Protein AF-A0A9D4VYA3-F1 (afdb_monomer)

Solvent-accessible surface area (backbone atoms only — not comparable to full-atom values): 22794 Å² total; per-residue (Å²): 142,80,85,81,89,78,85,82,89,72,89,82,79,78,89,83,82,72,84,67,85,60,62,64,68,58,56,49,60,59,48,55,56,51,42,63,75,69,49,84,54,97,88,54,69,55,52,60,59,29,47,52,31,51,57,57,38,66,36,83,51,40,74,61,59,59,50,55,73,70,54,52,50,48,52,52,49,39,38,51,54,15,47,55,34,35,50,55,37,51,21,44,49,51,23,51,57,53,45,71,72,47,63,99,78,62,91,73,72,62,85,58,60,88,83,57,93,39,55,94,42,65,42,40,73,84,50,48,50,84,67,46,87,90,40,66,52,79,46,77,46,74,29,84,43,90,51,70,46,75,49,72,50,75,46,46,26,56,64,74,66,31,34,41,23,40,80,85,67,50,75,46,77,36,27,31,39,73,59,50,72,64,51,54,52,48,23,56,54,49,42,29,73,75,70,73,43,70,77,92,65,81,71,45,27,32,44,34,35,74,47,71,22,46,41,65,31,64,35,49,34,39,38,33,39,66,94,61,103,56,86,52,35,46,69,40,47,78,46,66,69,77,81,82,54,100,45,72,42,80,44,41,80,34,50,37,30,38,33,22,36,45,76,75,58,37,48,48,30,41,36,30,66,84,80,69,46,73,47,58,35,35,64,47,48,31,28,30,35,46,29,85,45,50,99,88,49,76,70,47,36,55,72,86,40,90,38,67,75,50,79,46,78,60,67,59,46,100,75,47,54,48,38,36,36,43,44,93,58,37,24,38,38,39,38,39,35,46,98,32,38,33,38,39,41,35,26,39,34,92,38,89,58,72,48,77,47,77,47,80,42,78,77,78,47,90,84,76,46,47,72,51,76,44,78,46,79,48,62,84,73,85,61,85,64,79,71,67,75,88,125

Foldseek 3Di:
DDDDDDDDPDPDDDDPPDPPVDQLVVVLVLLVVLCVQVPDDPPAQHQVLQVVLSVVCPPPCRVLVNDDPVVVVVSVVSNVVSVVSSQQSVFQSVQVVVQVVVPPPPPDGRRGDDDDSPVVLQDDVLQADPQPAPRKDKDKDFDAAQAKDKDKDKHWHADQQKWKAWPVRHTFAKEWEFDDPVSVVSNQPVCCVPVVDGDPDDTTTIIITMDIAGGRGITMMIMHGDPDPDDTHHYWDKDFQPADDQDWDWFEQAQWIWTAGNNQRWTFWIGGNVVRDIFGKTKFKKWFWWACADPVGRDTDDSPDGDGPDIGGLAADNCFTWMWTDDDFWIWTWTDRDPFWIWIWIHGRPDPDIDIGIGGDPPDCVVVTDIGMDMDMDTPDPPVPPPPDPD

Sequence (391 aa):
MSLPDQETNQMMKPNHDHRLNGFPAAKSMQQSSWNFFKGRNKSGPNIDALADALALAQHHDAVSGTERQHVAADYAKRISIGYAEAEGLVASALALLVNQRLSSHVMNPITGFQQCPLLNISYCPPSETTLDKGKSMVIVVYNPLAWKREEVIRIPVSTAEVFVQDSAGKKIESQLLPVSNITSSIRKKYVKAYIGTTPSRELRYWLAFPVSVPPIGFSTYIVSRPRQTGHVSTISKEFRSEGNTNNSIEVGQGNLKLLYSANEGKLTHYVNNRNLVTASVEQSYSFYSGNVRDDKDSQASGAYVFRSNGSFPIKSDQRASFTVLRGPILDEVHQQLNPWVSQIVRIYQAKEHAEVEFTIGPIPVDDGIGKEVITQFSTTMKNQQKLRRGK

Mean predicted aligned error: 9.49 Å

Nearest PDB structures (foldseek):
  6b9o-assembly1_A  TM=9.112E-01  e=4.142E-31  Canavalia ensiformis
  6b9o-assembly1_B  TM=8.931E-01  e=2.398E-31  Canavalia ensiformis
  6b9p-assembly1_A  TM=8.970E-01  e=7.555E-31  Canavalia ensiformis
  6b9p-assembly1_B  TM=9.251E-01  e=6.363E-30  Canavalia ensiformis
  1o7d-assembly1_D  TM=9.119E-01  e=8.833E-09  Bos taurus

pLDDT: mean 83.61, std 19.35, range [24.06, 98.19]

Organism: Pisum sativum (NCBI:txid3888)

Structure (mmCIF, N/CA/C/O backbone):
data_AF-A0A9D4VYA3-F1
#
_entry.id   AF-A0A9D4VYA3-F1
#
loop_
_atom_site.group_PDB
_atom_site.id
_atom_site.type_symbol
_atom_site.label_atom_id
_atom_site.label_alt_id
_atom_site.label_comp_id
_atom_site.label_asym_id
_atom_site.label_entity_id
_atom_site.label_seq_id
_atom_site.pdbx_PDB_ins_code
_atom_site.Cartn_x
_atom_site.Cartn_y
_atom_site.Cartn_z
_atom_site.occupancy
_atom_site.B_iso_or_equiv
_atom_site.auth_seq_id
_atom_site.auth_comp_id
_atom_site.auth_asym_id
_atom_site.auth_atom_id
_atom_site.pdbx_PDB_model_num
ATOM 1 N N . MET A 1 1 ? -16.321 -21.368 -51.972 1.00 32.47 1 MET A N 1
ATOM 2 C CA . MET A 1 1 ? -17.249 -22.033 -51.034 1.00 32.47 1 MET A CA 1
ATOM 3 C C . MET A 1 1 ? -16.606 -21.978 -49.666 1.00 32.47 1 MET A C 1
ATOM 5 O O . MET A 1 1 ? -15.706 -22.749 -49.382 1.00 32.47 1 MET A O 1
ATOM 9 N N . SER A 1 2 ? -16.984 -20.974 -48.892 1.00 26.67 2 SER A N 1
ATOM 10 C CA . SER A 1 2 ? -16.457 -20.682 -47.563 1.00 26.67 2 SER A CA 1
ATOM 11 C C . SER A 1 2 ? -17.668 -20.320 -46.720 1.00 26.67 2 SER A C 1
ATOM 13 O O . SER A 1 2 ? -18.299 -19.293 -46.966 1.00 26.67 2 SER A O 1
ATOM 15 N N . LEU A 1 3 ? -18.044 -21.228 -45.824 1.00 25.03 3 LEU A N 1
ATOM 16 C CA . LEU A 1 3 ? -19.034 -20.968 -44.788 1.00 25.03 3 LEU A CA 1
ATOM 17 C C . LEU A 1 3 ? -18.334 -20.303 -43.588 1.00 25.03 3 LEU A C 1
ATOM 19 O O . LEU A 1 3 ? -17.148 -20.564 -43.376 1.00 25.03 3 LEU A O 1
ATOM 23 N N . PRO A 1 4 ? -19.031 -19.420 -42.853 1.00 28.42 4 PRO A N 1
ATOM 24 C CA . PRO A 1 4 ? -18.451 -18.598 -41.800 1.00 28.42 4 PRO A CA 1
ATOM 25 C C . PRO A 1 4 ? -18.607 -19.257 -40.425 1.00 28.42 4 PRO A C 1
ATOM 27 O O . PRO A 1 4 ? -19.688 -19.742 -40.098 1.00 28.42 4 PRO A O 1
ATOM 30 N N . ASP A 1 5 ? -17.570 -19.187 -39.591 1.00 25.75 5 ASP A N 1
ATOM 31 C CA . ASP A 1 5 ? -17.704 -19.467 -38.160 1.00 25.75 5 ASP A CA 1
ATOM 32 C C . ASP A 1 5 ? -18.102 -18.184 -37.423 1.00 25.75 5 ASP A C 1
ATOM 34 O O . ASP A 1 5 ? -17.337 -17.223 -37.296 1.00 25.75 5 ASP A O 1
ATOM 38 N N . GLN A 1 6 ? -19.356 -18.177 -36.977 1.00 24.19 6 GLN A N 1
ATOM 39 C CA . GLN A 1 6 ? -19.898 -17.265 -35.982 1.00 24.19 6 GLN A CA 1
ATOM 40 C C . GLN A 1 6 ? -19.452 -17.681 -34.571 1.00 24.19 6 GLN A C 1
ATOM 42 O O . GLN A 1 6 ? -19.370 -18.859 -34.250 1.00 24.19 6 GLN A O 1
ATOM 47 N N . GLU A 1 7 ? -19.270 -16.665 -33.725 1.00 24.70 7 GLU A N 1
ATOM 48 C CA . GLU A 1 7 ? -19.368 -16.713 -32.260 1.00 24.70 7 GLU A CA 1
ATOM 49 C C . GLU A 1 7 ? -18.367 -17.572 -31.466 1.00 24.70 7 GLU A C 1
ATOM 51 O O . GLU A 1 7 ? -18.648 -18.684 -31.047 1.00 24.70 7 GLU A O 1
ATOM 56 N N . THR A 1 8 ? -17.298 -16.915 -31.004 1.00 24.52 8 THR A N 1
ATOM 57 C CA . THR A 1 8 ? -16.990 -16.893 -29.560 1.00 24.52 8 THR A CA 1
ATOM 58 C C . THR A 1 8 ? -16.376 -15.546 -29.201 1.00 24.52 8 THR A C 1
ATOM 60 O O . THR A 1 8 ? -15.163 -15.352 -29.221 1.00 24.52 8 THR A O 1
ATOM 63 N N . ASN A 1 9 ? -17.234 -14.584 -28.871 1.00 24.06 9 ASN A N 1
ATOM 64 C CA . ASN A 1 9 ? -16.835 -13.296 -28.316 1.00 24.06 9 ASN A CA 1
ATOM 65 C C . ASN A 1 9 ? -16.574 -13.474 -26.805 1.00 24.06 9 ASN A C 1
ATOM 67 O O . ASN A 1 9 ? -17.341 -13.010 -25.964 1.00 24.06 9 ASN A O 1
ATOM 71 N N . GLN A 1 10 ? -15.528 -14.222 -26.438 1.00 24.45 10 GLN A N 1
ATOM 72 C CA . GLN A 1 10 ? -15.049 -14.271 -25.056 1.00 24.45 10 GLN A CA 1
ATOM 73 C C . GLN A 1 10 ? -14.070 -13.117 -24.842 1.00 24.45 10 GLN A C 1
ATOM 75 O O . GLN A 1 10 ? -12.904 -13.177 -25.226 1.00 24.45 10 GLN A O 1
ATOM 80 N N . MET A 1 11 ? -14.563 -12.058 -24.195 1.00 25.91 11 MET A N 1
ATOM 81 C CA . MET A 1 11 ? -13.745 -11.058 -23.511 1.00 25.91 11 MET A CA 1
ATOM 82 C C . MET A 1 11 ? -12.843 -11.755 -22.475 1.00 25.91 11 MET A C 1
ATOM 84 O O . MET A 1 11 ? -13.167 -11.835 -21.294 1.00 25.91 11 MET A O 1
ATOM 88 N N . MET A 1 12 ? -11.691 -12.263 -22.909 1.00 26.52 12 MET A N 1
ATOM 89 C CA . MET A 1 12 ? -10.578 -12.612 -22.032 1.00 26.52 12 MET A CA 1
ATOM 90 C C . MET A 1 12 ? -9.661 -11.399 -21.915 1.00 26.52 12 MET A C 1
ATOM 92 O O . MET A 1 12 ? -8.909 -11.099 -22.840 1.00 26.52 12 MET A O 1
ATOM 96 N N . LYS A 1 13 ? -9.751 -10.694 -20.783 1.00 29.70 13 LYS A N 1
ATOM 97 C CA . LYS A 1 13 ? -8.681 -9.913 -20.129 1.00 29.70 13 LYS A CA 1
ATOM 98 C C . LYS A 1 13 ? -9.250 -9.306 -18.842 1.00 29.70 13 LYS A C 1
ATOM 100 O O . LYS A 1 13 ? -10.280 -8.633 -18.893 1.00 29.70 13 LYS A O 1
ATOM 105 N N . PRO A 1 14 ? -8.567 -9.505 -17.705 1.00 31.80 14 PRO A N 1
ATOM 106 C CA . PRO A 1 14 ? -7.609 -8.478 -17.294 1.00 31.80 14 PRO A CA 1
ATOM 107 C C . PRO A 1 14 ? -6.282 -9.025 -16.739 1.00 31.80 14 PRO A C 1
ATOM 109 O O . PRO A 1 14 ? -6.193 -10.139 -16.233 1.00 31.80 14 PRO A O 1
ATOM 112 N N . ASN A 1 15 ? -5.255 -8.171 -16.809 1.00 29.03 15 ASN A N 1
ATOM 113 C CA . ASN A 1 15 ? -3.998 -8.295 -16.072 1.00 29.03 15 ASN A CA 1
ATOM 114 C C . ASN A 1 15 ? -4.287 -8.380 -14.567 1.00 29.03 15 ASN A C 1
ATOM 116 O O . ASN A 1 15 ? -4.669 -7.381 -13.952 1.00 29.03 15 ASN A O 1
ATOM 120 N N . HIS A 1 16 ? -4.086 -9.562 -13.992 1.00 32.38 16 HIS A N 1
ATOM 121 C CA . HIS A 1 16 ? -4.071 -9.790 -12.552 1.00 32.38 16 HIS A CA 1
ATOM 122 C C . HIS A 1 16 ? -2.662 -9.534 -12.017 1.00 32.38 16 HIS A C 1
ATOM 124 O O . HIS A 1 16 ? -1.922 -10.467 -11.734 1.00 32.38 16 HIS A O 1
ATOM 130 N N . ASP A 1 17 ? -2.286 -8.263 -11.885 1.00 27.58 17 ASP A N 1
ATOM 131 C CA . ASP A 1 17 ? -1.107 -7.895 -11.099 1.00 27.58 17 ASP A CA 1
ATOM 132 C C . ASP A 1 17 ? -1.563 -7.589 -9.667 1.00 27.58 17 ASP A C 1
ATOM 134 O O . ASP A 1 17 ? -1.860 -6.453 -9.279 1.00 27.58 17 ASP A O 1
ATOM 138 N N . HIS A 1 18 ? -1.753 -8.657 -8.892 1.00 32.53 18 HIS A N 1
ATOM 139 C CA . HIS A 1 18 ? -1.919 -8.533 -7.455 1.00 32.53 18 HIS A CA 1
ATOM 140 C C . HIS A 1 18 ? -0.532 -8.409 -6.836 1.00 32.53 18 HIS A C 1
ATOM 142 O O . HIS A 1 18 ? 0.207 -9.388 -6.751 1.00 32.53 18 HIS A O 1
ATOM 148 N N . ARG A 1 19 ? -0.227 -7.233 -6.273 1.00 28.50 19 ARG A N 1
ATOM 149 C CA . ARG A 1 19 ? 0.759 -7.155 -5.193 1.00 28.50 19 ARG A CA 1
ATOM 150 C C . ARG A 1 19 ? 0.270 -8.009 -4.032 1.00 28.50 19 ARG A C 1
ATOM 152 O O . ARG A 1 19 ? -0.460 -7.547 -3.153 1.00 28.50 19 ARG A O 1
ATOM 159 N N . LEU A 1 20 ? 0.706 -9.261 -4.004 1.00 30.42 20 LEU A N 1
ATOM 160 C CA . LEU A 1 20 ? 0.831 -10.027 -2.779 1.00 30.42 20 LEU A CA 1
ATOM 161 C C . LEU A 1 20 ? 1.937 -9.352 -1.957 1.00 30.42 20 LEU A C 1
ATOM 163 O O . LEU A 1 20 ? 3.085 -9.780 -1.950 1.00 30.42 20 LEU A O 1
ATOM 167 N N . ASN A 1 21 ? 1.603 -8.248 -1.284 1.00 27.11 21 ASN A N 1
ATOM 168 C CA . ASN A 1 21 ? 2.456 -7.707 -0.235 1.00 27.11 21 ASN A CA 1
ATOM 169 C C . ASN A 1 21 ? 2.533 -8.778 0.867 1.00 27.11 21 ASN A C 1
ATOM 171 O O . ASN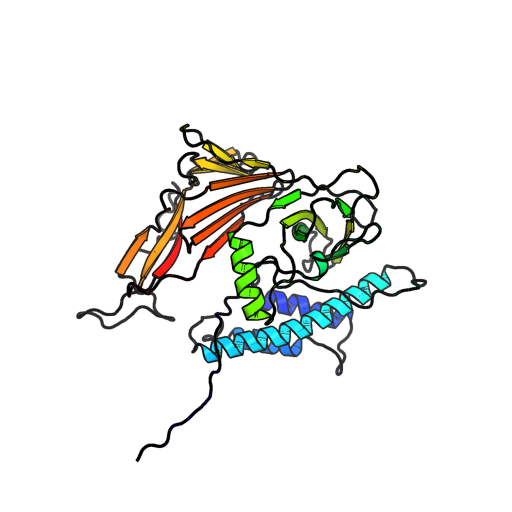 A 1 21 ? 1.584 -8.976 1.630 1.00 27.11 21 ASN A O 1
ATOM 175 N N . GLY A 1 22 ? 3.641 -9.518 0.875 1.00 30.94 22 GLY A N 1
ATOM 176 C CA . GLY A 1 22 ? 3.943 -10.608 1.799 1.00 30.94 22 GLY A CA 1
ATOM 177 C C . GLY A 1 22 ? 4.312 -11.893 1.060 1.00 30.94 22 GLY A C 1
ATOM 178 O O . GLY A 1 22 ? 3.521 -12.394 0.265 1.00 30.94 22 GLY A O 1
ATOM 179 N N . PHE A 1 23 ? 5.501 -12.430 1.358 1.00 32.62 23 PHE A N 1
ATOM 180 C CA . PHE A 1 23 ? 5.952 -13.752 0.915 1.00 32.62 23 PHE A CA 1
ATOM 181 C C . PHE A 1 23 ? 4.807 -14.777 1.027 1.00 32.62 23 PHE A C 1
ATOM 183 O O . PHE A 1 23 ? 4.245 -14.921 2.118 1.00 32.62 23 PHE A O 1
ATOM 190 N N . PRO A 1 24 ? 4.471 -15.522 -0.041 1.00 38.72 24 PRO A N 1
ATOM 191 C CA . PRO A 1 24 ? 3.419 -16.537 -0.001 1.00 38.72 24 PRO A CA 1
ATOM 192 C C . PRO A 1 24 ? 3.605 -17.558 1.132 1.00 38.72 24 PRO A C 1
ATOM 194 O O . PRO A 1 24 ? 2.646 -17.918 1.811 1.00 38.72 24 PRO A O 1
ATOM 197 N N . ALA A 1 25 ? 4.857 -17.925 1.424 1.00 30.00 25 ALA A N 1
ATOM 198 C CA . ALA A 1 25 ? 5.222 -18.808 2.533 1.00 30.00 25 ALA A CA 1
ATOM 199 C C . ALA A 1 25 ? 4.856 -18.247 3.924 1.00 30.00 25 ALA A C 1
ATOM 201 O O . ALA A 1 25 ? 4.480 -18.997 4.821 1.00 30.00 25 ALA A O 1
ATOM 202 N N . ALA A 1 26 ? 4.906 -16.924 4.117 1.00 33.22 26 ALA A N 1
ATOM 203 C CA . ALA A 1 26 ? 4.502 -16.311 5.382 1.00 33.22 26 ALA A CA 1
ATOM 204 C C . ALA A 1 26 ? 2.978 -16.379 5.575 1.00 33.22 26 ALA A C 1
ATOM 206 O O . ALA A 1 26 ? 2.519 -16.599 6.694 1.00 33.22 26 ALA A O 1
ATOM 207 N N . LYS A 1 27 ? 2.193 -16.253 4.493 1.00 40.81 27 LYS A N 1
ATOM 208 C CA . LYS A 1 27 ? 0.731 -16.417 4.545 1.00 40.81 27 LYS A CA 1
ATOM 209 C C . LYS A 1 27 ? 0.332 -17.872 4.815 1.00 40.81 27 LYS A C 1
ATOM 211 O O . LYS A 1 27 ? -0.538 -18.091 5.653 1.00 40.81 27 LYS A O 1
ATOM 216 N N . SER A 1 28 ? 1.007 -18.856 4.211 1.00 40.03 28 SER A N 1
ATOM 217 C CA . SER A 1 28 ? 0.713 -20.278 4.459 1.00 40.03 28 SER A CA 1
ATOM 218 C C . SER A 1 28 ? 1.083 -20.731 5.880 1.00 40.03 28 SER A C 1
ATOM 220 O O . SER A 1 28 ? 0.303 -21.442 6.516 1.00 40.03 28 SER A O 1
ATOM 222 N N . MET A 1 29 ? 2.210 -20.266 6.440 1.00 40.59 29 MET A N 1
ATOM 223 C CA . MET A 1 29 ? 2.587 -20.546 7.838 1.00 40.59 29 MET A CA 1
ATOM 224 C C . MET A 1 29 ? 1.661 -19.857 8.855 1.00 40.59 29 MET A C 1
ATOM 226 O O . MET A 1 29 ? 1.384 -20.408 9.920 1.00 40.59 29 MET A O 1
ATOM 230 N N . GLN A 1 30 ? 1.140 -18.669 8.531 1.00 49.62 30 GLN A N 1
ATOM 231 C CA . GLN A 1 30 ? 0.114 -18.000 9.344 1.00 49.62 30 GLN A CA 1
ATOM 232 C C . GLN A 1 30 ? -1.234 -18.719 9.294 1.00 49.62 30 GLN A C 1
ATOM 234 O O . GLN A 1 30 ? -2.041 -18.587 10.209 1.00 49.62 30 GLN A O 1
ATOM 239 N N . GLN A 1 31 ? -1.491 -19.478 8.230 1.00 49.59 31 GLN A N 1
ATOM 240 C CA . GLN A 1 31 ? -2.748 -20.188 8.038 1.00 49.59 31 GLN A CA 1
ATOM 241 C C . GLN A 1 31 ? -2.746 -21.602 8.626 1.00 49.59 31 GLN A C 1
ATOM 243 O O . GLN A 1 31 ? -3.778 -22.065 9.114 1.00 49.59 31 GLN A O 1
ATOM 248 N N . SER A 1 32 ? -1.587 -22.260 8.688 1.00 52.78 32 SER A N 1
ATOM 249 C CA . SER A 1 32 ? -1.432 -23.561 9.353 1.00 52.78 32 SER A CA 1
ATOM 250 C C . SER A 1 32 ? -1.697 -23.504 10.859 1.00 52.78 32 SER A C 1
ATOM 252 O O . SER A 1 32 ? -2.239 -24.457 11.421 1.00 52.78 32 SER A O 1
ATOM 254 N N . SER A 1 33 ? -1.423 -22.368 11.503 1.00 53.25 33 SER A N 1
ATOM 255 C CA . SER A 1 33 ? -1.755 -22.137 12.913 1.00 53.25 33 SER A CA 1
ATOM 256 C C . SER A 1 33 ? -3.274 -22.096 13.153 1.00 53.25 33 SER A C 1
ATOM 258 O O . SER A 1 33 ? -3.739 -22.558 14.192 1.00 53.25 33 SER A O 1
ATOM 260 N N . TRP A 1 34 ? -4.085 -21.663 12.181 1.00 53.22 34 TRP A N 1
ATOM 261 C CA . TRP A 1 34 ? -5.552 -21.681 12.307 1.00 53.22 34 TRP A CA 1
ATOM 262 C C . TRP A 1 34 ? -6.150 -23.089 12.287 1.00 53.22 34 TRP A C 1
ATOM 264 O O . TRP A 1 34 ? -7.085 -23.368 13.040 1.00 53.22 34 TRP A O 1
ATOM 274 N N . ASN A 1 35 ? -5.578 -23.998 11.491 1.00 52.38 35 ASN A N 1
ATOM 275 C CA . ASN A 1 35 ? -5.958 -25.414 11.518 1.00 52.38 35 ASN A CA 1
ATOM 276 C C . ASN A 1 35 ? -5.675 -26.061 12.879 1.00 52.38 35 ASN A C 1
ATOM 278 O O . ASN A 1 35 ? -6.414 -26.952 13.295 1.00 52.38 35 ASN A O 1
ATOM 282 N N . PHE A 1 36 ? -4.632 -25.607 13.579 1.00 54.16 36 PHE A N 1
ATOM 283 C CA . PHE A 1 36 ? -4.344 -26.053 14.939 1.00 54.16 36 PHE A CA 1
ATOM 284 C C . PHE A 1 36 ? -5.414 -25.571 15.931 1.00 54.16 36 PHE A C 1
ATOM 286 O O . PHE A 1 36 ? -5.919 -26.374 16.708 1.00 54.16 36 PHE A O 1
ATOM 293 N N . PHE A 1 37 ? -5.833 -24.301 15.861 1.00 52.66 37 PHE A N 1
ATOM 294 C CA . PHE A 1 37 ? -6.831 -23.749 16.790 1.00 52.66 37 PHE A CA 1
ATOM 295 C C . PHE A 1 37 ? -8.246 -24.319 16.619 1.00 52.66 37 PHE A C 1
ATOM 297 O O . PHE A 1 37 ? -8.970 -24.447 17.604 1.00 52.66 37 PHE A O 1
ATOM 304 N N . LYS A 1 38 ? -8.661 -24.653 15.391 1.00 57.25 38 LYS A N 1
ATOM 305 C CA . LYS A 1 38 ? -9.999 -25.214 15.118 1.00 57.25 38 LYS A CA 1
ATOM 306 C C . LYS A 1 38 ? -10.033 -26.751 15.142 1.00 57.25 38 LYS A C 1
ATOM 308 O O . LYS A 1 38 ? -11.103 -27.331 15.301 1.00 57.25 38 LYS A O 1
ATOM 313 N N . GLY A 1 39 ? -8.878 -27.402 14.984 1.00 54.34 39 GLY A N 1
ATOM 314 C CA . GLY A 1 39 ? -8.774 -28.824 14.660 1.00 54.34 39 GLY A CA 1
ATOM 315 C C . GLY A 1 39 ? -9.022 -29.081 13.168 1.00 54.34 39 GLY A C 1
ATOM 316 O O . GLY A 1 39 ? -9.930 -28.507 12.562 1.00 54.34 39 GLY A O 1
ATOM 317 N N . ARG A 1 40 ? -8.213 -29.953 12.549 1.00 55.72 40 ARG A N 1
ATOM 318 C CA . ARG A 1 40 ? -8.415 -30.382 11.153 1.00 55.72 40 ARG A CA 1
ATOM 319 C C . ARG A 1 40 ? -9.746 -31.127 11.036 1.00 55.72 40 ARG A C 1
ATOM 321 O O . ARG A 1 40 ? -9.878 -32.236 11.545 1.00 55.72 40 ARG A O 1
ATOM 328 N N . ASN A 1 41 ? -10.706 -30.543 10.328 1.00 55.66 41 ASN A N 1
ATOM 329 C CA . ASN A 1 41 ? -11.946 -31.214 9.961 1.00 55.66 41 ASN A CA 1
ATOM 330 C C . ASN A 1 41 ? -11.861 -31.671 8.496 1.00 55.66 41 ASN A C 1
ATOM 332 O O . ASN A 1 41 ? -11.621 -30.847 7.618 1.00 55.66 41 ASN A O 1
ATOM 336 N N . LYS A 1 42 ? -12.060 -32.970 8.226 1.00 56.09 42 LYS A N 1
ATOM 337 C CA . LYS A 1 42 ? -11.982 -33.544 6.867 1.00 56.09 42 LYS A CA 1
ATOM 338 C C . LYS A 1 42 ? -13.075 -33.024 5.920 1.00 56.09 42 LYS A C 1
ATOM 340 O O . LYS A 1 42 ? -12.939 -33.183 4.716 1.00 56.09 42 LYS A O 1
ATOM 345 N N . SER A 1 43 ? -14.146 -32.437 6.453 1.00 59.56 43 SER A N 1
ATOM 346 C CA . SER A 1 43 ? -15.338 -32.022 5.702 1.00 59.56 43 SER A CA 1
ATOM 347 C C . SER A 1 43 ? -15.619 -30.509 5.736 1.00 59.56 43 SER A C 1
ATOM 349 O O . SER A 1 43 ? -16.686 -30.085 5.301 1.00 59.56 43 SER A O 1
ATOM 351 N N . GLY A 1 44 ? -14.690 -29.682 6.239 1.00 64.00 44 GLY A N 1
ATOM 352 C CA . GLY A 1 44 ? -14.819 -28.215 6.271 1.00 64.00 44 GLY A CA 1
ATOM 353 C C . GLY A 1 44 ? -13.708 -27.484 5.502 1.00 64.00 44 GLY A C 1
ATOM 354 O O . GLY A 1 44 ? -12.745 -28.129 5.090 1.00 64.00 44 GLY A O 1
ATOM 355 N N . PRO A 1 45 ? -13.806 -26.145 5.342 1.00 66.38 45 PRO A N 1
ATOM 356 C CA . PRO A 1 45 ? -12.763 -25.343 4.703 1.00 66.38 45 PRO A CA 1
ATOM 357 C C . PRO A 1 45 ? -11.418 -25.572 5.392 1.00 66.38 45 PRO A C 1
ATOM 359 O O . PRO A 1 45 ? -11.335 -25.496 6.623 1.00 66.38 45 PRO A O 1
ATOM 362 N N . ASN A 1 46 ? -10.386 -25.851 4.605 1.00 76.88 46 ASN A N 1
ATOM 363 C CA . ASN A 1 46 ? -9.024 -26.049 5.078 1.00 76.88 46 ASN A CA 1
ATOM 364 C C . ASN A 1 46 ? -8.073 -25.135 4.288 1.00 76.88 46 ASN A C 1
ATOM 366 O O . ASN A 1 46 ? -8.507 -24.179 3.650 1.00 76.88 46 ASN A O 1
ATOM 370 N N . ILE A 1 47 ? -6.768 -25.367 4.405 1.00 85.38 47 ILE A N 1
ATOM 371 C CA . ILE A 1 47 ? -5.751 -24.539 3.740 1.00 85.38 47 ILE A CA 1
ATOM 372 C C . ILE A 1 47 ? -5.029 -25.310 2.641 1.00 85.38 47 ILE A C 1
ATOM 374 O O . ILE A 1 47 ? -4.076 -24.784 2.081 1.00 85.38 47 ILE A O 1
ATOM 378 N N . ASP A 1 48 ? -5.435 -26.549 2.365 1.00 88.00 48 ASP A N 1
ATOM 379 C CA . ASP A 1 48 ? -4.705 -27.463 1.493 1.00 88.00 48 ASP A CA 1
ATOM 380 C C . ASP A 1 48 ? -4.742 -26.937 0.051 1.00 88.00 48 ASP A C 1
ATOM 382 O O . ASP A 1 48 ? -3.694 -26.813 -0.575 1.00 88.00 48 ASP A O 1
ATOM 386 N N . ALA A 1 49 ? -5.902 -26.460 -0.421 1.00 90.62 49 ALA A N 1
ATOM 387 C CA . ALA A 1 49 ? -6.022 -25.815 -1.732 1.00 90.62 49 ALA A CA 1
ATOM 388 C C . ALA A 1 49 ? -5.100 -24.590 -1.877 1.00 90.62 49 ALA A C 1
ATOM 390 O O . ALA A 1 49 ? -4.493 -24.373 -2.928 1.00 90.62 49 ALA A O 1
ATOM 391 N N . LEU A 1 50 ? -4.964 -23.785 -0.816 1.00 92.88 50 LEU A N 1
ATOM 392 C CA . LEU A 1 50 ? -4.054 -22.642 -0.821 1.00 92.88 50 LEU A CA 1
ATOM 393 C C . LEU A 1 50 ? -2.590 -23.074 -0.714 1.00 92.88 50 LEU A C 1
ATOM 395 O O . LEU A 1 50 ? -1.742 -22.486 -1.377 1.00 92.88 50 LEU A O 1
ATOM 399 N N . ALA A 1 51 ? -2.283 -24.091 0.088 1.00 91.31 51 ALA A N 1
ATOM 400 C CA . ALA A 1 51 ? -0.940 -24.640 0.210 1.00 91.31 51 ALA A CA 1
ATOM 401 C C . ALA A 1 51 ? -0.447 -25.175 -1.141 1.00 91.31 51 ALA A C 1
ATOM 403 O O . ALA A 1 51 ? 0.643 -24.797 -1.569 1.00 91.31 51 ALA A O 1
ATOM 404 N N . ASP A 1 52 ? -1.276 -25.945 -1.846 1.00 94.56 52 ASP A N 1
ATOM 405 C CA . ASP A 1 52 ? -0.982 -26.468 -3.181 1.00 94.56 52 ASP A CA 1
ATOM 406 C C . ASP A 1 52 ? -0.802 -25.339 -4.201 1.00 94.56 52 ASP A C 1
ATOM 408 O O . ASP A 1 52 ? 0.187 -25.310 -4.937 1.00 94.56 52 ASP A O 1
ATOM 412 N N . ALA A 1 53 ? -1.719 -24.364 -4.222 1.00 96.00 53 ALA A N 1
ATOM 413 C CA . ALA A 1 53 ? -1.633 -23.229 -5.136 1.00 96.00 53 ALA A CA 1
ATOM 414 C C . ALA A 1 53 ? -0.367 -22.390 -4.903 1.00 96.00 53 ALA A C 1
ATOM 416 O O . ALA A 1 53 ? 0.284 -21.973 -5.861 1.00 96.00 53 ALA A O 1
ATOM 417 N N . LEU A 1 54 ? 0.008 -22.154 -3.642 1.00 94.75 54 LEU A N 1
ATOM 418 C CA . LEU A 1 54 ? 1.215 -21.402 -3.306 1.00 94.75 54 LEU A CA 1
ATOM 419 C C . LEU A 1 54 ? 2.492 -22.195 -3.576 1.00 94.75 54 LEU A C 1
ATOM 421 O O . LEU A 1 54 ? 3.472 -21.591 -4.009 1.00 94.75 54 LEU A O 1
ATOM 425 N N . ALA A 1 55 ? 2.486 -23.512 -3.352 1.00 94.38 55 ALA A N 1
ATOM 426 C CA . ALA A 1 55 ? 3.598 -24.389 -3.701 1.00 94.38 55 ALA A CA 1
ATOM 427 C C . ALA A 1 55 ? 3.836 -24.392 -5.216 1.00 94.38 55 ALA A C 1
ATOM 429 O O . ALA A 1 55 ? 4.963 -24.188 -5.660 1.00 94.38 55 ALA A O 1
ATOM 430 N N . LEU A 1 56 ? 2.769 -24.518 -6.010 1.00 95.19 56 LEU A N 1
ATOM 431 C CA . LEU A 1 56 ? 2.839 -24.430 -7.466 1.00 95.19 56 LEU A CA 1
ATOM 432 C C . LEU A 1 56 ? 3.317 -23.049 -7.935 1.00 95.19 56 LEU A C 1
ATOM 434 O O . LEU A 1 56 ? 4.122 -22.958 -8.856 1.00 95.19 56 LEU A O 1
ATOM 438 N N . ALA A 1 57 ? 2.894 -21.975 -7.267 1.00 95.81 57 ALA A N 1
ATOM 439 C CA . ALA A 1 57 ? 3.359 -20.627 -7.579 1.00 95.81 57 ALA A CA 1
ATOM 440 C C . ALA A 1 57 ? 4.864 -20.418 -7.316 1.00 95.81 57 ALA A C 1
ATOM 442 O O . ALA A 1 57 ? 5.428 -19.459 -7.830 1.00 95.81 57 ALA A O 1
ATOM 443 N N . GLN A 1 58 ? 5.531 -21.292 -6.547 1.00 95.94 58 GLN A N 1
ATOM 444 C CA . GLN A 1 58 ? 6.995 -21.269 -6.396 1.00 95.94 58 GLN A CA 1
ATOM 445 C C . GLN A 1 58 ? 7.736 -21.956 -7.549 1.00 95.94 58 GLN A C 1
ATOM 447 O O . GLN A 1 58 ? 8.967 -21.957 -7.560 1.00 95.94 58 GLN A O 1
ATOM 452 N N . HIS A 1 59 ? 7.019 -22.539 -8.517 1.00 97.06 59 HIS A N 1
ATOM 453 C CA . HIS A 1 59 ? 7.631 -23.026 -9.748 1.00 97.06 59 HIS A CA 1
ATOM 454 C C . HIS A 1 59 ? 8.447 -21.905 -10.405 1.00 97.06 59 HIS A C 1
ATOM 456 O O . HIS A 1 59 ? 8.063 -20.733 -10.383 1.00 97.06 59 HIS A O 1
ATOM 462 N N . HIS A 1 60 ? 9.587 -22.263 -10.990 1.00 97.25 60 HIS A N 1
ATOM 463 C CA . HIS A 1 60 ? 10.539 -21.298 -11.542 1.00 97.25 60 HIS A CA 1
ATOM 464 C C . HIS A 1 60 ? 10.014 -20.553 -12.772 1.00 97.25 60 HIS A C 1
ATOM 466 O O . HIS A 1 60 ? 10.606 -19.539 -13.119 1.00 97.25 60 HIS A O 1
ATOM 472 N N . ASP A 1 61 ? 8.910 -21.001 -13.376 1.00 96.94 61 ASP A N 1
ATOM 473 C CA . ASP A 1 61 ? 8.157 -20.271 -14.406 1.00 96.94 61 ASP A CA 1
ATOM 474 C C . ASP A 1 61 ? 6.829 -19.694 -13.888 1.00 96.94 61 ASP A C 1
ATOM 476 O O . ASP A 1 61 ? 5.962 -19.385 -14.683 1.00 96.94 61 ASP A O 1
ATOM 480 N N . ALA A 1 62 ? 6.585 -19.637 -12.577 1.00 96.44 62 ALA A N 1
ATOM 481 C CA . ALA A 1 62 ? 5.362 -19.051 -12.024 1.00 96.44 62 ALA A CA 1
ATOM 482 C C . ALA A 1 62 ? 5.665 -17.685 -11.408 1.00 96.44 62 ALA A C 1
ATOM 484 O O . ALA A 1 62 ? 5.487 -16.653 -12.042 1.00 96.44 62 ALA A O 1
ATOM 485 N N . VAL A 1 63 ? 6.218 -17.650 -10.191 1.00 96.50 63 VAL A N 1
ATOM 486 C CA . VAL A 1 63 ? 6.576 -16.380 -9.530 1.00 96.50 63 VAL A CA 1
ATOM 487 C C . VAL A 1 63 ? 7.606 -15.553 -10.314 1.00 96.50 63 VAL A C 1
ATOM 489 O O . VAL A 1 63 ? 7.700 -14.346 -10.105 1.00 96.50 63 VAL A O 1
ATOM 492 N N . SER A 1 64 ? 8.364 -16.170 -11.227 1.00 96.75 64 SER A N 1
ATOM 493 C CA . SER A 1 64 ? 9.284 -15.456 -12.121 1.00 96.75 64 SER A CA 1
ATOM 494 C C . SER A 1 64 ? 8.583 -14.654 -13.224 1.00 96.75 64 SER A C 1
ATOM 496 O O . SER A 1 64 ? 9.214 -13.762 -13.784 1.00 96.75 64 SER A O 1
ATOM 498 N N . GLY A 1 65 ? 7.312 -14.943 -13.536 1.00 97.25 65 GLY A N 1
ATOM 499 C CA . GLY A 1 65 ? 6.553 -14.275 -14.596 1.00 97.25 65 GLY A CA 1
ATOM 500 C C . GLY A 1 65 ? 7.009 -14.640 -16.011 1.00 97.25 65 GLY A C 1
ATOM 501 O O . GLY A 1 65 ? 6.966 -13.798 -16.910 1.00 97.25 65 GLY A O 1
ATOM 502 N N . THR A 1 66 ? 7.509 -15.861 -16.205 1.00 97.62 66 THR A N 1
ATOM 503 C CA . THR A 1 66 ? 8.092 -16.318 -17.475 1.00 97.62 66 THR A CA 1
ATOM 504 C C . THR A 1 66 ? 7.244 -17.351 -18.229 1.00 97.62 66 THR A C 1
ATOM 506 O O . THR A 1 66 ? 7.598 -17.805 -19.318 1.00 97.62 66 THR A O 1
ATOM 509 N N . GLU A 1 67 ? 6.066 -17.667 -17.701 1.00 97.50 67 GLU A N 1
ATOM 510 C CA . GLU A 1 67 ? 5.034 -18.463 -18.340 1.00 97.50 67 GLU A CA 1
ATOM 511 C C . GLU A 1 67 ? 4.246 -17.710 -19.428 1.00 97.50 67 GLU A C 1
ATOM 513 O O . GLU A 1 67 ? 4.304 -16.491 -19.600 1.00 97.50 67 GLU A O 1
ATOM 518 N N . ARG A 1 68 ? 3.419 -18.451 -20.176 1.00 98.12 68 ARG A N 1
ATOM 519 C CA . ARG A 1 68 ? 2.443 -17.846 -21.094 1.00 98.12 68 ARG A CA 1
ATOM 520 C C . ARG A 1 68 ? 1.300 -17.195 -20.315 1.00 98.12 68 ARG A C 1
ATOM 522 O O . ARG A 1 68 ? 0.852 -17.715 -19.300 1.00 98.12 68 ARG A O 1
ATOM 529 N N . GLN A 1 69 ? 0.707 -16.142 -20.878 1.00 98.00 69 GLN A N 1
ATOM 530 C CA . GLN A 1 69 ? -0.362 -15.364 -20.234 1.00 98.00 69 GLN A CA 1
ATOM 531 C C . GLN A 1 69 ? -1.549 -16.191 -19.698 1.00 98.00 69 GLN A C 1
ATOM 533 O O . GLN A 1 69 ? -2.104 -15.857 -18.653 1.00 98.00 69 GLN A O 1
ATOM 538 N N . HIS A 1 70 ? -1.967 -17.251 -20.399 1.00 98.00 70 HIS A N 1
ATOM 539 C CA . HIS A 1 70 ? -3.064 -18.107 -19.927 1.00 98.00 70 HIS A CA 1
ATOM 540 C C . HIS A 1 70 ? -2.652 -19.004 -18.749 1.00 98.00 70 HIS A C 1
ATOM 542 O O . HIS A 1 70 ? -3.494 -19.330 -17.920 1.00 98.00 70 HIS A O 1
ATOM 548 N N . VAL A 1 71 ? -1.369 -19.369 -18.649 1.00 98.06 71 VAL A N 1
ATOM 549 C CA . VAL A 1 71 ? -0.814 -20.110 -17.508 1.00 98.06 71 VAL A CA 1
ATOM 550 C C . VAL A 1 71 ? -0.725 -19.184 -16.294 1.00 98.06 71 VAL A C 1
ATOM 552 O O . VAL A 1 71 ? -1.180 -19.561 -15.220 1.00 98.06 71 VAL A O 1
ATOM 555 N N . ALA A 1 72 ? -0.282 -17.935 -16.486 1.00 97.75 72 ALA A N 1
ATOM 556 C CA . ALA A 1 72 ? -0.316 -16.907 -15.441 1.00 97.75 72 ALA A CA 1
ATOM 557 C C . ALA A 1 72 ? -1.740 -16.707 -14.888 1.00 97.75 72 ALA A C 1
ATOM 559 O O . ALA A 1 72 ? -1.957 -16.625 -13.678 1.00 97.75 72 ALA A O 1
ATOM 560 N N . ALA A 1 73 ? -2.739 -16.684 -15.780 1.00 97.44 73 ALA A N 1
ATOM 561 C CA . ALA A 1 73 ? -4.144 -16.607 -15.394 1.00 97.44 73 ALA A CA 1
ATOM 562 C C . ALA A 1 73 ? -4.615 -17.850 -14.611 1.00 97.44 73 ALA A C 1
ATOM 564 O O . ALA A 1 73 ? -5.384 -17.704 -13.661 1.00 97.44 73 ALA A O 1
ATOM 565 N N . ASP A 1 74 ? -4.145 -19.054 -14.959 1.00 98.19 74 ASP A N 1
ATOM 566 C CA . ASP A 1 74 ? -4.440 -20.280 -14.202 1.00 98.19 74 ASP A CA 1
ATOM 567 C C . ASP A 1 74 ? -3.797 -20.262 -12.805 1.00 98.19 74 ASP A C 1
ATOM 569 O O . ASP A 1 74 ? -4.471 -20.574 -11.821 1.00 98.19 74 ASP A O 1
ATOM 573 N N . TYR A 1 75 ? -2.543 -19.809 -12.674 1.00 97.94 75 TYR A N 1
ATOM 574 C CA . TYR A 1 75 ? -1.904 -19.616 -11.367 1.00 97.94 75 TYR A CA 1
ATOM 575 C C . TYR A 1 75 ? -2.690 -18.630 -10.497 1.00 97.94 75 TYR A C 1
ATOM 577 O O . TYR A 1 75 ? -3.038 -18.951 -9.357 1.00 97.94 75 TYR A O 1
ATOM 585 N N . ALA A 1 76 ? -3.045 -17.461 -11.043 1.00 96.62 76 ALA A N 1
ATOM 586 C CA . ALA A 1 76 ? -3.846 -16.466 -10.334 1.00 96.62 76 ALA A CA 1
ATOM 587 C C . ALA A 1 76 ? -5.212 -17.029 -9.905 1.00 96.62 76 ALA A C 1
ATOM 589 O O . ALA A 1 76 ? -5.637 -16.828 -8.765 1.00 96.62 76 ALA A O 1
ATOM 590 N N . LYS A 1 77 ? -5.874 -17.797 -10.781 1.00 96.88 77 LYS A N 1
ATOM 591 C CA . LYS A 1 77 ? -7.141 -18.475 -10.482 1.00 96.88 77 LYS A CA 1
ATOM 592 C C . LYS A 1 77 ? -7.000 -19.459 -9.319 1.00 96.88 77 LYS A C 1
ATOM 594 O O . LYS A 1 77 ? -7.807 -19.410 -8.393 1.00 96.88 77 LYS A O 1
ATOM 599 N N . ARG A 1 78 ? -5.987 -20.332 -9.334 1.00 96.31 78 ARG A N 1
ATOM 600 C CA . ARG A 1 78 ? -5.747 -21.316 -8.259 1.00 96.31 78 ARG A CA 1
ATOM 601 C C . ARG A 1 78 ? -5.493 -20.638 -6.918 1.00 96.31 78 ARG A C 1
ATOM 603 O O . ARG A 1 78 ? -6.104 -21.014 -5.922 1.00 96.31 78 ARG A O 1
ATOM 610 N N . ILE A 1 79 ? -4.651 -19.604 -6.908 1.00 96.00 79 ILE A N 1
ATOM 611 C CA . ILE A 1 79 ? -4.376 -18.812 -5.704 1.00 96.00 79 ILE A CA 1
ATOM 612 C C . ILE A 1 79 ? -5.662 -18.150 -5.199 1.00 96.00 79 ILE A C 1
ATOM 614 O O . ILE A 1 79 ? -5.927 -18.185 -4.001 1.00 96.00 79 ILE A O 1
ATOM 618 N N . SER A 1 80 ? -6.487 -17.592 -6.091 1.00 94.56 80 SER A N 1
ATOM 619 C CA . SER A 1 80 ? -7.767 -16.980 -5.715 1.00 94.56 80 SER A CA 1
ATOM 620 C C . SER A 1 80 ? -8.739 -17.981 -5.082 1.00 94.56 80 SER A C 1
ATOM 622 O O . SER A 1 80 ? -9.414 -17.624 -4.118 1.00 94.56 80 SER A O 1
ATOM 624 N N . ILE A 1 81 ? -8.813 -19.215 -5.594 1.00 93.75 81 ILE A N 1
ATOM 625 C CA . ILE A 1 81 ? -9.650 -20.284 -5.021 1.00 93.75 81 ILE A CA 1
ATOM 626 C C . ILE A 1 81 ? -9.158 -20.634 -3.614 1.00 93.75 81 ILE A C 1
ATOM 628 O O . ILE A 1 81 ? -9.931 -20.569 -2.659 1.00 93.75 81 ILE A O 1
ATOM 632 N N . GLY A 1 82 ? -7.860 -20.919 -3.465 1.00 92.56 82 GLY A N 1
ATOM 633 C CA . GLY A 1 82 ? -7.284 -21.241 -2.159 1.00 92.56 82 GLY A CA 1
ATOM 634 C C . GLY A 1 82 ? -7.443 -20.100 -1.148 1.00 92.56 82 GLY A C 1
ATOM 635 O O . GLY A 1 82 ? -7.722 -20.333 0.027 1.00 92.56 82 GLY A O 1
ATOM 636 N N . TYR A 1 83 ? -7.318 -18.849 -1.598 1.00 92.44 83 TYR A N 1
ATOM 637 C CA . TYR A 1 83 ? -7.495 -17.682 -0.740 1.00 92.44 83 TYR A CA 1
ATOM 638 C C . TYR A 1 83 ? -8.934 -17.564 -0.225 1.00 92.44 83 TYR A C 1
ATOM 640 O O . TYR A 1 83 ? -9.120 -17.324 0.965 1.00 92.44 83 TYR A O 1
ATOM 648 N N . ALA A 1 84 ? -9.940 -17.806 -1.071 1.00 91.19 84 ALA A N 1
ATOM 649 C CA . ALA A 1 84 ? -11.345 -17.781 -0.664 1.00 91.19 84 ALA A CA 1
ATOM 650 C C . ALA A 1 84 ? -11.669 -18.844 0.407 1.00 91.19 84 ALA A C 1
ATOM 652 O O . ALA A 1 84 ? -12.375 -18.559 1.377 1.00 91.19 84 ALA A O 1
ATOM 653 N N . GLU A 1 85 ? -11.116 -20.055 0.282 1.00 90.25 85 GLU A N 1
ATOM 654 C CA . GLU A 1 85 ? -11.272 -21.106 1.300 1.00 90.25 85 GLU A CA 1
ATOM 655 C C . GLU A 1 85 ? -10.598 -20.725 2.626 1.00 90.25 85 GLU A C 1
ATOM 657 O O . GLU A 1 85 ? -11.201 -20.838 3.702 1.00 90.25 85 GLU A O 1
ATOM 662 N N . ALA A 1 86 ? -9.372 -20.198 2.550 1.00 89.50 86 ALA A N 1
ATOM 663 C CA . ALA A 1 86 ? -8.632 -19.744 3.720 1.00 89.50 86 ALA A CA 1
ATOM 664 C C . ALA A 1 86 ? -9.323 -18.564 4.422 1.00 89.50 86 ALA A C 1
ATOM 666 O O . ALA A 1 86 ? -9.341 -18.512 5.654 1.00 89.50 86 ALA A O 1
ATOM 667 N N . GLU A 1 87 ? -9.939 -17.639 3.679 1.00 90.06 87 GLU A N 1
ATOM 668 C CA . GLU A 1 87 ? -10.736 -16.554 4.256 1.00 90.06 87 GLU A CA 1
ATOM 669 C C . GLU A 1 87 ? -11.912 -17.091 5.082 1.00 90.06 87 GLU A C 1
ATOM 671 O O . GLU A 1 87 ? -12.136 -16.628 6.205 1.00 90.06 87 GLU A O 1
ATOM 676 N N . GLY A 1 88 ? -12.623 -18.105 4.576 1.00 88.38 88 GLY A N 1
ATOM 677 C CA . GLY A 1 88 ? -13.712 -18.762 5.303 1.00 88.38 88 GLY A CA 1
ATOM 678 C C . GLY A 1 88 ? -13.244 -19.443 6.594 1.00 88.38 88 GLY A C 1
ATOM 679 O O . GLY A 1 88 ? -13.896 -19.328 7.642 1.00 88.38 88 GLY A O 1
ATOM 680 N N . LEU A 1 89 ? -12.084 -20.108 6.553 1.00 87.31 89 LEU A N 1
ATOM 681 C CA . LEU A 1 89 ? -11.470 -20.713 7.736 1.00 87.31 89 LEU A CA 1
ATOM 682 C C . LEU A 1 89 ? -11.094 -19.655 8.783 1.00 87.31 89 LEU A C 1
ATOM 684 O O . LEU A 1 89 ? -11.474 -19.799 9.946 1.00 87.31 89 LEU A O 1
ATOM 688 N N . VAL A 1 90 ? -10.388 -18.594 8.376 1.00 88.94 90 VAL A N 1
ATOM 689 C CA . VAL A 1 90 ? -9.950 -17.504 9.266 1.00 88.94 90 VAL A CA 1
ATOM 690 C C . VAL A 1 90 ? -11.149 -16.808 9.904 1.00 88.94 90 VAL A C 1
ATOM 692 O O . VAL A 1 90 ? -11.173 -16.622 11.120 1.00 88.94 90 VAL A O 1
ATOM 695 N N . ALA A 1 91 ? -12.174 -16.481 9.113 1.00 89.38 91 ALA A N 1
ATOM 696 C CA . ALA A 1 91 ? -13.400 -15.865 9.609 1.00 89.38 91 ALA A CA 1
ATOM 697 C C . ALA A 1 91 ? -14.084 -16.733 10.676 1.00 89.38 91 ALA A C 1
ATOM 699 O O . ALA A 1 91 ? -14.486 -16.231 11.726 1.00 89.38 91 ALA A O 1
ATOM 700 N N . SER A 1 92 ? -14.163 -18.045 10.436 1.00 86.69 92 SER A N 1
ATOM 701 C CA . SER A 1 92 ? -14.738 -18.998 11.389 1.00 86.69 92 SER A CA 1
ATOM 702 C C . SER A 1 92 ? -13.901 -19.124 12.665 1.00 86.69 92 SER A C 1
ATOM 704 O O . SER A 1 92 ? -14.444 -19.153 13.766 1.00 86.69 92 SER A O 1
ATOM 706 N N . ALA A 1 93 ? -12.576 -19.222 12.532 1.00 86.25 93 ALA A N 1
ATOM 707 C CA . ALA A 1 93 ? -11.670 -19.387 13.665 1.00 86.25 93 ALA A CA 1
ATOM 708 C C . ALA A 1 93 ? -11.666 -18.144 14.564 1.00 86.25 93 ALA A C 1
ATOM 710 O O . ALA A 1 93 ? -11.772 -18.262 15.784 1.00 86.25 93 ALA A O 1
ATOM 711 N N . LEU A 1 94 ? -11.630 -16.948 13.970 1.00 89.12 94 LEU A N 1
ATOM 712 C CA . LEU A 1 94 ? -11.759 -15.698 14.714 1.00 89.12 94 LEU A CA 1
ATOM 713 C C . LEU A 1 94 ? -13.113 -15.601 15.420 1.00 89.12 94 LEU A C 1
ATOM 715 O O . LEU A 1 94 ? -13.151 -15.192 16.576 1.00 89.12 94 LEU A O 1
ATOM 719 N N . ALA A 1 95 ? -14.211 -16.004 14.774 1.00 88.75 95 ALA A N 1
ATOM 720 C CA . ALA A 1 95 ? -15.531 -15.998 15.407 1.00 88.75 95 ALA A CA 1
ATOM 721 C C . ALA A 1 95 ? -15.563 -16.889 16.660 1.00 88.75 95 ALA A C 1
ATOM 723 O O . ALA A 1 95 ? -16.041 -16.454 17.706 1.00 88.75 95 ALA A O 1
ATOM 724 N N . LEU A 1 96 ? -14.975 -18.089 16.592 1.00 86.25 96 LEU A N 1
ATOM 725 C CA . LEU A 1 96 ? -14.832 -18.978 17.750 1.00 86.25 96 LEU A CA 1
ATOM 726 C C . 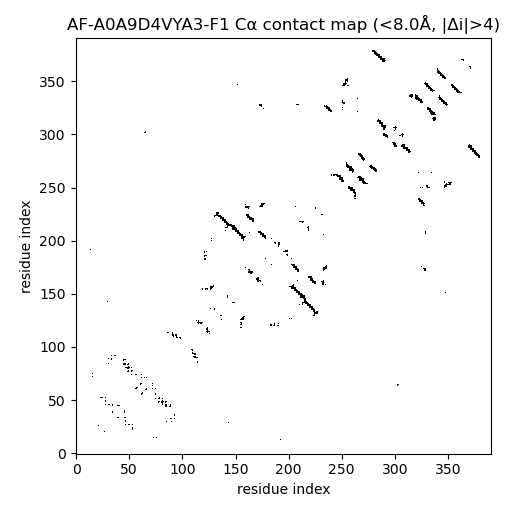LEU A 1 96 ? -14.009 -18.334 18.874 1.00 86.25 96 LEU A C 1
ATOM 728 O O . LEU A 1 96 ? -14.461 -18.311 20.017 1.00 86.25 96 LEU A O 1
ATOM 732 N N . LEU A 1 97 ? -12.838 -17.773 18.560 1.00 86.31 97 LEU A N 1
ATOM 733 C CA . LEU A 1 97 ? -11.960 -17.154 19.561 1.00 86.31 97 LEU A CA 1
ATOM 734 C C . LEU A 1 97 ? -12.585 -15.920 20.224 1.00 86.31 97 LEU A C 1
ATOM 736 O O . LEU A 1 97 ? -12.415 -15.703 21.424 1.00 86.31 97 LEU A O 1
ATOM 740 N N . VAL A 1 98 ? -13.309 -15.103 19.457 1.00 87.31 98 VAL A N 1
ATOM 741 C CA . VAL A 1 98 ? -14.013 -13.936 19.999 1.00 87.31 98 VAL A CA 1
ATOM 742 C C . VAL A 1 98 ? -15.178 -14.388 20.880 1.00 87.31 98 VAL A C 1
ATOM 744 O O . VAL A 1 98 ? -15.308 -13.888 21.995 1.00 87.31 98 VAL A O 1
ATOM 747 N N . ASN A 1 99 ? -15.973 -15.371 20.441 1.00 85.81 99 ASN A N 1
ATOM 748 C CA . ASN A 1 99 ? -17.073 -15.914 21.242 1.00 85.81 99 ASN A CA 1
ATOM 749 C C . ASN A 1 99 ? -16.585 -16.571 22.540 1.00 85.81 99 ASN A C 1
ATOM 751 O O . ASN A 1 99 ? -17.249 -16.430 23.551 1.00 85.81 99 ASN A O 1
ATOM 755 N N . GLN A 1 100 ? -15.421 -17.230 22.560 1.00 82.31 100 GLN A N 1
ATOM 756 C CA . GLN A 1 100 ? -14.850 -17.789 23.797 1.00 82.31 100 GLN A CA 1
ATOM 757 C C . GLN A 1 100 ? -14.501 -16.718 24.840 1.00 82.31 100 GLN A C 1
ATOM 759 O O . GLN A 1 100 ? -14.547 -16.988 26.038 1.00 82.31 100 GLN A O 1
ATOM 764 N N . ARG A 1 101 ? -14.144 -15.502 24.402 1.00 78.50 101 ARG A N 1
ATOM 765 C CA . ARG A 1 101 ? -13.898 -14.365 25.305 1.00 78.50 101 ARG A CA 1
ATOM 766 C C . ARG A 1 101 ? -15.179 -13.705 25.809 1.00 78.50 101 ARG A C 1
ATOM 768 O O . ARG A 1 101 ? -15.139 -13.041 26.842 1.00 78.50 101 ARG A O 1
ATOM 775 N N . LEU A 1 102 ? -16.280 -13.831 25.077 1.00 73.50 102 LEU A N 1
ATOM 776 C CA . LEU A 1 102 ? -17.579 -13.302 25.472 1.00 73.50 102 LEU A CA 1
ATOM 777 C C . LEU A 1 102 ? -18.269 -14.375 26.332 1.00 73.50 102 LEU A C 1
ATOM 779 O O . LEU A 1 102 ? -18.558 -15.456 25.840 1.00 73.50 102 LEU A O 1
ATOM 783 N N . SER A 1 103 ? -18.480 -14.116 27.627 1.00 60.53 103 SER A N 1
ATOM 784 C CA . SER A 1 103 ? -19.034 -15.076 28.603 1.00 60.53 103 SER A CA 1
ATOM 785 C C . SER A 1 103 ? -20.196 -15.924 28.058 1.00 60.53 103 SER A C 1
ATOM 787 O O . SER A 1 103 ? -21.014 -15.422 27.297 1.00 60.53 103 SER A O 1
ATOM 789 N N . SER A 1 104 ? -20.331 -17.173 28.524 1.00 56.78 104 SER A N 1
ATOM 790 C CA . SER A 1 104 ? -21.239 -18.246 28.049 1.00 56.78 104 SER A CA 1
ATOM 791 C C . SER A 1 104 ? -22.747 -17.938 27.901 1.00 56.78 104 SER A C 1
ATOM 793 O O . SER A 1 104 ? -23.507 -18.821 27.515 1.00 56.78 104 SER A O 1
ATOM 795 N N . HIS A 1 105 ? -23.201 -16.712 28.171 1.00 57.12 105 HIS A N 1
ATOM 796 C CA . HIS A 1 105 ? -24.589 -16.251 28.054 1.00 57.12 105 HIS A CA 1
ATOM 797 C C . HIS A 1 105 ? -24.847 -15.344 26.835 1.00 57.12 105 HIS A C 1
ATOM 799 O O . HIS A 1 105 ? -25.802 -14.565 26.832 1.00 57.12 105 HIS A O 1
ATOM 805 N N . VAL A 1 106 ? -24.014 -15.406 25.790 1.00 59.50 106 VAL A N 1
ATOM 806 C CA . VAL A 1 106 ? -24.244 -14.622 24.567 1.00 59.50 106 VAL A CA 1
ATOM 807 C C . VAL A 1 106 ? -25.514 -15.107 23.853 1.00 59.50 106 VAL A C 1
ATOM 809 O O . VAL A 1 106 ? -25.527 -16.166 23.236 1.00 59.50 106 VAL A O 1
ATOM 812 N N . MET A 1 107 ? -26.570 -14.289 23.892 1.00 57.44 107 MET A N 1
ATOM 813 C CA . MET A 1 107 ? -27.851 -14.543 23.210 1.00 57.44 107 MET A CA 1
ATOM 814 C C . MET A 1 107 ? -27.736 -14.565 21.673 1.00 57.44 107 MET A C 1
ATOM 816 O O . MET A 1 107 ? -28.600 -15.127 21.013 1.00 57.44 107 MET A O 1
ATOM 820 N N . ASN A 1 108 ? -26.676 -13.973 21.106 1.00 67.75 108 ASN A N 1
ATOM 821 C CA . ASN A 1 108 ? -26.409 -13.910 19.664 1.00 67.75 108 ASN A CA 1
ATOM 822 C C . ASN A 1 108 ? -24.911 -14.143 19.378 1.00 67.75 108 ASN A C 1
ATOM 824 O O . ASN A 1 108 ? -24.141 -13.177 19.387 1.00 67.75 108 ASN A O 1
ATOM 828 N N . PRO A 1 109 ? -24.462 -15.396 19.182 1.00 72.62 109 PRO A N 1
ATOM 829 C CA . PRO A 1 109 ? -23.056 -15.684 18.917 1.00 72.62 109 PRO A CA 1
ATOM 830 C C . PRO A 1 109 ? -22.615 -15.069 17.587 1.00 72.62 109 PRO A C 1
ATOM 832 O O . PRO A 1 109 ? -23.375 -15.027 16.618 1.00 72.62 109 PRO A O 1
ATOM 835 N N . ILE A 1 110 ? -21.361 -14.622 17.519 1.00 80.06 110 ILE A N 1
ATOM 836 C CA . ILE A 1 110 ? -20.769 -14.153 16.265 1.00 80.06 110 ILE A CA 1
ATOM 837 C C . ILE A 1 110 ? -20.637 -15.360 15.336 1.00 80.06 110 ILE A C 1
ATOM 839 O O . ILE A 1 110 ? -19.958 -16.330 15.672 1.00 80.06 110 ILE A O 1
ATOM 843 N N . THR A 1 111 ? -21.292 -15.309 14.179 1.00 75.00 111 THR A N 1
ATOM 844 C CA . THR A 1 111 ? -21.341 -16.423 13.219 1.00 75.00 111 THR A CA 1
ATOM 845 C C . THR A 1 111 ? -20.249 -16.354 12.152 1.00 75.00 111 THR A C 1
ATOM 847 O O . THR A 1 111 ? -19.985 -17.350 11.485 1.00 75.00 111 THR A O 1
ATOM 850 N N . GLY A 1 112 ? -19.576 -15.210 12.002 1.00 82.50 112 GLY A N 1
ATOM 851 C CA . GLY A 1 112 ? -18.467 -15.045 11.068 1.00 82.50 112 GLY A CA 1
ATOM 852 C C . GLY A 1 112 ? -17.996 -13.599 10.948 1.00 82.50 112 GLY A C 1
ATOM 853 O O . GLY A 1 112 ? -18.623 -12.674 11.463 1.00 82.50 112 GLY A O 1
ATOM 854 N N . PHE A 1 113 ? -16.887 -13.418 10.237 1.00 90.25 113 PHE A N 1
ATOM 855 C CA . PHE A 1 113 ? -16.321 -12.118 9.887 1.00 90.25 113 PHE A CA 1
ATOM 856 C C . PHE A 1 113 ? -16.242 -11.959 8.372 1.00 90.25 113 PHE A C 1
ATOM 858 O O . PHE A 1 113 ? -16.057 -12.932 7.643 1.00 90.25 113 PHE A O 1
ATOM 865 N N . GLN A 1 114 ? -16.346 -10.717 7.905 1.00 91.94 114 GLN A N 1
ATOM 866 C CA . GLN A 1 114 ? -16.079 -10.359 6.516 1.00 91.94 114 GLN A CA 1
ATOM 867 C C . GLN A 1 114 ? -14.684 -9.741 6.411 1.00 91.94 114 GLN A C 1
ATOM 869 O O . GLN A 1 114 ? -14.267 -8.981 7.285 1.00 91.94 114 GLN A O 1
ATOM 874 N N . GLN A 1 115 ? -13.971 -10.079 5.340 1.00 92.31 115 GLN A N 1
ATOM 875 C CA . GLN A 1 115 ? -12.624 -9.591 5.051 1.00 92.31 115 GLN A CA 1
ATOM 876 C C . GLN A 1 115 ? -12.641 -8.708 3.800 1.00 92.31 115 GLN A C 1
ATOM 878 O O . GLN A 1 115 ? -13.567 -8.772 2.990 1.00 92.31 115 GLN A O 1
ATOM 883 N N . CYS A 1 116 ? -11.625 -7.857 3.656 1.00 92.44 116 CYS A N 1
ATOM 884 C CA . CYS A 1 116 ? -11.506 -6.918 2.543 1.00 92.44 116 CYS A CA 1
ATOM 885 C C . CYS A 1 116 ? -10.136 -7.054 1.865 1.00 92.44 116 CYS A C 1
ATOM 887 O O . CYS A 1 116 ? -9.225 -6.283 2.168 1.00 92.44 116 CYS A O 1
ATOM 889 N N . PRO A 1 117 ? -9.962 -8.014 0.939 1.00 92.31 117 PRO A N 1
ATOM 890 C CA . PRO A 1 117 ? -8.681 -8.223 0.261 1.00 92.31 117 PRO A CA 1
ATOM 891 C C . PRO A 1 117 ? -8.342 -7.139 -0.777 1.00 92.31 117 PRO A C 1
ATOM 893 O O . PRO A 1 117 ? -7.203 -7.060 -1.230 1.00 92.31 117 PRO A O 1
ATOM 896 N N . LEU A 1 118 ? -9.302 -6.280 -1.143 1.00 93.75 118 LEU A N 1
ATOM 897 C CA . LEU A 1 118 ? -9.174 -5.269 -2.202 1.00 93.75 118 LEU A CA 1
ATOM 898 C C . LEU A 1 118 ? -9.000 -3.834 -1.669 1.00 93.75 118 LEU A C 1
ATOM 900 O O . LEU A 1 118 ? -9.362 -2.859 -2.333 1.00 93.75 118 LEU A O 1
ATOM 904 N N . LEU A 1 119 ? -8.412 -3.676 -0.477 1.00 93.00 119 LEU A N 1
ATOM 905 C CA . LEU A 1 119 ? -8.106 -2.355 0.091 1.00 93.00 119 LEU A CA 1
ATOM 906 C C . LEU A 1 119 ? -7.130 -1.549 -0.783 1.00 93.00 119 LEU A C 1
ATOM 908 O O . LEU A 1 119 ? -7.222 -0.329 -0.832 1.00 93.00 119 LEU A O 1
ATOM 912 N N . ASN A 1 120 ? -6.247 -2.187 -1.550 1.00 90.50 120 ASN A N 1
ATOM 913 C CA . ASN A 1 120 ? -5.351 -1.478 -2.474 1.00 90.50 120 ASN A CA 1
ATOM 914 C C . ASN A 1 120 ? -6.100 -0.644 -3.537 1.00 90.50 120 ASN A C 1
ATOM 916 O O . ASN A 1 120 ? -5.594 0.380 -3.982 1.00 90.50 120 ASN A O 1
ATOM 920 N N . ILE A 1 121 ? -7.313 -1.056 -3.919 1.00 93.12 121 ILE A N 1
ATOM 921 C CA . ILE A 1 121 ? -8.193 -0.334 -4.853 1.00 93.12 121 ILE A CA 1
ATOM 922 C C . ILE A 1 121 ? -9.383 0.308 -4.132 1.00 93.12 121 ILE A C 1
ATOM 924 O O . ILE A 1 121 ? -10.447 0.494 -4.721 1.00 93.12 121 ILE A O 1
ATOM 928 N N . SER A 1 122 ? -9.201 0.589 -2.838 1.00 93.31 122 SER A N 1
ATOM 929 C CA . SER A 1 122 ? -10.203 1.140 -1.932 1.00 93.31 122 SER A CA 1
ATOM 930 C C . SER A 1 122 ? -11.525 0.375 -1.902 1.00 93.31 122 SER A C 1
ATOM 932 O O . SER A 1 122 ? -12.551 1.003 -1.715 1.00 93.31 122 SER A O 1
ATOM 934 N N . TYR A 1 123 ? -11.559 -0.952 -2.075 1.00 93.00 123 TYR A N 1
ATOM 935 C CA . TYR A 1 123 ? -12.808 -1.729 -2.076 1.00 93.00 123 TYR A CA 1
ATOM 936 C C . TYR A 1 123 ? -12.980 -2.608 -0.835 1.00 93.00 123 TYR A C 1
ATOM 938 O O . TYR A 1 123 ? -12.229 -3.558 -0.615 1.00 93.00 123 TYR A O 1
ATOM 946 N N . CYS A 1 124 ? -13.993 -2.279 -0.028 1.00 92.75 124 CYS A N 1
ATOM 947 C CA . CYS A 1 124 ? -14.375 -2.991 1.187 1.00 92.75 124 CYS A CA 1
ATOM 948 C C . CYS A 1 124 ? -15.878 -2.795 1.480 1.00 92.75 124 CYS A C 1
ATOM 950 O O . CYS A 1 124 ? -16.255 -1.914 2.254 1.00 92.75 124 CYS A O 1
ATOM 952 N N . PRO A 1 125 ? -16.769 -3.623 0.900 1.00 91.00 125 PRO A N 1
ATOM 953 C CA . PRO A 1 125 ? -18.216 -3.496 1.089 1.00 91.00 125 PRO A CA 1
ATOM 954 C C . PRO A 1 125 ? -18.687 -3.371 2.549 1.00 91.00 125 PRO A C 1
ATOM 956 O O . PRO A 1 125 ? -19.540 -2.519 2.801 1.00 91.00 125 PRO A O 1
ATOM 959 N N . PRO A 1 126 ? -18.138 -4.127 3.527 1.00 90.06 126 PRO A N 1
ATOM 960 C CA . PRO A 1 126 ? -18.567 -4.031 4.923 1.00 90.06 126 PRO A CA 1
ATOM 961 C C . PRO A 1 126 ? -18.389 -2.624 5.515 1.00 90.06 126 PRO A C 1
ATOM 963 O O . PRO A 1 126 ? -19.278 -2.140 6.218 1.00 90.06 126 PRO A O 1
ATOM 966 N N . SER A 1 127 ? -17.289 -1.932 5.186 1.00 89.56 127 SER A N 1
ATOM 967 C CA . SER A 1 127 ? -16.973 -0.596 5.719 1.00 89.56 127 SER A CA 1
ATOM 968 C C . SER A 1 127 ? -17.601 0.558 4.932 1.00 89.56 127 SER A C 1
ATOM 970 O O . SER A 1 127 ? -17.628 1.701 5.391 1.00 89.56 127 SER A O 1
ATOM 972 N N . GLU A 1 128 ? -18.144 0.259 3.756 1.00 87.12 128 GLU A N 1
ATOM 973 C CA . GLU A 1 128 ? -18.793 1.213 2.853 1.00 87.12 128 GLU A CA 1
ATOM 974 C C . GLU A 1 128 ? -20.293 1.382 3.110 1.00 87.12 128 GLU A C 1
ATOM 976 O O . GLU A 1 128 ? -20.927 2.331 2.620 1.00 87.12 128 GLU A O 1
ATOM 981 N N . THR A 1 129 ? -20.876 0.463 3.880 1.00 80.81 129 THR A N 1
ATOM 982 C CA . THR A 1 129 ? -22.282 0.529 4.267 1.00 80.81 129 THR A CA 1
ATOM 983 C C . THR A 1 129 ? -22.588 1.828 5.018 1.00 80.81 129 THR A C 1
ATOM 985 O O . THR A 1 129 ? -21.728 2.456 5.642 1.00 80.81 129 THR A O 1
ATOM 988 N N . THR A 1 130 ? -23.832 2.300 4.912 1.00 73.38 130 THR A N 1
ATOM 989 C CA . THR A 1 130 ? -24.251 3.470 5.687 1.00 73.38 130 THR A CA 1
ATOM 990 C C . THR A 1 130 ? -24.296 3.046 7.148 1.00 73.38 130 THR A C 1
ATOM 992 O O . THR A 1 130 ? -25.139 2.241 7.529 1.00 73.38 130 THR A O 1
ATOM 995 N N . LEU A 1 131 ? -23.387 3.580 7.962 1.00 78.38 131 LEU A N 1
ATOM 996 C CA . LEU A 1 131 ? -23.413 3.391 9.411 1.00 78.38 131 LEU A CA 1
ATOM 997 C C . LEU A 1 131 ? -24.624 4.130 9.999 1.00 78.38 131 LEU A C 1
ATOM 999 O O . LEU A 1 131 ? -24.529 5.302 10.352 1.00 78.38 131 LEU A O 1
ATOM 1003 N N . ASP A 1 132 ? -25.792 3.493 10.050 1.00 77.56 132 ASP A N 1
ATOM 1004 C CA . ASP A 1 132 ? -26.992 4.111 10.630 1.00 77.56 132 ASP A CA 1
ATOM 1005 C C . ASP A 1 132 ? -26.742 4.565 12.076 1.00 77.56 132 ASP A C 1
ATOM 1007 O O . ASP A 1 132 ? -25.925 3.989 12.800 1.00 77.56 132 ASP A O 1
ATOM 1011 N N . LYS A 1 133 ? -27.462 5.600 12.529 1.00 71.75 133 LYS A N 1
ATOM 1012 C CA . LYS A 1 133 ? -27.370 6.053 13.924 1.00 71.75 133 LYS A CA 1
ATOM 1013 C C . LYS A 1 133 ? -27.709 4.887 14.859 1.00 71.75 133 LYS A C 1
ATOM 1015 O O . LYS A 1 133 ? -28.774 4.293 14.754 1.00 71.75 133 LYS A O 1
ATOM 1020 N N . GLY A 1 134 ? -26.795 4.575 15.776 1.00 74.62 134 GLY A N 1
ATOM 1021 C CA . GLY A 1 134 ? -26.939 3.458 16.713 1.00 74.62 134 GLY A CA 1
ATOM 1022 C C . GLY A 1 134 ? -26.392 2.116 16.216 1.00 74.62 134 GLY A C 1
ATOM 1023 O O . GLY A 1 134 ? -26.329 1.190 17.018 1.00 74.62 134 GLY A O 1
ATOM 1024 N N . LYS A 1 135 ? -25.948 2.017 14.956 1.00 84.88 135 LYS A N 1
ATOM 1025 C CA . LYS A 1 135 ? -25.151 0.890 14.462 1.00 84.88 135 LYS A CA 1
ATOM 1026 C C . LYS A 1 135 ? -23.662 1.228 14.509 1.00 84.88 135 LYS A C 1
ATOM 1028 O O . LYS A 1 135 ? -23.260 2.383 14.350 1.00 84.88 135 LYS A O 1
ATOM 1033 N N . SER A 1 136 ? -22.860 0.190 14.687 1.00 89.38 136 SER A N 1
ATOM 1034 C CA . SER A 1 136 ? -21.407 0.272 14.761 1.00 89.38 136 SER A CA 1
ATOM 1035 C C . SER A 1 136 ? -20.791 -0.820 13.902 1.00 89.38 136 SER A C 1
ATOM 1037 O O . SER A 1 136 ? -21.316 -1.929 13.828 1.00 89.38 136 SER A O 1
ATOM 1039 N N . MET A 1 137 ? -19.662 -0.512 13.278 1.00 92.31 137 MET A N 1
ATOM 1040 C CA . MET A 1 137 ? -18.817 -1.498 12.621 1.00 92.31 137 MET A CA 1
ATOM 1041 C C . MET A 1 137 ? -17.760 -1.968 13.616 1.00 92.31 137 MET A C 1
ATOM 1043 O O . MET A 1 137 ? -17.012 -1.159 14.164 1.00 92.31 137 MET A O 1
ATOM 1047 N N . VAL A 1 138 ? -17.697 -3.279 13.835 1.00 93.00 138 VAL A N 1
ATOM 1048 C CA . VAL A 1 138 ? -16.688 -3.914 14.685 1.00 93.00 138 VAL A CA 1
ATOM 1049 C C . VAL A 1 138 ? -15.540 -4.395 13.808 1.00 93.00 138 VAL A C 1
ATOM 1051 O O . VAL A 1 138 ? -15.753 -5.096 12.823 1.00 93.00 138 VAL A O 1
ATOM 1054 N N . ILE A 1 139 ? -14.321 -4.021 14.176 1.00 95.38 139 ILE A N 1
ATOM 1055 C CA . ILE A 1 139 ? -13.091 -4.374 13.477 1.00 95.38 139 ILE A CA 1
ATOM 1056 C C . ILE A 1 139 ? -12.241 -5.203 14.424 1.00 95.38 139 ILE A C 1
ATOM 1058 O O . ILE A 1 139 ? -11.805 -4.720 15.469 1.00 95.38 139 ILE A O 1
ATOM 1062 N N . VAL A 1 140 ? -11.981 -6.446 14.037 1.00 95.25 140 VAL A N 1
ATOM 1063 C CA . VAL A 1 140 ? -11.051 -7.327 14.741 1.00 95.25 140 VAL A CA 1
ATOM 1064 C C . VAL A 1 140 ? -9.736 -7.328 13.981 1.00 95.25 140 VAL A C 1
ATOM 1066 O O . VAL A 1 140 ? -9.690 -7.674 12.803 1.00 95.25 140 VAL A O 1
ATOM 1069 N N . VAL A 1 141 ? -8.663 -6.929 14.658 1.00 96.56 141 VAL A N 1
ATOM 1070 C CA . VAL A 1 141 ? -7.315 -6.899 14.087 1.00 96.56 141 VAL A CA 1
ATOM 1071 C C . VAL A 1 141 ? -6.517 -8.031 14.702 1.00 96.56 141 VAL A C 1
ATOM 1073 O O . VAL A 1 141 ? -6.270 -8.022 15.906 1.00 96.56 141 VAL A O 1
ATOM 1076 N N . TYR A 1 142 ? -6.119 -8.994 13.877 1.00 95.31 142 TYR A N 1
ATOM 1077 C CA . TYR A 1 142 ? -5.279 -10.113 14.284 1.00 95.31 142 TYR A CA 1
ATOM 1078 C C . TYR A 1 142 ? -3.807 -9.838 13.963 1.00 95.31 142 TYR A C 1
ATOM 1080 O O . TYR A 1 142 ? -3.466 -9.428 12.853 1.00 95.31 142 TYR A O 1
ATOM 1088 N N . ASN A 1 143 ? -2.935 -10.089 14.934 1.00 95.56 143 ASN A N 1
ATOM 1089 C CA . ASN A 1 143 ? -1.493 -10.043 14.782 1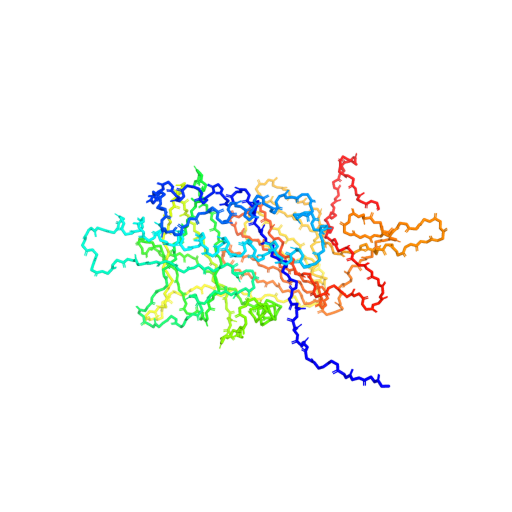.00 95.56 143 ASN A CA 1
ATOM 1090 C C . ASN A 1 143 ? -0.937 -11.471 14.758 1.00 95.56 143 ASN A C 1
ATOM 1092 O O . ASN A 1 143 ? -0.901 -12.123 15.801 1.00 95.56 143 ASN A O 1
ATOM 1096 N N . PRO A 1 144 ? -0.454 -11.940 13.601 1.00 93.94 144 PRO A N 1
ATOM 1097 C CA . PRO A 1 144 ? 0.161 -13.257 13.490 1.00 93.94 144 PRO A CA 1
ATOM 1098 C C . PRO A 1 144 ? 1.577 -13.351 14.082 1.00 93.94 144 PRO A C 1
ATOM 1100 O O . PRO A 1 144 ? 2.150 -14.436 14.115 1.00 93.94 144 PRO A O 1
ATOM 1103 N N . LEU A 1 145 ? 2.200 -12.237 14.477 1.00 94.25 145 LEU A N 1
ATOM 1104 C CA . LEU A 1 145 ? 3.589 -12.221 14.938 1.00 94.25 145 LEU A CA 1
ATOM 1105 C C . LEU A 1 145 ? 3.687 -12.548 16.429 1.00 94.25 145 LEU A C 1
ATOM 1107 O O . LEU A 1 145 ? 2.819 -12.179 17.215 1.00 94.25 145 LEU A O 1
ATOM 1111 N N . ALA A 1 146 ? 4.799 -13.161 16.837 1.00 96.00 146 ALA A N 1
ATOM 1112 C CA . ALA A 1 146 ? 5.098 -13.511 18.230 1.00 96.00 146 ALA A CA 1
ATOM 1113 C C . ALA A 1 146 ? 5.495 -12.319 19.125 1.00 96.00 146 ALA A C 1
ATOM 1115 O O . ALA A 1 146 ? 5.952 -12.504 20.249 1.00 96.00 146 ALA A O 1
ATOM 1116 N N . TRP A 1 147 ? 5.309 -11.089 18.654 1.00 95.88 147 TRP A N 1
ATOM 1117 C CA . TRP A 1 147 ? 5.619 -9.862 19.381 1.00 95.88 147 TRP A CA 1
ATOM 1118 C C . TRP A 1 147 ? 4.495 -8.845 19.202 1.00 95.88 147 TRP A C 1
ATOM 1120 O O . TRP A 1 147 ? 3.783 -8.855 18.196 1.00 95.88 147 TRP A O 1
ATOM 1130 N N . LYS A 1 148 ? 4.318 -7.983 20.212 1.00 97.44 148 LYS A N 1
ATOM 1131 C CA . LYS A 1 148 ? 3.299 -6.930 20.211 1.00 97.44 148 LYS A CA 1
ATOM 1132 C C . LYS A 1 148 ? 3.546 -6.010 19.020 1.00 97.44 148 LYS A C 1
ATOM 1134 O O . LYS A 1 148 ? 4.670 -5.550 18.830 1.00 97.44 148 LYS A O 1
ATOM 1139 N N . ARG A 1 149 ? 2.498 -5.710 18.256 1.00 96.25 149 ARG A N 1
ATOM 1140 C CA . ARG A 1 149 ? 2.596 -4.860 17.072 1.00 96.25 149 ARG A CA 1
ATOM 1141 C C . ARG A 1 149 ? 1.731 -3.620 17.218 1.00 96.25 149 ARG A C 1
ATOM 1143 O O . ARG A 1 149 ? 0.552 -3.714 17.555 1.00 96.25 149 ARG A O 1
ATOM 1150 N N . GLU A 1 150 ? 2.335 -2.476 16.928 1.00 96.00 150 GLU A N 1
ATOM 1151 C CA . GLU A 1 150 ? 1.649 -1.192 16.827 1.00 96.00 150 GLU A CA 1
ATOM 1152 C C . GLU A 1 150 ? 1.690 -0.720 15.382 1.00 96.00 150 GLU A C 1
ATOM 1154 O O . GLU A 1 150 ? 2.759 -0.630 14.769 1.00 96.00 150 GLU A O 1
ATOM 1159 N N . GLU A 1 151 ? 0.512 -0.468 14.827 1.00 95.56 151 GLU A N 1
ATOM 1160 C CA . GLU A 1 151 ? 0.356 -0.160 13.413 1.00 95.56 151 GLU A CA 1
ATOM 1161 C C . GLU A 1 151 ? -0.748 0.857 13.186 1.00 95.56 151 GLU A C 1
ATOM 1163 O O . GLU A 1 151 ? -1.609 1.025 14.039 1.00 95.56 151 GLU A O 1
ATOM 1168 N N . VAL A 1 152 ? -0.744 1.530 12.040 1.00 96.69 152 VAL A N 1
ATOM 1169 C CA . VAL A 1 152 ? -1.891 2.334 11.609 1.00 96.69 152 VAL A CA 1
ATOM 1170 C C . VAL A 1 152 ? -2.630 1.556 10.534 1.00 96.69 152 VAL A C 1
ATOM 1172 O O . VAL A 1 152 ? -2.050 1.204 9.510 1.00 96.69 152 VAL A O 1
ATOM 1175 N N . ILE A 1 153 ? -3.915 1.282 10.755 1.00 95.75 153 ILE A N 1
ATOM 1176 C CA . ILE A 1 153 ? -4.761 0.669 9.727 1.00 95.75 153 ILE A CA 1
ATOM 1177 C C . ILE A 1 153 ? -5.599 1.731 9.030 1.00 95.75 153 ILE A C 1
ATOM 1179 O O . ILE A 1 153 ? -5.932 2.762 9.615 1.00 95.75 153 ILE A O 1
ATOM 1183 N N . ARG A 1 154 ? -5.931 1.469 7.763 1.00 95.62 154 ARG A N 1
ATOM 1184 C CA . ARG A 1 154 ? -6.720 2.354 6.904 1.00 95.62 154 ARG A CA 1
ATOM 1185 C C . ARG A 1 154 ? -7.864 1.572 6.278 1.00 95.62 154 ARG A C 1
ATOM 1187 O O . ARG A 1 154 ? -7.630 0.561 5.621 1.00 95.62 154 ARG A O 1
ATOM 1194 N N . ILE A 1 155 ? -9.089 2.052 6.461 1.00 95.12 155 ILE A N 1
ATOM 1195 C CA . ILE A 1 155 ? -10.299 1.445 5.888 1.00 95.12 155 ILE A CA 1
ATOM 1196 C C . ILE A 1 155 ? -11.120 2.502 5.146 1.00 95.12 155 ILE A C 1
ATOM 1198 O O . ILE A 1 155 ? -11.169 3.650 5.591 1.00 95.12 155 ILE A O 1
ATOM 1202 N N . PRO A 1 156 ? -11.765 2.165 4.023 1.00 94.31 156 PRO A N 1
ATOM 1203 C CA . PRO A 1 156 ? -12.565 3.132 3.296 1.00 94.31 156 PRO A CA 1
ATOM 1204 C C . PRO A 1 156 ? -13.934 3.296 3.975 1.00 94.31 156 PRO A C 1
ATOM 1206 O O . PRO A 1 156 ? -14.562 2.312 4.363 1.00 94.31 156 PRO A O 1
ATOM 1209 N N . VAL A 1 157 ? -14.403 4.533 4.126 1.00 92.69 157 VAL A N 1
ATOM 1210 C CA . VAL A 1 157 ? -15.690 4.867 4.754 1.00 92.69 157 VAL A CA 1
ATOM 1211 C C . VAL A 1 157 ? -16.473 5.859 3.894 1.00 92.69 157 VAL A C 1
ATOM 1213 O O . VAL A 1 157 ? -15.916 6.680 3.160 1.00 92.69 157 VAL A O 1
ATOM 1216 N N . SER A 1 158 ? -17.800 5.791 3.983 1.00 89.06 158 SER A N 1
ATOM 1217 C CA . SER A 1 158 ? -18.710 6.608 3.169 1.00 89.06 158 SER A CA 1
ATOM 1218 C C . SER A 1 158 ? -19.056 7.972 3.786 1.00 89.06 158 SER A C 1
ATOM 1220 O O . SER A 1 158 ? -19.682 8.802 3.130 1.00 89.06 158 SER A O 1
ATOM 1222 N N . THR A 1 159 ? -18.666 8.228 5.038 1.00 88.31 159 THR A N 1
ATOM 1223 C CA . THR A 1 159 ? -19.032 9.436 5.799 1.00 88.31 159 THR A CA 1
ATOM 1224 C C . THR A 1 159 ? -17.849 10.007 6.584 1.00 88.31 159 THR A C 1
ATOM 1226 O O . THR A 1 159 ? -16.957 9.263 6.985 1.00 88.31 159 THR A O 1
ATOM 1229 N N . ALA A 1 160 ? -17.870 11.321 6.822 1.00 90.25 160 ALA A N 1
ATOM 1230 C CA . ALA A 1 160 ? -16.937 12.001 7.719 1.00 90.25 160 ALA A CA 1
ATOM 1231 C C . ALA A 1 160 ? -17.374 11.965 9.197 1.00 90.25 160 ALA A C 1
ATOM 1233 O O . ALA A 1 160 ? -16.582 12.237 10.094 1.00 90.25 160 ALA A O 1
ATOM 1234 N N . GLU A 1 161 ? -18.632 11.615 9.473 1.00 90.12 161 GLU A N 1
ATOM 1235 C CA . GLU A 1 161 ? -19.210 11.611 10.821 1.00 90.12 161 GLU A CA 1
ATOM 1236 C C . GLU A 1 161 ? -18.933 10.289 11.541 1.00 90.12 161 GLU A C 1
ATOM 1238 O O . GLU A 1 161 ? -19.851 9.552 11.902 1.00 90.12 161 GLU A O 1
ATOM 1243 N N . VAL A 1 162 ? -17.660 9.948 11.710 1.00 92.31 162 VAL A N 1
ATOM 1244 C CA . VAL A 1 162 ? -17.235 8.711 12.374 1.00 92.31 162 VAL A CA 1
ATOM 1245 C C . VAL A 1 162 ? -16.268 9.009 13.503 1.00 92.31 162 VAL A C 1
ATOM 1247 O O . VAL A 1 162 ? -15.603 10.038 13.509 1.00 92.31 162 VAL A O 1
ATOM 1250 N N . PHE A 1 163 ? -16.207 8.106 14.472 1.00 94.25 163 PHE A N 1
ATOM 1251 C CA . PHE A 1 163 ? -15.164 8.069 15.488 1.00 94.25 163 PHE A CA 1
ATOM 1252 C C . PHE A 1 163 ? -14.821 6.614 15.815 1.00 94.25 163 PHE A C 1
ATOM 1254 O O . PHE A 1 163 ? -15.603 5.702 15.526 1.00 94.25 163 PHE A O 1
ATOM 1261 N N . VAL A 1 164 ? -13.651 6.409 16.421 1.00 96.38 164 VAL A N 1
ATOM 1262 C CA . VAL A 1 164 ? -13.117 5.082 16.746 1.00 96.38 164 VAL A CA 1
ATOM 1263 C C . VAL A 1 164 ? -12.984 4.922 18.257 1.00 96.38 164 VAL A C 1
ATOM 1265 O O . VAL A 1 164 ? -12.540 5.838 18.953 1.00 96.38 164 VAL A O 1
ATOM 1268 N N . GLN A 1 165 ? -13.351 3.750 18.764 1.00 96.31 165 GLN A N 1
ATOM 1269 C CA . GLN A 1 165 ? -13.101 3.319 20.138 1.00 96.31 165 GLN A CA 1
ATOM 1270 C C . GLN A 1 165 ? -12.424 1.952 20.164 1.00 96.31 165 GLN A C 1
ATOM 1272 O O . GLN A 1 165 ? -12.582 1.164 19.233 1.00 96.31 165 GLN A O 1
ATOM 1277 N N . ASP A 1 166 ? -11.687 1.662 21.230 1.00 95.69 166 ASP A N 1
ATOM 1278 C CA . ASP A 1 166 ? -11.247 0.302 21.536 1.00 95.69 166 ASP A CA 1
ATOM 1279 C C . ASP A 1 166 ? -12.326 -0.492 22.297 1.00 95.69 166 ASP A C 1
ATOM 1281 O O . ASP A 1 166 ? -13.409 0.011 22.613 1.00 95.69 166 ASP A O 1
ATOM 1285 N N . SER A 1 167 ? -12.026 -1.752 22.609 1.00 91.81 167 SER A N 1
ATOM 1286 C CA . SER A 1 167 ? -12.919 -2.637 23.365 1.00 91.81 167 SER A CA 1
ATOM 1287 C C . SER A 1 167 ? -13.220 -2.172 24.795 1.00 91.81 167 SER A C 1
ATOM 1289 O O . SER A 1 167 ? -14.179 -2.658 25.385 1.00 91.81 167 SER A O 1
ATOM 1291 N N . ALA A 1 168 ? -12.423 -1.261 25.365 1.00 93.62 168 ALA A N 1
ATOM 1292 C CA . ALA A 1 168 ? -12.664 -0.672 26.683 1.00 93.62 168 ALA A CA 1
ATOM 1293 C C . ALA A 1 168 ? -13.515 0.612 26.605 1.00 93.62 168 ALA A C 1
ATOM 1295 O O . ALA A 1 168 ? -13.777 1.249 27.623 1.00 93.62 168 ALA A O 1
ATOM 1296 N N . GLY A 1 169 ? -13.942 1.016 25.402 1.00 93.06 169 GLY A N 1
ATOM 1297 C CA . GLY A 1 169 ? -14.690 2.249 25.168 1.00 93.06 169 GLY A CA 1
ATOM 1298 C C . GLY A 1 169 ? -13.814 3.504 25.139 1.00 93.06 169 GLY A C 1
ATOM 1299 O O . GLY A 1 169 ? -14.339 4.616 24.989 1.00 93.06 169 GLY A O 1
ATOM 1300 N N . LYS A 1 170 ? -12.485 3.365 25.233 1.00 95.44 170 LYS A N 1
ATOM 1301 C CA . LYS A 1 170 ? -11.567 4.497 25.115 1.00 95.44 170 LYS A CA 1
ATOM 1302 C C . LYS A 1 170 ? -11.550 4.964 23.665 1.00 95.44 170 LYS A C 1
ATOM 1304 O O . LYS A 1 170 ? -11.399 4.176 22.735 1.00 95.44 170 LYS A O 1
ATOM 1309 N N . LYS A 1 171 ? -11.708 6.274 23.474 1.00 95.06 171 LYS A N 1
ATOM 1310 C CA . LYS A 1 171 ? -11.634 6.902 22.151 1.00 95.06 171 LYS A CA 1
ATOM 1311 C C . LYS A 1 171 ? -10.209 6.833 21.609 1.00 95.06 171 LYS A C 1
ATOM 1313 O O . LYS A 1 171 ? -9.255 7.106 22.336 1.00 95.06 171 LYS A O 1
ATOM 1318 N N . ILE A 1 172 ? -10.098 6.504 20.329 1.00 96.69 172 ILE A N 1
ATOM 1319 C CA . ILE A 1 172 ? -8.839 6.433 19.593 1.00 96.69 172 ILE A CA 1
ATOM 1320 C C . ILE A 1 172 ? -8.764 7.632 18.648 1.00 96.69 172 ILE A C 1
ATOM 1322 O O . ILE A 1 172 ? -9.707 7.906 17.897 1.00 96.69 172 ILE A O 1
ATOM 1326 N N . GLU A 1 173 ? -7.647 8.358 18.702 1.00 96.44 173 GLU A N 1
ATOM 1327 C CA . GLU A 1 173 ? -7.380 9.436 17.755 1.00 96.44 173 GLU A CA 1
ATOM 1328 C C . GLU A 1 173 ? -7.374 8.872 16.333 1.00 96.44 173 GLU A C 1
ATOM 1330 O O . GLU A 1 173 ? -6.783 7.831 16.054 1.00 96.44 173 GLU A O 1
ATOM 1335 N N . SER A 1 174 ? -8.108 9.526 15.441 1.00 97.19 174 SER A N 1
ATOM 1336 C CA . SER A 1 174 ? -8.351 9.019 14.098 1.00 97.19 174 SER A CA 1
ATOM 1337 C C . SER A 1 174 ? -8.406 10.155 13.092 1.00 97.19 174 SER A C 1
ATOM 1339 O O . SER A 1 174 ? -8.789 11.284 13.410 1.00 97.19 174 SER A O 1
ATOM 1341 N N . GLN A 1 175 ? -8.016 9.831 11.866 1.00 97.44 175 GLN A N 1
ATOM 1342 C CA . GLN A 1 175 ? -7.836 10.768 10.771 1.00 97.44 175 GLN A CA 1
ATOM 1343 C C . GLN A 1 175 ? -8.616 10.305 9.542 1.00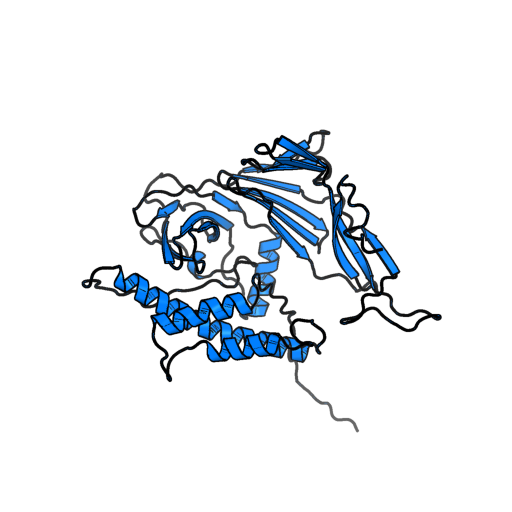 97.44 175 GLN A C 1
ATOM 1345 O O . GLN A 1 175 ? -8.595 9.127 9.194 1.00 97.44 175 GLN A O 1
ATOM 1350 N N . LEU A 1 176 ? -9.278 11.238 8.864 1.00 97.12 176 LEU A N 1
ATOM 1351 C CA . LEU A 1 176 ? -9.950 11.010 7.590 1.00 97.12 176 LEU A CA 1
ATOM 1352 C C . LEU A 1 176 ? -9.136 11.631 6.455 1.00 97.12 176 LEU A C 1
ATOM 1354 O O . LEU A 1 176 ? -8.907 12.840 6.454 1.00 97.12 176 LEU A O 1
ATOM 1358 N N . LEU A 1 177 ? -8.745 10.822 5.472 1.00 96.12 177 LEU A N 1
ATOM 1359 C CA . LEU A 1 177 ? -8.078 11.286 4.252 1.00 96.12 177 LEU A CA 1
ATOM 1360 C C . LEU A 1 177 ? -9.055 11.203 3.076 1.00 96.12 177 LEU A C 1
ATOM 1362 O O . LEU A 1 177 ? -9.665 10.147 2.899 1.00 96.12 177 LEU A O 1
ATOM 1366 N N . PRO A 1 178 ? -9.216 12.248 2.250 1.00 94.19 178 PRO A N 1
ATOM 1367 C CA . PRO A 1 178 ? -10.014 12.147 1.033 1.00 94.19 178 PRO A CA 1
ATOM 1368 C C . PRO A 1 178 ? -9.453 11.075 0.085 1.00 94.19 178 PRO A C 1
ATOM 1370 O O . PRO A 1 178 ? -8.240 10.899 -0.045 1.00 94.19 178 PRO A O 1
ATOM 1373 N N . VAL A 1 179 ? -10.338 10.342 -0.592 1.00 92.19 179 VAL A N 1
ATOM 1374 C CA . VAL A 1 179 ? -9.933 9.389 -1.637 1.00 92.19 179 VAL A CA 1
ATOM 1375 C C . VAL A 1 179 ? -9.543 10.165 -2.896 1.00 92.19 179 VAL A C 1
ATOM 1377 O O . VAL A 1 179 ? -10.314 10.983 -3.388 1.00 92.19 179 VAL A O 1
ATOM 1380 N N . SER A 1 180 ? -8.353 9.897 -3.440 1.00 90.81 180 SER A N 1
ATOM 1381 C CA . SER A 1 180 ? -7.871 10.586 -4.641 1.00 90.81 180 SER A CA 1
ATOM 1382 C C . SER A 1 180 ? -8.669 10.193 -5.894 1.00 90.81 180 SER A C 1
ATOM 1384 O O . SER A 1 180 ? -9.251 9.103 -5.992 1.00 90.81 180 SER A O 1
ATOM 1386 N N . ASN A 1 181 ? -8.651 11.064 -6.906 1.00 89.88 181 ASN A N 1
ATOM 1387 C CA . ASN A 1 181 ? -9.263 10.786 -8.210 1.00 89.88 181 ASN A CA 1
ATOM 1388 C C . ASN A 1 181 ? -8.634 9.564 -8.898 1.00 89.88 181 ASN A C 1
ATOM 1390 O O . ASN A 1 181 ? -9.330 8.795 -9.567 1.00 89.88 181 ASN A O 1
ATOM 1394 N N . ILE A 1 182 ? -7.330 9.357 -8.697 1.00 90.69 182 ILE A N 1
ATOM 1395 C CA . ILE A 1 182 ? -6.590 8.215 -9.239 1.00 90.69 182 ILE A CA 1
ATOM 1396 C C . ILE A 1 182 ? -7.099 6.922 -8.600 1.00 90.69 182 ILE A C 1
ATOM 1398 O O . ILE A 1 182 ? -7.542 6.021 -9.313 1.00 90.69 182 ILE A O 1
ATOM 1402 N N . THR A 1 183 ? -7.146 6.855 -7.265 1.00 92.50 183 THR A N 1
ATOM 1403 C CA . THR A 1 183 ? -7.681 5.692 -6.543 1.00 92.50 183 THR A CA 1
ATOM 1404 C C . THR A 1 183 ? -9.134 5.414 -6.936 1.00 92.50 183 THR A C 1
ATOM 1406 O O . THR A 1 183 ? -9.499 4.265 -7.176 1.00 92.50 183 THR A O 1
ATOM 1409 N N . SER A 1 184 ? -9.958 6.454 -7.087 1.00 92.12 184 SER A N 1
ATOM 1410 C CA . SER A 1 184 ? -11.353 6.320 -7.532 1.00 92.12 184 SER A CA 1
ATOM 1411 C C . SER A 1 184 ? -11.475 5.735 -8.944 1.00 92.12 184 SER A C 1
ATOM 1413 O O . SER A 1 184 ? -12.360 4.918 -9.209 1.00 92.12 184 SER A O 1
ATOM 1415 N N . SER A 1 185 ? -10.576 6.117 -9.853 1.00 91.75 185 SER A N 1
ATOM 1416 C CA . SER A 1 185 ? -10.545 5.604 -11.229 1.00 91.75 185 SER A CA 1
ATOM 1417 C C . SER A 1 185 ? -10.104 4.139 -11.275 1.00 91.75 185 SER A C 1
ATOM 1419 O O . SER A 1 185 ? -10.744 3.319 -11.939 1.00 91.75 185 SER A O 1
ATOM 1421 N N . ILE A 1 186 ? -9.070 3.786 -10.503 1.00 92.88 186 ILE A N 1
ATOM 1422 C CA . ILE A 1 186 ? -8.609 2.401 -10.325 1.00 92.88 186 ILE A CA 1
ATOM 1423 C C . ILE A 1 186 ? -9.745 1.540 -9.775 1.00 92.88 186 ILE A C 1
ATOM 1425 O O . ILE A 1 186 ? -10.052 0.497 -10.348 1.00 92.88 186 ILE A O 1
ATOM 1429 N N . ARG A 1 187 ? -10.422 1.999 -8.718 1.00 92.75 187 ARG A N 1
ATOM 1430 C CA . ARG A 1 187 ? -11.564 1.307 -8.115 1.00 92.75 187 ARG A CA 1
ATOM 1431 C C . ARG A 1 187 ? -12.643 0.986 -9.148 1.00 92.75 187 ARG A C 1
ATOM 1433 O O . ARG A 1 187 ? -13.037 -0.169 -9.276 1.00 92.75 187 ARG A O 1
ATOM 1440 N N . LYS A 1 188 ? -13.099 1.980 -9.921 1.00 91.62 188 LYS A N 1
ATOM 1441 C CA . LYS A 1 188 ? -14.140 1.788 -10.951 1.00 91.62 188 LYS A CA 1
ATOM 1442 C C . LYS A 1 188 ? -13.749 0.716 -11.974 1.00 91.62 188 LYS A C 1
ATOM 1444 O O . LYS A 1 188 ? -14.583 -0.112 -12.336 1.00 91.62 188 LYS A O 1
ATOM 1449 N N . LYS A 1 189 ? -12.489 0.718 -12.418 1.00 92.69 189 LYS A N 1
ATOM 1450 C CA . LYS A 1 189 ? -11.978 -0.228 -13.417 1.00 92.69 189 LYS A CA 1
ATOM 1451 C C . LYS A 1 189 ? -11.801 -1.637 -12.846 1.00 92.69 189 LYS A C 1
ATOM 1453 O O . LYS A 1 189 ? -12.328 -2.596 -13.406 1.00 92.69 189 LYS A O 1
ATOM 1458 N N . TYR A 1 190 ? -11.067 -1.764 -11.745 1.00 94.62 190 TYR A N 1
ATOM 1459 C CA . TYR A 1 190 ? -10.615 -3.061 -11.244 1.00 94.62 190 TYR A CA 1
ATOM 1460 C C . TYR A 1 190 ? -11.663 -3.799 -10.411 1.00 94.62 190 TYR A C 1
ATOM 1462 O O . TYR A 1 190 ? -11.686 -5.023 -10.446 1.00 94.62 190 TYR A O 1
ATOM 1470 N N . VAL A 1 191 ? -12.597 -3.105 -9.750 1.00 93.44 191 VAL A N 1
ATOM 1471 C CA . VAL A 1 191 ? -13.732 -3.786 -9.096 1.00 93.44 191 VAL A CA 1
ATOM 1472 C C . VAL A 1 191 ? -14.603 -4.492 -10.137 1.00 93.44 191 VAL A C 1
ATOM 1474 O O . VAL A 1 191 ? -14.911 -5.669 -9.972 1.00 93.44 191 VAL A O 1
ATOM 1477 N N . LYS A 1 192 ? -14.916 -3.824 -11.257 1.00 93.44 192 LYS A N 1
ATOM 1478 C CA . LYS A 1 192 ? -15.653 -4.450 -12.365 1.00 93.44 192 LYS A CA 1
ATOM 1479 C C . LYS A 1 192 ? -14.879 -5.621 -12.967 1.00 93.44 192 LYS A C 1
ATOM 1481 O O . LYS A 1 192 ? -15.472 -6.654 -13.247 1.00 93.44 192 LYS A O 1
ATOM 1486 N N . ALA A 1 193 ? -13.571 -5.464 -13.146 1.00 93.38 193 ALA A N 1
ATOM 1487 C CA . ALA A 1 193 ? -12.712 -6.506 -13.697 1.00 93.38 193 ALA A CA 1
ATOM 1488 C C . ALA A 1 193 ? -12.636 -7.759 -12.805 1.00 93.38 193 ALA A C 1
ATOM 1490 O O . ALA A 1 193 ? -12.632 -8.868 -13.325 1.00 93.38 193 ALA A O 1
ATOM 1491 N N . TYR A 1 194 ? -12.578 -7.588 -11.481 1.00 92.19 194 TYR A N 1
ATOM 1492 C CA . TYR A 1 194 ? -12.391 -8.697 -10.540 1.00 92.19 194 TYR A CA 1
ATOM 1493 C C . TYR A 1 194 ? -13.699 -9.324 -10.052 1.00 92.19 194 TYR A C 1
ATOM 1495 O O . TYR A 1 194 ? -13.740 -10.525 -9.813 1.00 92.19 194 TYR A O 1
ATOM 1503 N N . ILE A 1 195 ? -14.758 -8.528 -9.884 1.00 90.25 195 ILE A N 1
ATOM 1504 C CA . ILE A 1 195 ? -16.013 -8.964 -9.246 1.00 90.25 195 ILE A CA 1
ATOM 1505 C C . ILE A 1 195 ? -17.190 -8.944 -10.238 1.00 90.25 195 ILE A C 1
ATOM 1507 O O . ILE A 1 195 ? -18.271 -9.444 -9.943 1.00 90.25 195 ILE A O 1
ATOM 1511 N N . GLY A 1 196 ? -17.015 -8.371 -11.432 1.00 91.88 196 GLY A N 1
ATOM 1512 C CA . GLY A 1 196 ? -18.073 -8.288 -12.445 1.00 91.88 196 GLY A CA 1
ATOM 1513 C C . GLY A 1 196 ? -19.140 -7.227 -12.158 1.00 91.88 196 GLY A C 1
ATOM 1514 O O . GLY A 1 196 ? -20.061 -7.056 -12.953 1.00 91.88 196 GLY A O 1
ATOM 1515 N N . THR A 1 197 ? -19.022 -6.475 -11.059 1.00 86.38 197 THR A N 1
ATOM 1516 C CA . THR A 1 197 ? -19.987 -5.445 -10.653 1.00 86.38 197 THR A CA 1
ATOM 1517 C C . THR A 1 197 ? -19.342 -4.068 -10.579 1.00 86.38 197 THR A C 1
ATOM 1519 O O . THR A 1 197 ? -18.150 -3.916 -10.314 1.00 86.38 197 THR A O 1
ATOM 1522 N N . THR A 1 198 ? -20.126 -3.024 -10.841 1.00 84.69 198 THR A N 1
ATOM 1523 C CA . THR A 1 198 ? -19.691 -1.646 -10.602 1.00 84.69 198 THR A CA 1
ATOM 1524 C C . THR A 1 198 ? -19.925 -1.276 -9.139 1.00 84.69 198 THR A C 1
ATOM 1526 O O . THR A 1 198 ? -21.006 -1.564 -8.620 1.00 84.69 198 THR A O 1
ATOM 1529 N N . PRO A 1 199 ? -18.972 -0.600 -8.472 1.00 81.19 199 PRO A N 1
ATOM 1530 C CA . PRO A 1 199 ? -19.182 -0.163 -7.101 1.00 81.19 199 PRO A CA 1
ATOM 1531 C C . PRO A 1 199 ? -20.389 0.782 -7.020 1.00 81.19 199 PRO A C 1
ATOM 1533 O O . PRO A 1 199 ? -20.454 1.769 -7.749 1.00 81.19 199 PRO A O 1
ATOM 1536 N N . SER A 1 200 ? -21.345 0.482 -6.140 1.00 67.62 200 SER A N 1
ATOM 1537 C CA . SER A 1 200 ? -22.646 1.167 -6.070 1.00 67.62 200 SER A CA 1
ATOM 1538 C C . SER A 1 200 ? -22.600 2.555 -5.422 1.00 67.62 200 SER A C 1
ATOM 1540 O O . SER A 1 200 ? -23.576 3.298 -5.502 1.00 67.62 200 SER A O 1
ATOM 1542 N N . ARG A 1 201 ? -21.497 2.909 -4.750 1.00 71.62 201 ARG A N 1
ATOM 1543 C CA . ARG A 1 201 ? -21.373 4.138 -3.956 1.00 71.62 201 ARG A CA 1
ATOM 1544 C C . ARG A 1 201 ? -20.036 4.822 -4.170 1.00 71.62 201 ARG A C 1
ATOM 1546 O O . ARG A 1 201 ? -18.993 4.170 -4.290 1.00 71.62 201 ARG A O 1
ATOM 1553 N N . GLU A 1 202 ? -20.088 6.148 -4.152 1.00 71.81 202 GLU A N 1
ATOM 1554 C CA . GLU A 1 202 ? -18.898 6.983 -4.114 1.00 71.81 202 GLU A CA 1
ATOM 1555 C C . GLU A 1 202 ? -18.277 6.929 -2.724 1.00 71.81 202 GLU A C 1
ATOM 1557 O O . GLU A 1 202 ? -18.870 7.334 -1.721 1.00 71.81 202 GLU A O 1
ATOM 1562 N N . LEU A 1 203 ? -17.061 6.403 -2.684 1.00 81.31 203 LEU A N 1
ATOM 1563 C CA . LEU A 1 203 ? -16.213 6.475 -1.515 1.00 81.31 203 LEU A CA 1
ATOM 1564 C C . LEU A 1 203 ? -15.638 7.868 -1.366 1.00 81.31 203 LEU A C 1
ATOM 1566 O O . LEU A 1 203 ? -15.176 8.456 -2.340 1.00 81.31 203 LEU A O 1
ATOM 1570 N N . ARG A 1 204 ? -15.632 8.361 -0.129 1.00 85.19 204 ARG A N 1
ATOM 1571 C CA . ARG A 1 204 ? -15.191 9.725 0.159 1.00 85.19 204 ARG A CA 1
ATOM 1572 C C . ARG A 1 204 ? -13.907 9.762 0.963 1.00 85.19 204 ARG A C 1
ATOM 1574 O O . ARG A 1 204 ? -13.049 10.586 0.660 1.00 85.19 204 ARG A O 1
ATOM 1581 N N . TYR A 1 205 ? -13.749 8.858 1.933 1.00 94.00 205 TYR A N 1
ATOM 1582 C CA . TYR A 1 205 ? -12.635 8.933 2.871 1.00 94.00 205 TYR A CA 1
ATOM 1583 C C . TYR A 1 205 ? -11.982 7.583 3.160 1.00 94.00 205 TYR A C 1
ATOM 1585 O O . TYR A 1 205 ? -12.632 6.540 3.180 1.00 94.00 205 TYR A O 1
ATOM 1593 N N . TRP A 1 206 ? -10.691 7.638 3.461 1.00 96.12 206 TRP A N 1
ATOM 1594 C CA . TRP A 1 206 ? -9.958 6.650 4.234 1.00 96.12 206 TRP A CA 1
ATOM 1595 C C . TRP A 1 206 ? -9.989 7.047 5.705 1.00 96.12 206 TRP A C 1
ATOM 1597 O O . TRP A 1 206 ? -9.528 8.131 6.046 1.00 96.12 206 TRP A O 1
ATOM 1607 N N . LEU A 1 207 ? -10.476 6.168 6.574 1.00 96.88 207 LEU A N 1
ATOM 1608 C CA . LEU A 1 207 ? -10.347 6.297 8.021 1.00 96.88 207 LEU A CA 1
ATOM 1609 C C . LEU A 1 207 ? -9.054 5.609 8.470 1.00 96.88 207 LEU A C 1
ATOM 1611 O O . LEU A 1 207 ? -8.933 4.389 8.351 1.00 96.88 207 LEU A O 1
ATOM 1615 N N . ALA A 1 208 ? -8.105 6.395 8.970 1.00 97.75 208 ALA A N 1
ATOM 1616 C CA . ALA A 1 208 ? -6.823 5.961 9.507 1.00 97.75 208 ALA A CA 1
ATOM 1617 C C . ALA A 1 208 ? -6.816 6.069 11.037 1.00 97.75 208 ALA A C 1
ATOM 1619 O O . ALA A 1 208 ? -7.200 7.105 11.584 1.00 97.75 208 ALA A O 1
ATOM 1620 N N . PHE A 1 209 ? -6.369 5.025 11.733 1.00 97.75 209 PHE A N 1
ATOM 1621 C CA . PHE A 1 209 ? -6.211 5.056 13.190 1.00 97.75 209 PHE A CA 1
ATOM 1622 C C . PHE A 1 209 ? -5.170 4.037 13.674 1.00 97.75 209 PHE A C 1
ATOM 1624 O O . PHE A 1 209 ? -4.995 2.988 13.041 1.00 97.75 209 PHE A O 1
ATOM 1631 N N . PRO A 1 210 ? -4.466 4.330 14.781 1.00 97.38 210 PRO A N 1
ATOM 1632 C CA . PRO A 1 210 ? -3.491 3.424 15.358 1.00 97.38 210 PRO A CA 1
ATOM 1633 C C . PRO A 1 210 ? -4.174 2.252 16.067 1.00 97.38 210 PRO A C 1
ATOM 1635 O O . PRO A 1 210 ? -5.201 2.394 16.733 1.00 97.38 210 PRO A O 1
ATOM 1638 N N . VAL A 1 211 ? -3.552 1.086 15.958 1.00 97.44 211 VAL A N 1
ATOM 1639 C CA . VAL A 1 211 ? -3.936 -0.157 16.616 1.00 97.44 211 VAL A CA 1
ATOM 1640 C C . VAL A 1 211 ? -2.744 -0.728 17.368 1.00 97.44 211 VAL A C 1
ATOM 1642 O O . VAL A 1 211 ? -1.595 -0.576 16.958 1.00 97.44 211 VAL A O 1
ATOM 1645 N N . SER A 1 212 ? -3.024 -1.401 18.476 1.00 97.38 212 SER A N 1
ATOM 1646 C CA . SER A 1 212 ? -2.041 -2.055 19.332 1.00 97.38 212 SER A CA 1
ATOM 1647 C C . SER A 1 212 ? -2.532 -3.472 19.586 1.00 97.38 212 SER A C 1
ATOM 1649 O O . SER A 1 212 ? -3.602 -3.678 20.166 1.00 97.38 212 SER A O 1
ATOM 1651 N N . VAL A 1 213 ? -1.795 -4.454 19.072 1.00 97.56 213 VAL A N 1
ATOM 1652 C CA . VAL A 1 213 ? -2.254 -5.842 18.997 1.00 97.56 213 VAL A CA 1
ATOM 1653 C C . VAL A 1 213 ? -1.236 -6.758 19.679 1.00 97.56 213 VAL A C 1
ATOM 1655 O O . VAL A 1 213 ? -0.037 -6.649 19.395 1.00 97.56 213 VAL A O 1
ATOM 1658 N N . PRO A 1 214 ? -1.668 -7.641 20.600 1.00 97.12 214 PRO A N 1
ATOM 1659 C CA . PRO A 1 214 ? -0.757 -8.530 21.316 1.00 97.12 214 PRO A CA 1
ATOM 1660 C C . PRO A 1 214 ? -0.077 -9.542 20.376 1.00 97.12 214 PRO A C 1
ATOM 1662 O O . PRO A 1 214 ? -0.540 -9.741 19.251 1.00 97.12 214 PRO A O 1
ATOM 1665 N N . PRO A 1 215 ? 1.017 -10.188 20.819 1.00 96.38 215 PRO A N 1
ATOM 1666 C CA . PRO A 1 215 ? 1.584 -11.353 20.143 1.00 96.38 215 PRO A CA 1
ATOM 1667 C C . PRO A 1 215 ? 0.527 -12.423 19.855 1.00 96.38 215 PRO A C 1
ATOM 1669 O O . PRO A 1 215 ? -0.238 -12.742 20.763 1.00 96.38 215 PRO A O 1
ATOM 1672 N N . ILE A 1 216 ? 0.510 -12.982 18.639 1.00 93.88 216 ILE A N 1
ATOM 1673 C CA . ILE A 1 216 ? -0.347 -14.113 18.217 1.00 93.88 216 ILE A CA 1
ATOM 1674 C C . ILE A 1 216 ? -1.766 -13.968 18.787 1.00 93.88 216 ILE A C 1
ATOM 1676 O O . ILE A 1 216 ? -2.284 -14.819 19.508 1.00 93.88 216 ILE A O 1
ATOM 1680 N N . GLY A 1 217 ? -2.379 -12.818 18.535 1.00 93.12 217 GLY A N 1
ATOM 1681 C CA . GLY A 1 217 ? -3.604 -12.432 19.218 1.00 93.12 217 GLY A CA 1
ATOM 1682 C C . GLY A 1 217 ? -4.356 -11.350 18.473 1.00 93.12 217 GLY A C 1
ATOM 1683 O O . GLY A 1 217 ? -3.951 -10.919 17.397 1.00 93.12 217 GLY A O 1
ATOM 1684 N N . PHE A 1 218 ? -5.482 -10.924 19.035 1.00 94.94 218 PHE A N 1
ATOM 1685 C CA . PHE A 1 218 ? -6.336 -9.928 18.406 1.00 94.94 218 PHE A CA 1
ATOM 1686 C C . PHE A 1 218 ? -6.782 -8.837 19.377 1.00 94.94 218 PHE A C 1
ATOM 1688 O O . PHE A 1 218 ? -6.941 -9.069 20.581 1.00 94.94 218 PHE A O 1
ATOM 1695 N N . SER A 1 219 ? -7.025 -7.660 18.806 1.00 95.56 219 SER A N 1
ATOM 1696 C CA . SER A 1 219 ? -7.635 -6.498 19.455 1.00 95.56 219 SER A CA 1
ATOM 1697 C C . SER A 1 219 ? -8.899 -6.104 18.692 1.00 95.56 219 SER A C 1
ATOM 1699 O O . SER A 1 219 ? -8.998 -6.334 17.486 1.00 95.56 219 SER A O 1
ATOM 1701 N N . THR A 1 220 ? -9.874 -5.527 19.394 1.00 95.25 220 THR A N 1
ATOM 1702 C CA . THR A 1 220 ? -11.157 -5.117 18.804 1.00 95.25 220 THR A CA 1
ATOM 1703 C C . THR A 1 220 ? -11.309 -3.605 18.863 1.00 95.25 220 THR A C 1
ATOM 1705 O O . THR A 1 220 ? -11.058 -2.994 19.901 1.00 95.25 220 THR A O 1
ATOM 1708 N N . TYR A 1 221 ? -11.750 -3.030 17.750 1.00 96.75 221 TYR A N 1
ATOM 1709 C CA . TYR A 1 221 ? -12.043 -1.614 17.587 1.00 96.75 221 TYR A CA 1
ATOM 1710 C C . TYR A 1 221 ? -13.463 -1.438 17.061 1.00 96.75 221 TYR A C 1
ATOM 1712 O O . TYR A 1 221 ? -13.979 -2.280 16.329 1.00 96.75 221 TYR A O 1
ATOM 1720 N N . ILE A 1 222 ? -14.102 -0.340 17.440 1.00 95.50 222 ILE A N 1
ATOM 1721 C CA . ILE A 1 222 ? -15.494 -0.045 17.122 1.00 95.50 222 ILE A CA 1
ATOM 1722 C C . ILE A 1 222 ? -15.540 1.305 16.415 1.00 95.50 222 ILE A C 1
ATOM 1724 O O . ILE A 1 222 ? -15.119 2.319 16.971 1.00 95.50 222 ILE A O 1
ATOM 1728 N N . VAL A 1 223 ? -16.073 1.318 15.196 1.00 95.00 223 VAL A N 1
ATOM 1729 C CA . VAL A 1 223 ? -16.311 2.529 14.404 1.00 95.00 223 VAL A CA 1
ATOM 1730 C C . VAL A 1 223 ? -17.798 2.843 14.432 1.00 95.00 223 VAL A C 1
ATOM 1732 O O . VAL A 1 223 ? -18.622 2.008 14.063 1.00 95.00 223 VAL A O 1
ATOM 1735 N N . SER A 1 224 ? -18.152 4.047 14.872 1.00 92.12 224 SER A N 1
ATOM 1736 C CA . SER A 1 224 ? -19.550 4.457 15.053 1.00 92.12 224 SER A CA 1
ATOM 1737 C C . SER A 1 224 ? -19.776 5.893 14.601 1.00 92.12 224 SER A C 1
ATOM 1739 O O . SER A 1 224 ? -18.833 6.681 14.528 1.00 92.12 224 SER A O 1
ATOM 1741 N N . ARG A 1 225 ? -21.041 6.253 14.357 1.00 89.88 225 ARG A N 1
ATOM 1742 C CA . ARG A 1 225 ? -21.450 7.657 14.216 1.00 89.88 225 ARG A CA 1
ATOM 1743 C C . ARG A 1 225 ? -21.793 8.267 15.576 1.00 89.88 225 ARG A C 1
ATOM 1745 O O . ARG A 1 225 ? -22.405 7.582 16.403 1.00 89.88 225 ARG A O 1
ATOM 1752 N N . PRO A 1 226 ? -21.443 9.536 15.837 1.00 83.31 226 PRO A N 1
ATOM 1753 C CA . PRO A 1 226 ? -21.807 10.187 17.088 1.00 83.31 226 PRO A CA 1
ATOM 1754 C C . PRO A 1 226 ? -23.329 10.408 17.168 1.00 83.31 226 PRO A C 1
ATOM 1756 O O . PRO A 1 226 ? -23.996 10.672 16.168 1.00 83.31 226 PRO A O 1
ATOM 1759 N N . ARG A 1 227 ? -23.905 10.278 18.373 1.00 74.38 227 ARG A N 1
ATOM 1760 C CA . ARG A 1 227 ? -25.351 10.486 18.609 1.00 74.38 227 ARG A CA 1
ATOM 1761 C C . ARG A 1 227 ? -25.745 11.971 18.711 1.00 74.38 227 ARG A C 1
ATOM 1763 O O . ARG A 1 227 ? -26.912 12.291 18.513 1.00 74.38 227 ARG A O 1
ATOM 1770 N N . GLN A 1 228 ? -24.788 12.852 19.006 1.00 67.88 228 GLN A N 1
ATOM 1771 C CA . GLN A 1 228 ? -24.916 14.316 19.131 1.00 67.88 228 GLN A CA 1
ATOM 1772 C C . GLN A 1 228 ? -23.680 14.988 18.495 1.00 67.88 228 GLN A C 1
ATOM 1774 O O . GLN A 1 228 ? -22.849 14.280 17.927 1.00 67.88 228 GLN A O 1
ATOM 1779 N N . THR A 1 229 ? -23.520 16.315 18.602 1.00 64.38 229 THR A N 1
ATOM 1780 C CA . THR A 1 229 ? -22.289 17.055 18.243 1.00 64.38 229 THR A CA 1
ATOM 1781 C C . THR A 1 229 ? -21.122 16.643 19.151 1.00 64.38 229 THR A C 1
ATOM 1783 O O . THR A 1 229 ? -20.735 17.353 20.074 1.00 64.38 229 THR A O 1
ATOM 1786 N N . GLY A 1 230 ? -20.615 15.430 18.951 1.00 64.19 230 GLY A N 1
ATOM 1787 C CA . GLY A 1 230 ? -19.462 14.873 19.644 1.00 64.19 230 GLY A CA 1
ATOM 1788 C C . GLY A 1 230 ? -18.207 14.925 18.778 1.00 64.19 230 GLY A C 1
ATOM 1789 O O . GLY A 1 230 ? -18.268 15.220 17.587 1.00 64.19 230 GLY A O 1
ATOM 1790 N N . HIS A 1 231 ? -17.065 14.592 19.380 1.00 68.38 231 HIS A N 1
ATOM 1791 C CA . HIS A 1 231 ? -15.801 14.444 18.657 1.00 68.38 231 HIS A CA 1
ATOM 1792 C C . HIS A 1 231 ? -15.922 13.418 17.522 1.00 68.38 231 HIS A C 1
ATOM 1794 O O . HIS A 1 231 ? -16.200 12.244 17.772 1.00 68.38 231 HIS A O 1
ATOM 1800 N N . VAL A 1 232 ? -15.680 13.889 16.302 1.00 86.81 232 VAL A N 1
ATOM 1801 C CA . VAL A 1 232 ? -15.511 13.099 15.078 1.00 86.81 232 VAL A CA 1
ATOM 1802 C C . VAL A 1 232 ? -14.028 12.995 14.729 1.00 86.81 232 VAL A C 1
ATOM 1804 O O . VAL A 1 232 ? -13.211 13.767 15.234 1.00 86.81 232 VAL A O 1
ATOM 1807 N N . SER A 1 233 ? -13.678 12.040 13.874 1.00 87.69 233 SER A N 1
ATOM 1808 C CA . SER A 1 233 ? -12.340 11.908 13.305 1.00 87.69 233 SER A CA 1
ATOM 1809 C C . SER A 1 233 ? -11.908 13.195 12.597 1.00 87.69 233 SER A C 1
ATOM 1811 O O . SER A 1 233 ? -12.696 13.844 11.905 1.00 87.69 233 SER A O 1
ATOM 1813 N N . THR A 1 234 ? -10.634 13.553 12.743 1.00 90.81 234 THR A N 1
ATOM 1814 C CA . THR A 1 234 ? -10.075 14.777 12.162 1.00 90.81 234 THR A CA 1
ATOM 1815 C C . THR A 1 234 ? -9.897 14.607 10.659 1.00 90.81 234 THR A C 1
ATOM 1817 O O . THR A 1 234 ? -9.180 13.712 10.215 1.00 90.81 234 THR A O 1
ATOM 1820 N N . ILE A 1 235 ? -10.509 15.476 9.857 1.00 93.00 235 ILE A N 1
ATOM 1821 C CA . ILE A 1 235 ? -10.279 15.497 8.408 1.00 93.00 235 ILE A CA 1
ATOM 1822 C C . ILE A 1 235 ? -8.914 16.128 8.131 1.00 93.00 235 ILE A C 1
ATOM 1824 O O . ILE A 1 235 ? -8.597 17.196 8.661 1.00 93.00 235 ILE A O 1
ATOM 1828 N N . SER A 1 236 ? -8.106 15.467 7.304 1.00 93.62 236 SER A N 1
ATOM 1829 C CA . SER A 1 236 ? -6.818 15.995 6.867 1.00 93.62 236 SER A CA 1
ATOM 1830 C C . SER A 1 236 ? -6.969 17.344 6.178 1.00 93.62 236 SER A C 1
ATOM 1832 O O . SER A 1 236 ? -7.852 17.539 5.343 1.00 93.62 236 SER A O 1
ATOM 1834 N N . LYS A 1 237 ? -6.063 18.267 6.500 1.00 92.50 237 LYS A N 1
ATOM 1835 C CA . LYS A 1 237 ? -5.980 19.563 5.832 1.00 92.50 237 LYS A CA 1
ATOM 1836 C C . LYS A 1 237 ? -5.208 19.397 4.534 1.00 92.50 237 LYS A C 1
ATOM 1838 O O . LYS A 1 237 ? -4.082 18.900 4.544 1.00 92.50 237 LYS A O 1
ATOM 1843 N N . GLU A 1 238 ? -5.822 19.816 3.437 1.00 89.56 238 GLU A N 1
ATOM 1844 C CA . GLU A 1 238 ? -5.176 19.861 2.134 1.00 89.56 238 GLU A CA 1
ATOM 1845 C C . GLU A 1 238 ? -4.342 21.139 2.024 1.00 89.56 238 GLU A C 1
ATOM 1847 O O . GLU A 1 238 ? -4.837 22.243 2.242 1.00 89.56 238 GLU A O 1
ATOM 1852 N N . PHE A 1 239 ? -3.066 20.981 1.693 1.00 82.81 239 PHE A N 1
ATOM 1853 C CA . PHE A 1 239 ? -2.168 22.068 1.349 1.00 82.81 239 PHE A CA 1
ATOM 1854 C C . PHE A 1 239 ? -1.769 21.917 -0.117 1.00 82.81 239 PHE A C 1
ATOM 1856 O O . PHE A 1 239 ? -1.160 20.919 -0.518 1.00 82.81 239 PHE A O 1
ATOM 1863 N N . ARG A 1 240 ? -2.111 22.931 -0.912 1.00 73.75 240 ARG A N 1
ATOM 1864 C CA . ARG A 1 240 ? -1.612 23.102 -2.275 1.00 73.75 240 ARG A CA 1
ATOM 1865 C C . ARG A 1 240 ? -0.594 24.225 -2.251 1.00 73.75 240 ARG A C 1
ATOM 1867 O O . ARG A 1 240 ? -0.858 25.279 -1.682 1.00 73.75 240 ARG A O 1
ATOM 1874 N N . SER A 1 241 ? 0.570 23.985 -2.842 1.00 63.78 241 SER A N 1
ATOM 1875 C CA . SER A 1 241 ? 1.556 25.047 -2.991 1.00 63.78 241 SER A CA 1
ATOM 1876 C C . SER A 1 241 ? 1.010 26.090 -3.966 1.00 63.78 241 SER A C 1
ATOM 1878 O O . SER A 1 241 ? 0.733 25.778 -5.123 1.00 63.78 241 SER A O 1
ATOM 1880 N N . GLU A 1 242 ? 0.834 27.322 -3.493 1.00 57.59 242 GLU A N 1
ATOM 1881 C CA . GLU A 1 242 ? 0.660 28.481 -4.364 1.00 57.59 242 GLU A CA 1
ATOM 1882 C C . GLU A 1 242 ? 2.033 28.783 -4.973 1.00 57.59 242 GLU A C 1
ATOM 1884 O O . GLU A 1 242 ? 2.955 29.227 -4.286 1.00 57.59 242 GLU A O 1
ATOM 1889 N N . GLY A 1 243 ? 2.203 28.401 -6.240 1.00 53.34 243 GLY A N 1
ATOM 1890 C CA . GLY A 1 243 ? 3.485 28.405 -6.938 1.00 53.34 243 GLY A CA 1
ATOM 1891 C C . GLY A 1 243 ? 4.043 29.809 -7.133 1.00 53.34 243 GLY A C 1
ATOM 1892 O O . GLY A 1 243 ? 3.824 30.411 -8.179 1.00 53.34 243 GLY A O 1
ATOM 1893 N N . ASN A 1 244 ? 4.752 30.333 -6.129 1.00 50.44 244 ASN A N 1
ATOM 1894 C CA . ASN A 1 244 ? 5.569 31.536 -6.292 1.00 50.44 244 ASN A CA 1
ATOM 1895 C C . ASN A 1 244 ? 6.664 31.751 -5.227 1.00 50.44 244 ASN A C 1
ATOM 1897 O O . ASN A 1 244 ? 7.104 32.880 -5.019 1.00 50.44 244 ASN A O 1
ATOM 1901 N N . THR A 1 245 ? 7.122 30.710 -4.520 1.00 54.12 245 THR A N 1
ATOM 1902 C CA . THR A 1 245 ? 8.230 30.860 -3.554 1.00 54.12 245 THR A CA 1
ATOM 1903 C C . THR A 1 245 ? 9.225 29.705 -3.655 1.00 54.12 245 THR A C 1
ATOM 1905 O O . THR A 1 245 ? 8.827 28.547 -3.740 1.00 54.12 245 THR A O 1
ATOM 1908 N N . ASN A 1 246 ? 10.530 30.002 -3.593 1.00 61.44 246 ASN A N 1
ATOM 1909 C CA . ASN A 1 246 ? 11.632 29.020 -3.525 1.00 61.44 246 ASN A CA 1
ATOM 1910 C C . ASN A 1 246 ? 11.682 28.261 -2.179 1.00 61.44 246 ASN A C 1
ATOM 1912 O O . ASN A 1 246 ? 12.750 27.891 -1.693 1.00 61.44 246 ASN A O 1
ATOM 1916 N N . ASN A 1 247 ? 10.532 28.056 -1.546 1.00 76.81 247 ASN A N 1
ATOM 1917 C CA . ASN A 1 247 ? 10.442 27.489 -0.215 1.00 76.81 247 ASN A CA 1
ATOM 1918 C C . ASN A 1 247 ? 10.436 25.958 -0.281 1.00 76.81 247 ASN A C 1
ATOM 1920 O O . ASN A 1 247 ? 9.953 25.347 -1.238 1.00 76.81 247 ASN A O 1
ATOM 1924 N N . SER A 1 248 ? 10.970 25.325 0.757 1.00 86.56 248 SER A N 1
ATOM 1925 C CA . SER A 1 248 ? 10.814 23.892 0.976 1.00 86.56 248 SER A CA 1
ATOM 1926 C C . SER A 1 248 ? 9.528 23.618 1.755 1.00 86.56 248 SER A C 1
ATOM 1928 O O . SER A 1 248 ? 9.145 24.360 2.660 1.00 86.56 248 SER A O 1
ATOM 1930 N N . ILE A 1 249 ? 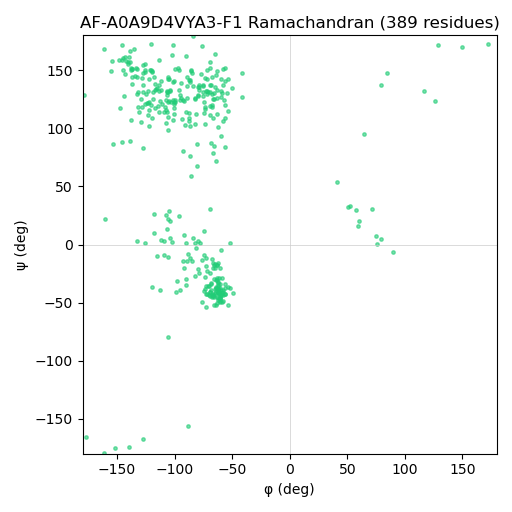8.842 22.537 1.398 1.00 91.44 249 ILE A N 1
ATOM 1931 C CA . ILE A 1 249 ? 7.674 22.030 2.110 1.00 91.44 249 ILE A CA 1
ATOM 1932 C C . ILE A 1 249 ? 8.140 20.863 2.967 1.00 91.44 249 ILE A C 1
ATOM 1934 O O . ILE A 1 249 ? 8.519 19.810 2.452 1.00 91.44 249 ILE A O 1
ATOM 1938 N N . GLU A 1 250 ? 8.104 21.061 4.279 1.00 93.50 250 GLU A N 1
ATOM 1939 C CA . GLU A 1 250 ? 8.334 20.000 5.249 1.00 93.50 250 GLU A CA 1
ATOM 1940 C C . GLU A 1 250 ? 7.071 19.140 5.407 1.00 93.50 250 GLU A C 1
ATOM 1942 O O . GLU A 1 250 ? 5.949 19.657 5.530 1.00 93.50 250 GLU A O 1
ATOM 1947 N N . VAL A 1 251 ? 7.261 17.822 5.377 1.00 94.94 251 VAL A N 1
ATOM 1948 C CA . VAL A 1 251 ? 6.210 16.816 5.538 1.00 94.94 251 VAL A CA 1
ATOM 1949 C C . VAL A 1 251 ? 6.659 15.769 6.552 1.00 94.94 251 VAL A C 1
ATOM 1951 O O . VAL A 1 251 ? 7.761 15.235 6.437 1.00 94.94 251 VAL A O 1
ATOM 1954 N N . GLY A 1 252 ? 5.800 15.446 7.516 1.00 94.31 252 GLY A N 1
ATOM 1955 C CA . GLY A 1 252 ? 6.105 14.539 8.615 1.00 94.31 252 GLY A CA 1
ATOM 1956 C C . GLY A 1 252 ? 6.052 15.249 9.965 1.00 94.31 252 GLY A C 1
ATOM 1957 O O . GLY A 1 252 ? 6.633 16.315 10.160 1.00 94.31 252 GLY A O 1
ATOM 1958 N N . GLN A 1 253 ? 5.356 14.627 10.914 1.00 90.69 253 GLN A N 1
ATOM 1959 C CA . GLN A 1 253 ? 5.156 15.157 12.270 1.00 90.69 253 GLN A CA 1
ATOM 1960 C C . GLN A 1 253 ? 5.997 14.429 13.328 1.00 90.69 253 GLN A C 1
ATOM 1962 O O . GLN A 1 253 ? 6.062 14.866 14.475 1.00 90.69 253 GLN A O 1
ATOM 1967 N N . GLY A 1 254 ? 6.606 13.301 12.952 1.00 92.75 254 GLY A N 1
ATOM 1968 C CA . GLY A 1 254 ? 7.474 12.500 13.810 1.00 92.75 254 GLY A CA 1
ATOM 1969 C C . GLY A 1 254 ? 8.938 12.939 13.752 1.00 92.75 254 GLY A C 1
ATOM 1970 O O . GLY A 1 254 ? 9.268 14.071 13.391 1.00 92.75 254 GLY A O 1
ATOM 1971 N N . ASN A 1 255 ? 9.838 12.011 14.090 1.00 94.75 255 ASN A N 1
ATOM 1972 C CA . ASN A 1 255 ? 11.279 12.253 13.977 1.00 94.75 255 ASN A CA 1
ATOM 1973 C C . ASN A 1 255 ? 11.719 12.344 12.516 1.00 94.75 255 ASN A C 1
ATOM 1975 O O . ASN A 1 255 ? 12.549 13.192 12.197 1.00 94.75 255 ASN A O 1
ATOM 1979 N N . LEU A 1 256 ? 11.172 11.479 11.654 1.00 96.69 256 LEU A N 1
ATOM 1980 C CA . LEU A 1 256 ? 11.411 11.517 10.218 1.00 96.69 256 LEU A CA 1
ATOM 1981 C C . LEU A 1 256 ? 10.549 12.597 9.561 1.00 96.69 256 LEU A C 1
ATOM 1983 O O . LEU A 1 256 ? 9.325 12.613 9.701 1.00 96.69 256 LEU A O 1
ATOM 1987 N N . LYS A 1 257 ? 11.209 13.446 8.782 1.00 96.62 257 LYS A N 1
ATOM 1988 C CA . LYS A 1 257 ? 10.610 14.495 7.968 1.00 96.62 257 LYS A CA 1
ATOM 1989 C C . LYS A 1 257 ? 11.206 14.454 6.568 1.00 96.62 257 LYS A C 1
ATOM 1991 O O . LYS A 1 257 ? 12.393 14.177 6.394 1.00 96.62 257 LYS A O 1
ATOM 1996 N N . LEU A 1 258 ? 10.387 14.742 5.570 1.00 96.62 258 LEU A N 1
ATOM 1997 C CA . LEU A 1 258 ? 10.782 14.836 4.170 1.00 96.62 258 LEU A CA 1
ATOM 1998 C C . LEU A 1 258 ? 10.642 16.281 3.700 1.00 96.62 258 LEU A C 1
ATOM 2000 O O . LEU A 1 258 ? 9.647 16.938 4.005 1.00 96.62 258 LEU A O 1
ATOM 2004 N N . LEU A 1 259 ? 11.632 16.766 2.951 1.00 95.31 259 LEU A N 1
ATOM 2005 C CA . LEU A 1 259 ? 11.638 18.121 2.405 1.00 95.31 259 LEU A CA 1
ATOM 2006 C C . LEU A 1 259 ? 11.407 18.084 0.896 1.00 95.31 259 LEU A C 1
ATOM 2008 O O . LEU A 1 259 ? 12.222 17.546 0.138 1.00 95.31 259 LEU A O 1
ATOM 2012 N N . TYR A 1 260 ? 10.312 18.702 0.465 1.00 92.62 260 TYR A N 1
ATOM 2013 C CA . TYR A 1 260 ? 9.929 18.810 -0.938 1.00 92.62 260 TYR A CA 1
ATOM 2014 C C . TYR A 1 260 ? 10.171 20.221 -1.473 1.00 92.62 260 TYR A C 1
ATOM 2016 O O . TYR A 1 260 ? 9.934 21.202 -0.775 1.00 92.62 260 TYR A O 1
ATOM 2024 N N . SER A 1 261 ? 10.610 20.341 -2.724 1.00 88.31 261 SER A N 1
ATOM 2025 C CA . SER A 1 261 ? 10.619 21.622 -3.440 1.00 88.31 261 SER A CA 1
ATOM 2026 C C . SER A 1 261 ? 9.180 22.079 -3.688 1.00 88.31 261 SER A C 1
ATOM 2028 O O . SER A 1 261 ? 8.409 21.322 -4.276 1.00 88.31 261 SER A O 1
ATOM 2030 N N . ALA A 1 262 ? 8.805 23.295 -3.274 1.00 81.62 262 ALA A N 1
ATOM 2031 C CA . ALA A 1 262 ? 7.452 23.818 -3.491 1.00 81.62 262 ALA A CA 1
ATOM 2032 C C . ALA A 1 262 ? 7.094 23.955 -4.981 1.00 81.62 262 ALA A C 1
ATOM 2034 O O . ALA A 1 262 ? 5.969 23.657 -5.372 1.00 81.62 262 ALA A O 1
ATOM 2035 N N . ASN A 1 263 ? 8.065 24.343 -5.813 1.00 77.19 263 ASN A N 1
ATOM 2036 C CA . ASN A 1 263 ? 7.839 24.603 -7.236 1.00 77.19 263 ASN A CA 1
ATOM 2037 C C . ASN A 1 263 ? 7.662 23.316 -8.054 1.00 77.19 263 ASN A C 1
ATOM 2039 O O . ASN A 1 263 ? 6.839 23.266 -8.962 1.00 77.19 263 ASN A O 1
ATOM 2043 N N . GLU A 1 264 ? 8.447 22.278 -7.751 1.00 77.38 264 GLU A N 1
ATOM 2044 C CA . GLU A 1 264 ? 8.482 21.047 -8.556 1.00 77.38 264 GLU A CA 1
ATOM 2045 C C . GLU A 1 264 ? 7.835 19.846 -7.857 1.00 77.38 264 GLU A C 1
ATOM 2047 O O . GLU A 1 264 ? 7.705 18.777 -8.452 1.00 77.38 264 GLU A O 1
ATOM 2052 N N . GLY A 1 265 ? 7.499 19.976 -6.572 1.00 84.12 265 GLY A N 1
ATOM 2053 C CA . GLY A 1 265 ? 7.016 18.871 -5.752 1.00 84.12 265 GLY A CA 1
ATOM 2054 C C . GLY A 1 265 ? 8.021 17.726 -5.628 1.00 84.12 265 GLY A C 1
ATOM 2055 O O . GLY A 1 265 ? 7.612 16.608 -5.339 1.00 84.12 265 GLY A O 1
ATOM 2056 N N . LYS A 1 266 ? 9.318 17.950 -5.880 1.00 88.56 266 LYS A N 1
ATOM 2057 C CA . LYS A 1 266 ? 10.358 16.908 -5.824 1.00 88.56 266 LYS A CA 1
ATOM 2058 C C . LYS A 1 266 ? 10.911 16.746 -4.417 1.00 88.56 266 LYS A C 1
ATOM 2060 O O . LYS A 1 266 ? 11.159 17.742 -3.741 1.00 88.56 266 LYS A O 1
ATOM 2065 N N . LEU A 1 267 ? 11.144 15.502 -4.004 1.00 93.69 267 LEU A N 1
ATOM 2066 C CA . LEU A 1 267 ? 11.878 15.199 -2.776 1.00 93.69 267 LEU A CA 1
ATOM 2067 C C . LEU A 1 267 ? 13.331 15.654 -2.941 1.00 93.69 267 LEU A C 1
ATOM 2069 O O . LEU A 1 267 ? 13.948 15.336 -3.954 1.00 93.69 267 LEU A O 1
ATOM 2073 N N . THR A 1 268 ? 13.849 16.396 -1.965 1.00 94.31 268 THR A N 1
ATOM 2074 C CA . THR A 1 268 ? 15.220 16.939 -2.007 1.00 94.31 268 THR A CA 1
ATOM 2075 C C . THR A 1 268 ? 16.083 16.444 -0.851 1.00 94.31 268 THR A C 1
ATOM 2077 O O . THR A 1 268 ? 17.283 16.217 -1.014 1.00 94.31 268 THR A O 1
ATOM 2080 N N . HIS A 1 269 ? 15.482 16.287 0.330 1.00 95.88 269 HIS A N 1
ATOM 2081 C CA . HIS A 1 269 ? 16.171 15.901 1.554 1.00 95.88 269 HIS A CA 1
ATOM 2082 C C . HIS A 1 269 ? 15.250 15.088 2.458 1.00 95.88 269 HIS A C 1
ATOM 2084 O O . HIS A 1 269 ? 14.022 15.210 2.398 1.00 95.88 269 HIS A O 1
ATOM 2090 N N . TYR A 1 270 ? 15.862 14.326 3.357 1.00 96.00 270 TYR A N 1
ATOM 2091 C CA . TYR A 1 270 ? 15.202 13.833 4.555 1.00 96.00 270 TYR A CA 1
ATOM 2092 C C . TYR A 1 270 ? 15.932 14.349 5.794 1.00 96.00 270 TYR A C 1
ATOM 2094 O O . TYR A 1 270 ? 17.150 14.551 5.787 1.00 96.00 270 TYR A O 1
ATOM 2102 N N . VAL A 1 271 ? 15.163 14.547 6.857 1.00 96.31 271 VAL A N 1
ATOM 2103 C CA . VAL A 1 271 ? 15.630 14.943 8.181 1.00 96.31 271 VAL A CA 1
ATOM 2104 C C . VAL A 1 271 ? 15.146 13.888 9.166 1.00 96.31 271 VAL A C 1
ATOM 2106 O O . VAL A 1 271 ? 13.980 13.505 9.136 1.00 96.31 271 VAL A O 1
ATOM 2109 N N . ASN A 1 272 ? 16.024 13.401 10.034 1.00 95.94 272 ASN A N 1
ATOM 2110 C CA . ASN A 1 272 ? 15.646 12.587 11.177 1.00 95.94 272 ASN A CA 1
ATOM 2111 C C . ASN A 1 272 ? 16.152 13.246 12.465 1.00 95.94 272 ASN A C 1
ATOM 2113 O O . ASN A 1 272 ? 17.350 13.309 12.736 1.00 95.94 272 ASN A O 1
ATOM 2117 N N . ASN A 1 273 ? 15.211 13.736 13.272 1.00 93.69 273 ASN A N 1
ATOM 2118 C CA . ASN A 1 273 ? 15.509 14.486 14.492 1.00 93.69 273 ASN A CA 1
ATOM 2119 C C . ASN A 1 273 ? 16.062 13.611 15.626 1.00 93.69 273 ASN A C 1
ATOM 2121 O O . ASN A 1 273 ? 16.738 14.124 16.511 1.00 93.69 273 ASN A O 1
ATOM 2125 N N . ARG A 1 274 ? 15.801 12.297 15.618 1.00 93.62 274 ARG A N 1
ATOM 2126 C CA . ARG A 1 274 ? 16.276 11.384 16.670 1.00 93.62 274 ARG A CA 1
ATOM 2127 C C . ARG A 1 274 ? 17.778 11.149 16.568 1.00 93.62 274 ARG A C 1
ATOM 2129 O O . ARG A 1 274 ? 18.456 11.093 17.587 1.00 93.62 274 ARG A O 1
ATOM 2136 N N . ASN A 1 275 ? 18.283 10.963 15.351 1.00 94.19 275 ASN A N 1
ATOM 2137 C CA . ASN A 1 275 ? 19.705 10.720 15.096 1.00 94.19 275 ASN A CA 1
ATOM 2138 C C . ASN A 1 275 ? 20.436 11.950 14.531 1.00 94.19 275 ASN A C 1
ATOM 2140 O O . ASN A 1 275 ? 21.612 11.841 14.194 1.00 94.19 275 ASN A O 1
ATOM 2144 N N . LEU A 1 276 ? 19.751 13.097 14.446 1.00 94.50 276 LEU A N 1
ATOM 2145 C CA . LEU A 1 276 ? 20.275 14.378 13.962 1.00 94.50 276 LEU A CA 1
ATOM 2146 C C . LEU A 1 276 ? 20.833 14.310 12.531 1.00 94.50 276 LEU A C 1
ATOM 2148 O O . LEU A 1 276 ? 21.742 15.056 12.167 1.00 94.50 276 LEU A O 1
ATOM 2152 N N . VAL A 1 277 ? 20.289 13.416 11.702 1.00 94.62 277 VAL A N 1
ATOM 2153 C CA . VAL A 1 277 ? 20.701 13.278 10.304 1.00 94.62 277 VAL A CA 1
ATOM 2154 C C . VAL A 1 277 ? 19.862 14.197 9.431 1.00 94.62 2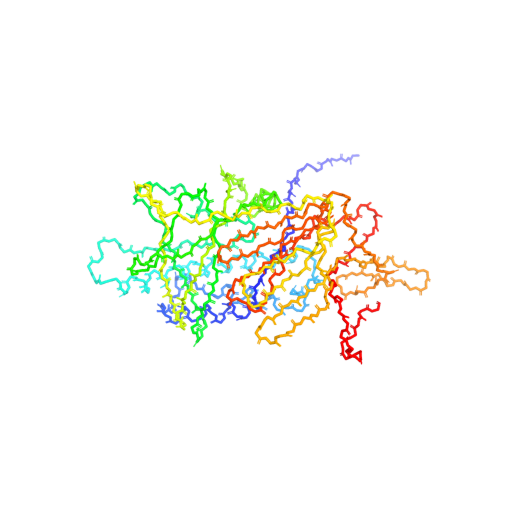77 VAL A C 1
ATOM 2156 O O . VAL A 1 277 ? 18.640 14.106 9.415 1.00 94.62 277 VAL A O 1
ATOM 2159 N N . THR A 1 278 ? 20.528 15.033 8.641 1.00 96.06 278 THR A N 1
ATOM 2160 C CA . THR A 1 278 ? 19.936 15.701 7.478 1.00 96.06 278 THR A CA 1
ATOM 2161 C C . THR A 1 278 ? 20.763 15.329 6.262 1.00 96.06 278 THR A C 1
ATOM 2163 O O . THR A 1 278 ? 21.973 15.550 6.252 1.00 96.06 278 THR A O 1
ATOM 2166 N N . ALA A 1 279 ? 20.136 14.738 5.250 1.00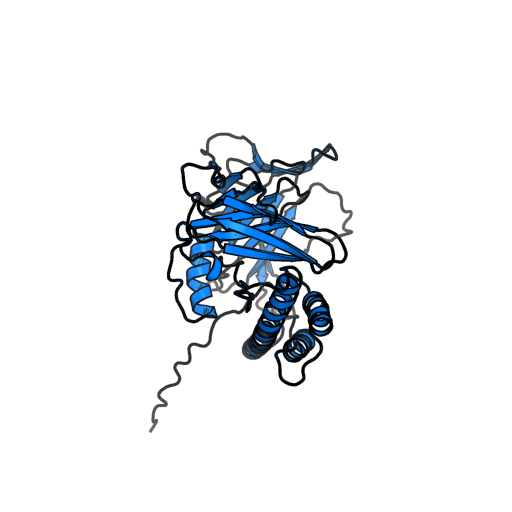 95.69 279 ALA A N 1
ATOM 2167 C CA . ALA A 1 279 ? 20.846 14.303 4.056 1.00 95.69 279 ALA A CA 1
ATOM 2168 C C . ALA A 1 279 ? 20.012 14.516 2.793 1.00 95.69 279 ALA A C 1
ATOM 2170 O O . ALA A 1 279 ? 18.784 14.412 2.804 1.00 95.69 279 ALA A O 1
ATOM 2171 N N . SER A 1 280 ? 20.711 14.816 1.698 1.00 96.12 280 SER A N 1
ATOM 2172 C CA . SER A 1 280 ? 20.098 14.959 0.382 1.00 96.12 280 SER A CA 1
ATOM 2173 C C . SER A 1 280 ? 19.683 13.593 -0.157 1.00 96.12 280 SER A C 1
ATOM 2175 O O . SER A 1 280 ? 20.469 12.637 -0.171 1.00 96.12 280 SER A O 1
ATOM 2177 N N . VAL A 1 281 ? 18.430 13.524 -0.590 1.00 95.81 281 VAL A N 1
ATOM 2178 C CA . VAL A 1 281 ? 17.860 12.389 -1.302 1.00 95.81 281 VAL A CA 1
ATOM 2179 C C . VAL A 1 281 ? 16.884 12.914 -2.339 1.00 95.81 281 VAL A C 1
ATOM 2181 O O . VAL A 1 281 ? 15.968 13.668 -2.024 1.00 95.81 281 VAL A O 1
ATOM 2184 N N . GLU A 1 282 ? 17.063 12.481 -3.575 1.00 94.19 282 GLU A N 1
ATOM 2185 C CA . GLU A 1 282 ? 16.137 12.761 -4.662 1.00 94.19 282 GLU A CA 1
ATOM 2186 C C . GLU A 1 282 ? 15.461 11.468 -5.083 1.00 94.19 282 GLU A C 1
ATOM 2188 O O . GLU A 1 282 ? 16.106 10.422 -5.150 1.00 94.19 282 GLU A O 1
ATOM 2193 N N . GLN A 1 283 ? 14.168 11.535 -5.387 1.00 94.38 283 GLN A N 1
ATOM 2194 C CA . GLN A 1 283 ? 13.427 10.421 -5.963 1.00 94.38 283 GLN A CA 1
ATOM 2195 C C . GLN A 1 283 ? 12.921 10.824 -7.346 1.00 94.38 283 GLN A C 1
ATOM 2197 O O . GLN A 1 283 ? 12.375 11.911 -7.529 1.00 94.38 283 GLN A O 1
ATOM 2202 N N . SER A 1 284 ? 13.119 9.945 -8.323 1.00 93.19 284 SER A N 1
ATOM 2203 C CA . SER A 1 284 ? 12.649 10.145 -9.692 1.00 93.19 284 SER A CA 1
ATOM 2204 C C . SER A 1 284 ? 12.169 8.837 -10.308 1.00 93.19 284 SER A C 1
ATOM 2206 O O . SER A 1 284 ? 12.569 7.752 -9.886 1.00 93.19 284 SER A O 1
ATOM 2208 N N . TYR A 1 285 ? 11.317 8.945 -11.325 1.00 95.50 285 TYR A N 1
ATOM 2209 C CA . TYR A 1 285 ? 10.933 7.817 -12.165 1.00 95.50 285 TYR A CA 1
ATOM 2210 C C . TYR A 1 285 ? 11.635 7.911 -13.517 1.00 95.50 285 TYR A C 1
ATOM 2212 O O . TYR A 1 285 ? 11.835 8.991 -14.075 1.00 95.50 285 TYR A O 1
ATOM 2220 N N . SER A 1 286 ? 12.031 6.766 -14.050 1.00 96.31 286 SER A N 1
ATOM 2221 C CA . SER A 1 286 ? 12.633 6.625 -15.378 1.00 96.31 286 SER A CA 1
ATOM 2222 C C . SER A 1 286 ? 12.186 5.300 -15.984 1.00 96.31 286 SER A C 1
ATOM 2224 O O . SER A 1 286 ? 11.556 4.491 -15.306 1.00 96.31 286 SER A O 1
ATOM 2226 N N . PHE A 1 287 ? 12.493 5.057 -17.249 1.00 96.69 287 PHE A N 1
ATOM 2227 C CA . PHE A 1 287 ? 12.354 3.730 -17.836 1.00 96.69 287 PHE A CA 1
ATOM 2228 C C . PHE A 1 287 ? 13.564 3.391 -18.698 1.00 96.69 287 PHE A C 1
ATOM 2230 O O . PHE A 1 287 ? 14.194 4.278 -19.278 1.00 96.69 287 PHE A O 1
ATOM 2237 N N . TYR A 1 288 ? 13.873 2.104 -18.789 1.00 96.69 288 TYR A N 1
ATOM 2238 C CA . TYR A 1 288 ? 14.745 1.583 -19.830 1.00 96.69 288 TYR A CA 1
ATOM 2239 C C . TYR A 1 288 ? 13.910 1.213 -21.053 1.00 96.69 288 TYR A C 1
ATOM 2241 O O . TYR A 1 288 ? 12.829 0.637 -20.911 1.00 96.69 288 TYR A O 1
ATOM 2249 N N . SER A 1 289 ? 14.385 1.559 -22.251 1.00 94.88 289 SER A N 1
ATOM 2250 C CA . SER A 1 289 ? 13.757 1.075 -23.481 1.00 94.88 289 SER A CA 1
ATOM 2251 C C . SER A 1 289 ? 14.209 -0.354 -23.767 1.00 94.88 289 SER A C 1
ATOM 2253 O O . SER A 1 289 ? 15.410 -0.632 -23.794 1.00 94.88 289 SER A O 1
ATOM 2255 N N . GLY A 1 290 ? 13.256 -1.259 -23.982 1.00 90.94 290 GLY A N 1
ATOM 2256 C CA . GLY A 1 290 ? 13.552 -2.642 -24.352 1.00 90.94 290 GLY A CA 1
ATOM 2257 C C . GLY A 1 290 ? 14.166 -2.713 -25.751 1.00 90.94 290 GLY A C 1
ATOM 2258 O O . GLY A 1 290 ? 13.634 -2.132 -26.697 1.00 90.94 290 GLY A O 1
ATOM 2259 N N . ASN A 1 291 ? 15.290 -3.415 -25.892 1.00 89.38 291 ASN A N 1
ATOM 2260 C CA . ASN A 1 291 ? 15.935 -3.629 -27.184 1.00 89.38 291 ASN A CA 1
ATOM 2261 C C . ASN A 1 291 ? 15.113 -4.618 -28.041 1.00 89.38 291 ASN A C 1
ATOM 2263 O O . ASN A 1 291 ? 14.716 -5.683 -27.561 1.00 89.38 291 ASN A O 1
ATOM 2267 N N . VAL A 1 292 ? 14.870 -4.260 -29.309 1.00 83.06 292 VAL A N 1
ATOM 2268 C CA . VAL A 1 292 ? 14.022 -4.988 -30.277 1.00 83.06 292 VAL A CA 1
ATOM 2269 C C . VAL A 1 292 ? 14.848 -5.769 -31.312 1.00 83.06 292 VAL A C 1
ATOM 2271 O O . VAL A 1 292 ? 14.298 -6.193 -32.323 1.00 83.06 292 VAL A O 1
ATOM 2274 N N . ARG A 1 293 ? 16.129 -6.052 -31.014 1.00 79.75 293 ARG A N 1
ATOM 2275 C CA . ARG A 1 293 ? 17.152 -6.677 -31.883 1.00 79.75 293 ARG A CA 1
ATOM 2276 C C . ARG A 1 293 ? 17.856 -5.664 -32.789 1.00 79.75 293 ARG A C 1
ATOM 2278 O O . ARG A 1 293 ? 17.261 -4.677 -33.210 1.00 79.75 293 ARG A O 1
ATOM 2285 N N . ASP A 1 294 ? 19.126 -5.922 -33.084 1.00 78.19 294 ASP A N 1
ATOM 2286 C CA . ASP A 1 294 ? 19.927 -5.149 -34.037 1.00 78.19 294 ASP A CA 1
ATOM 2287 C C . ASP A 1 294 ? 20.727 -6.091 -34.959 1.00 78.19 294 ASP A C 1
ATOM 2289 O O . ASP A 1 294 ? 20.796 -7.297 -34.714 1.00 78.19 294 ASP A O 1
ATOM 2293 N N . ASP A 1 295 ? 21.323 -5.551 -36.028 1.00 77.31 295 ASP A N 1
ATOM 2294 C CA . ASP A 1 295 ? 22.068 -6.338 -37.027 1.00 77.31 295 ASP A CA 1
ATOM 2295 C C . ASP A 1 295 ? 23.295 -7.070 -36.448 1.00 77.31 295 ASP A C 1
ATOM 2297 O O . ASP A 1 295 ? 23.845 -7.964 -37.092 1.00 77.31 295 ASP A O 1
ATOM 2301 N N . LYS A 1 296 ? 23.757 -6.690 -35.248 1.00 80.56 296 LYS A N 1
ATOM 2302 C CA . LYS A 1 296 ? 24.930 -7.274 -34.581 1.00 80.56 296 LYS A CA 1
ATOM 2303 C C . LYS A 1 296 ? 24.546 -8.332 -33.549 1.00 80.56 296 LYS A C 1
ATOM 2305 O O . LYS A 1 296 ? 25.313 -9.268 -33.339 1.00 80.56 296 LYS A O 1
ATOM 2310 N N . ASP A 1 297 ? 23.392 -8.191 -32.907 1.00 83.50 297 ASP A N 1
ATOM 2311 C CA . ASP A 1 297 ? 22.877 -9.108 -31.900 1.00 83.50 297 ASP A CA 1
ATOM 2312 C C . ASP A 1 297 ? 21.341 -9.172 -31.939 1.00 83.50 297 ASP A C 1
ATOM 2314 O O . ASP A 1 297 ? 20.612 -8.212 -31.654 1.00 83.50 297 ASP A O 1
ATOM 2318 N N . SER A 1 298 ? 20.857 -10.375 -32.244 1.00 87.88 298 SER A N 1
ATOM 2319 C CA . SER A 1 298 ? 19.440 -10.700 -32.381 1.00 87.88 298 SER A CA 1
ATOM 2320 C C . SER A 1 298 ? 18.699 -10.928 -31.054 1.00 87.88 298 SER A C 1
ATOM 2322 O O . SER A 1 298 ? 17.517 -11.281 -31.081 1.00 87.88 298 SER A O 1
ATOM 2324 N N . GLN A 1 299 ? 19.350 -10.758 -29.898 1.00 92.31 299 GLN A N 1
ATOM 2325 C CA . GLN A 1 299 ? 18.730 -10.921 -28.581 1.00 92.31 299 GLN A CA 1
ATOM 2326 C C . GLN A 1 299 ? 17.789 -9.750 -28.253 1.00 92.31 299 GLN A C 1
ATOM 2328 O O . GLN A 1 299 ? 18.229 -8.619 -28.113 1.00 92.31 299 GLN A O 1
ATOM 2333 N N . ALA A 1 300 ? 16.492 -9.980 -28.060 1.00 92.94 300 ALA A N 1
ATOM 2334 C CA . ALA A 1 300 ? 15.571 -8.932 -27.593 1.00 92.94 300 ALA A CA 1
ATOM 2335 C C . ALA A 1 300 ? 15.478 -8.887 -26.055 1.00 92.94 300 ALA A C 1
ATOM 2337 O O . ALA A 1 300 ? 15.810 -9.874 -25.391 1.00 92.94 300 ALA A O 1
ATOM 2338 N N . SER A 1 301 ? 14.974 -7.779 -25.497 1.00 95.00 301 SER A N 1
ATOM 2339 C CA . SER A 1 301 ? 14.451 -7.779 -24.119 1.00 95.00 301 SER A CA 1
ATOM 2340 C C . SER A 1 301 ? 13.149 -8.591 -24.049 1.00 95.00 301 SER A C 1
ATOM 2342 O O . SER A 1 301 ? 12.415 -8.687 -25.037 1.00 95.00 301 SER A O 1
ATOM 2344 N N . GLY A 1 302 ? 12.842 -9.183 -22.899 1.00 94.56 302 GLY A N 1
ATOM 2345 C CA . GLY A 1 302 ? 11.633 -9.986 -22.707 1.00 94.56 302 GLY A CA 1
ATOM 2346 C C . GLY A 1 302 ? 11.478 -10.484 -21.273 1.00 94.56 302 GLY A C 1
ATOM 2347 O O . GLY A 1 302 ? 12.178 -10.025 -20.381 1.00 94.56 302 GLY A O 1
ATOM 2348 N N . ALA A 1 303 ? 10.585 -11.455 -21.055 1.00 95.12 303 ALA A N 1
ATOM 2349 C CA . ALA A 1 303 ? 10.271 -11.959 -19.711 1.00 95.12 303 ALA A CA 1
ATOM 2350 C C . ALA A 1 303 ? 11.503 -12.470 -18.933 1.00 95.12 303 ALA A C 1
ATOM 2352 O O . ALA A 1 303 ? 11.575 -12.309 -17.721 1.00 95.12 303 ALA A O 1
ATOM 2353 N N . TYR A 1 304 ? 12.483 -13.054 -19.632 1.00 94.88 304 TYR A N 1
ATOM 2354 C CA . TYR A 1 304 ? 13.716 -13.572 -19.026 1.00 94.88 304 TYR A CA 1
ATOM 2355 C C . TYR A 1 304 ? 14.887 -12.585 -19.071 1.00 94.88 304 TYR A C 1
ATOM 2357 O O . TYR A 1 304 ? 15.708 -12.541 -18.157 1.00 94.88 304 TYR A O 1
ATOM 2365 N N . VAL A 1 305 ? 15.025 -11.857 -20.178 1.00 95.62 305 VAL A N 1
ATOM 2366 C CA . VAL A 1 305 ? 16.247 -11.119 -20.509 1.00 95.62 305 VAL A CA 1
ATOM 2367 C C . VAL A 1 305 ? 15.970 -9.633 -20.415 1.00 95.62 305 VAL A C 1
ATOM 2369 O O . VAL A 1 305 ? 15.154 -9.120 -21.172 1.00 95.62 305 VAL A O 1
ATOM 2372 N N . PHE A 1 306 ? 16.712 -8.946 -19.550 1.00 95.19 306 PHE A N 1
ATOM 2373 C CA . PHE A 1 306 ? 16.783 -7.491 -19.544 1.00 95.19 306 PHE A CA 1
ATOM 2374 C C . PHE A 1 306 ? 17.880 -7.020 -20.507 1.00 95.19 306 PHE A C 1
ATOM 2376 O O . PHE A 1 306 ? 19.070 -7.151 -20.208 1.00 95.19 306 PHE A O 1
ATOM 2383 N N . ARG A 1 307 ? 17.491 -6.468 -21.663 1.00 93.25 307 ARG A N 1
ATOM 2384 C CA . ARG A 1 307 ? 18.416 -5.845 -22.628 1.00 93.25 307 ARG A CA 1
ATOM 2385 C C . ARG A 1 307 ? 17.913 -4.453 -22.994 1.00 93.25 307 ARG A C 1
ATOM 2387 O O . ARG A 1 307 ? 16.965 -4.321 -23.765 1.00 93.25 307 ARG A O 1
ATOM 2394 N N . SER A 1 308 ? 18.555 -3.417 -22.462 1.00 90.38 308 SER A N 1
ATOM 2395 C CA . SER A 1 308 ? 18.141 -2.029 -22.673 1.00 90.38 308 SER A CA 1
ATOM 2396 C C . SER A 1 308 ? 18.915 -1.323 -23.792 1.00 90.38 308 SER A C 1
ATOM 2398 O O . SER A 1 308 ? 20.077 -1.631 -24.050 1.00 90.38 308 SER A O 1
ATOM 2400 N N . ASN A 1 309 ? 18.270 -0.343 -24.438 1.00 85.50 309 ASN A N 1
ATOM 2401 C CA . ASN A 1 309 ? 18.886 0.565 -25.423 1.00 85.50 309 ASN A CA 1
ATOM 2402 C C . ASN A 1 309 ? 19.197 1.963 -24.864 1.00 85.50 309 ASN A C 1
ATOM 2404 O O . ASN A 1 309 ? 19.653 2.845 -25.589 1.00 85.50 309 ASN A O 1
ATOM 2408 N N . GLY A 1 310 ? 18.933 2.182 -23.579 1.00 88.06 310 GLY A N 1
ATOM 2409 C CA . GLY A 1 310 ? 19.134 3.461 -22.914 1.00 88.06 310 GLY A CA 1
ATOM 2410 C C . GLY A 1 310 ? 18.142 3.673 -21.781 1.00 88.06 310 GLY A C 1
ATOM 2411 O O . GLY A 1 310 ? 17.186 2.912 -21.619 1.00 88.06 310 GLY A O 1
ATOM 2412 N N . SER A 1 311 ? 18.383 4.722 -20.997 1.00 91.81 311 SER A N 1
ATOM 2413 C CA . SER A 1 311 ? 17.536 5.137 -19.880 1.00 91.81 311 SER A CA 1
ATOM 2414 C C . SER A 1 311 ? 16.939 6.513 -20.157 1.00 91.81 311 SER A C 1
ATOM 2416 O O . SER A 1 311 ? 17.653 7.428 -20.571 1.00 91.81 311 SER A O 1
ATOM 2418 N N . PHE A 1 312 ? 15.636 6.660 -19.921 1.00 94.69 312 PHE A N 1
ATOM 2419 C CA . PHE A 1 312 ? 14.882 7.872 -20.223 1.00 94.69 312 PHE A CA 1
ATOM 2420 C C . PHE A 1 312 ? 14.107 8.350 -18.989 1.00 94.69 312 PHE A C 1
ATOM 2422 O O . PHE A 1 312 ? 13.404 7.551 -18.362 1.00 94.69 312 PHE A O 1
ATOM 2429 N N . PRO A 1 313 ? 14.188 9.645 -18.631 1.00 94.06 313 PRO A N 1
ATOM 2430 C CA . PRO A 1 313 ? 13.444 10.177 -17.500 1.00 94.06 313 PRO A CA 1
ATOM 2431 C C . PRO A 1 313 ? 11.944 10.203 -17.802 1.00 94.06 313 PRO A C 1
ATOM 2433 O O . PRO A 1 313 ? 11.518 10.637 -18.875 1.00 94.06 313 PRO A O 1
ATOM 2436 N N . ILE A 1 314 ? 11.132 9.806 -16.823 1.00 92.94 314 ILE A N 1
ATOM 2437 C CA . ILE A 1 314 ? 9.684 9.996 -16.878 1.00 92.94 314 ILE A CA 1
ATOM 2438 C C . ILE A 1 314 ? 9.414 11.426 -16.433 1.00 92.94 314 ILE A C 1
ATOM 2440 O O . ILE A 1 314 ? 9.528 11.768 -15.255 1.00 92.94 314 ILE A O 1
ATOM 2444 N N . LYS A 1 315 ? 9.124 12.285 -17.410 1.00 85.31 315 LYS A N 1
ATOM 2445 C CA . LYS A 1 315 ? 8.896 13.705 -17.163 1.00 85.31 315 LYS A CA 1
ATOM 2446 C C . LYS A 1 315 ? 7.560 13.916 -16.465 1.00 85.31 315 LYS A C 1
ATOM 2448 O O . LYS A 1 315 ? 6.572 13.250 -16.770 1.00 85.31 315 LYS A O 1
ATOM 2453 N N . SER A 1 316 ? 7.576 14.878 -15.551 1.00 80.94 316 SER A N 1
ATOM 2454 C CA . SER A 1 316 ? 6.365 15.454 -14.996 1.00 80.94 316 SER A CA 1
ATOM 2455 C C . SER A 1 316 ? 5.718 16.333 -16.059 1.00 80.94 316 SER A C 1
ATOM 2457 O O . SER A 1 316 ? 6.410 17.166 -16.653 1.00 80.94 316 SER A O 1
ATOM 2459 N N . ASP A 1 317 ? 4.419 16.187 -16.291 1.00 73.56 317 ASP A N 1
ATOM 2460 C CA . ASP A 1 317 ? 3.699 17.158 -17.112 1.00 73.56 317 ASP A CA 1
ATOM 2461 C C . ASP A 1 317 ? 3.737 18.529 -16.416 1.00 73.56 317 ASP A C 1
ATOM 2463 O O . ASP A 1 317 ? 3.746 18.608 -15.187 1.00 73.56 317 ASP A O 1
ATOM 2467 N N . GLN A 1 318 ? 3.731 19.630 -17.176 1.00 55.72 318 GLN A N 1
ATOM 2468 C CA . GLN A 1 318 ? 3.830 21.005 -16.639 1.00 55.72 318 GLN A CA 1
ATOM 2469 C C . GLN A 1 318 ? 2.695 21.389 -15.657 1.00 55.72 318 GLN A C 1
ATOM 2471 O O . GLN A 1 318 ? 2.719 22.468 -15.074 1.00 55.72 318 GLN A O 1
ATOM 2476 N N . ARG A 1 319 ? 1.703 20.508 -15.456 1.00 53.50 319 ARG A N 1
ATOM 2477 C CA . ARG A 1 319 ? 0.616 20.608 -14.467 1.00 53.50 319 ARG A CA 1
ATOM 2478 C C . ARG A 1 319 ? 0.633 19.479 -13.432 1.00 53.50 319 ARG A C 1
ATOM 2480 O O . ARG A 1 319 ? -0.427 19.113 -12.929 1.00 53.50 319 ARG A O 1
ATOM 2487 N N . ALA A 1 320 ? 1.782 18.873 -13.149 1.00 56.38 320 ALA A N 1
ATOM 2488 C CA . ALA A 1 320 ? 1.867 17.827 -12.139 1.00 56.38 320 ALA A CA 1
ATOM 2489 C C . ALA A 1 320 ? 1.380 18.360 -10.788 1.00 56.38 320 ALA A C 1
ATOM 2491 O O . ALA A 1 320 ? 2.026 19.186 -10.142 1.00 56.38 320 ALA A O 1
ATOM 2492 N N . SER A 1 321 ? 0.183 17.928 -10.394 1.00 69.38 321 SER A N 1
ATOM 2493 C CA . SER A 1 321 ? -0.445 18.364 -9.160 1.00 69.38 321 SER A CA 1
ATOM 2494 C C . SER A 1 321 ? 0.258 17.680 -7.997 1.00 69.38 321 SER A C 1
ATOM 2496 O O . SER A 1 321 ? 0.184 16.458 -7.843 1.00 69.38 321 SER A O 1
ATOM 2498 N N . PHE A 1 322 ? 0.939 18.485 -7.194 1.00 83.44 322 PHE A N 1
ATOM 2499 C CA . PHE A 1 322 ? 1.469 18.105 -5.898 1.00 83.44 322 PHE A CA 1
ATOM 2500 C C . PHE A 1 322 ? 0.454 18.503 -4.826 1.00 83.44 322 PHE A C 1
ATOM 2502 O O . PHE A 1 322 ? -0.001 19.648 -4.778 1.00 83.44 322 PHE A O 1
ATOM 2509 N N . THR A 1 323 ? 0.051 17.560 -3.982 1.00 90.62 323 THR A N 1
ATOM 2510 C CA . THR A 1 323 ? -0.896 17.818 -2.891 1.00 90.62 323 THR A CA 1
ATOM 2511 C C . THR A 1 323 ? -0.366 17.207 -1.611 1.00 90.62 323 THR A C 1
ATOM 2513 O O . THR A 1 323 ? 0.000 16.033 -1.591 1.00 90.62 323 THR A O 1
ATOM 2516 N N . VAL A 1 324 ? -0.338 17.998 -0.539 1.00 93.62 324 VAL A N 1
ATOM 2517 C CA . VAL A 1 324 ? 0.041 17.513 0.789 1.00 93.62 324 VAL A CA 1
ATOM 2518 C C . VAL A 1 324 ? -1.204 17.437 1.650 1.00 93.62 324 VAL A C 1
ATOM 2520 O O . VAL A 1 324 ? -1.909 18.429 1.824 1.00 93.62 324 VAL A O 1
ATOM 2523 N N . LEU A 1 325 ? -1.469 16.263 2.205 1.00 95.38 325 LEU A N 1
ATOM 2524 C CA . LEU A 1 325 ? -2.494 16.056 3.215 1.00 95.38 325 LEU A CA 1
ATOM 2525 C C . LEU A 1 325 ? -1.809 15.991 4.572 1.00 95.38 325 LEU A C 1
ATOM 2527 O O . LEU A 1 325 ? -0.944 15.144 4.775 1.00 95.38 325 LEU A O 1
ATOM 2531 N N . ARG A 1 326 ? -2.198 16.868 5.498 1.00 96.12 326 ARG A N 1
ATOM 2532 C CA . ARG A 1 326 ? -1.666 16.886 6.868 1.00 96.12 326 ARG A CA 1
ATOM 2533 C C . ARG A 1 326 ? -2.734 16.483 7.869 1.00 96.12 326 ARG A C 1
ATOM 2535 O O . ARG A 1 326 ? -3.853 17.000 7.818 1.00 96.12 326 ARG A O 1
ATOM 2542 N N . GLY A 1 327 ? -2.409 15.590 8.795 1.00 95.50 327 GLY A N 1
ATOM 2543 C CA . GLY A 1 327 ? -3.338 15.177 9.846 1.00 95.50 327 GLY A CA 1
ATOM 2544 C C . GLY A 1 327 ? -2.642 14.522 11.035 1.00 95.50 327 GLY A C 1
ATOM 2545 O O . GLY A 1 327 ? -1.457 14.234 10.957 1.00 95.50 327 GLY A O 1
ATOM 2546 N N . PRO A 1 328 ? -3.349 14.313 12.153 1.00 94.94 328 PRO A N 1
ATOM 2547 C CA . PRO A 1 328 ? -2.718 13.960 13.427 1.00 94.94 328 PRO A CA 1
ATOM 2548 C C . PRO A 1 328 ? -2.037 12.581 13.447 1.00 94.94 328 PRO A C 1
ATOM 2550 O O . PRO A 1 328 ? -1.188 12.344 14.291 1.00 94.94 328 PRO A O 1
ATOM 2553 N N . ILE A 1 329 ? -2.388 11.666 12.538 1.00 96.94 329 ILE A N 1
ATOM 2554 C CA . ILE A 1 329 ? -1.836 10.303 12.488 1.00 96.94 329 ILE A CA 1
ATOM 2555 C C . ILE A 1 329 ? -0.724 10.185 11.440 1.00 96.94 329 ILE A C 1
ATOM 2557 O O . ILE A 1 329 ? 0.287 9.506 11.657 1.00 96.94 329 ILE A O 1
ATOM 2561 N N . LEU A 1 330 ? -0.916 10.813 10.280 1.00 96.94 330 LEU A N 1
ATOM 2562 C CA . LEU A 1 330 ? 0.042 10.795 9.185 1.00 96.94 330 LEU A CA 1
ATOM 2563 C C . LEU A 1 330 ? -0.082 12.020 8.281 1.00 96.94 330 LEU A C 1
ATOM 2565 O O . LEU A 1 330 ? -1.156 12.614 8.144 1.00 96.94 330 LEU A O 1
ATOM 2569 N N . ASP A 1 331 ? 1.007 12.292 7.574 1.00 97.50 331 ASP A N 1
ATOM 2570 C CA . ASP A 1 331 ? 1.001 13.161 6.408 1.00 97.50 331 ASP A CA 1
ATOM 2571 C C . ASP A 1 331 ? 1.119 12.318 5.124 1.00 97.50 331 ASP A C 1
ATOM 2573 O O . ASP A 1 331 ? 1.833 11.310 5.092 1.00 97.50 331 ASP A O 1
ATOM 2577 N N . GLU A 1 332 ? 0.439 12.733 4.052 1.00 96.75 332 GLU A N 1
ATOM 2578 C CA . GLU A 1 332 ? 0.579 12.143 2.716 1.00 96.75 332 GLU A CA 1
ATOM 2579 C C . GLU A 1 332 ? 0.998 13.190 1.687 1.00 96.75 332 GLU A C 1
ATOM 2581 O O . GLU A 1 332 ? 0.499 14.314 1.677 1.00 96.75 332 GLU A O 1
ATOM 2586 N N . VAL A 1 333 ? 1.859 12.781 0.764 1.00 95.00 333 VAL A N 1
ATOM 2587 C CA . VAL A 1 333 ? 2.231 13.544 -0.423 1.00 95.00 333 VAL A CA 1
ATOM 2588 C C . VAL A 1 333 ? 1.722 12.809 -1.646 1.00 95.00 333 VAL A C 1
ATOM 2590 O O . VAL A 1 333 ? 2.176 11.707 -1.941 1.00 95.00 333 VAL A O 1
ATOM 2593 N N . HIS A 1 334 ? 0.780 13.419 -2.353 1.00 94.06 334 HIS A N 1
ATOM 2594 C CA . HIS A 1 334 ? 0.195 12.888 -3.578 1.00 94.06 334 HIS A CA 1
ATOM 2595 C C . HIS A 1 334 ? 0.864 13.569 -4.765 1.00 94.06 334 HIS A C 1
ATOM 2597 O O . HIS A 1 334 ? 0.853 14.796 -4.874 1.00 94.06 334 HIS A O 1
ATOM 2603 N N . GLN A 1 335 ? 1.448 12.767 -5.649 1.00 91.12 335 GLN A N 1
ATOM 2604 C CA . GLN A 1 335 ? 2.134 13.233 -6.847 1.00 91.12 335 GLN A CA 1
ATOM 2605 C C . GLN A 1 335 ? 1.600 12.478 -8.054 1.00 91.12 335 GLN A C 1
ATOM 2607 O O . GLN A 1 335 ? 1.759 11.261 -8.161 1.00 91.12 335 GLN A O 1
ATOM 2612 N N . GLN A 1 336 ? 1.010 13.206 -8.992 1.00 90.69 336 GLN A N 1
ATOM 2613 C CA . GLN A 1 336 ? 0.734 12.686 -10.323 1.00 90.69 336 GLN A CA 1
ATOM 2614 C C . GLN A 1 336 ? 1.798 13.223 -11.274 1.00 90.69 336 GLN A C 1
ATOM 2616 O O . GLN A 1 336 ? 1.801 14.412 -11.584 1.00 90.69 336 GLN A O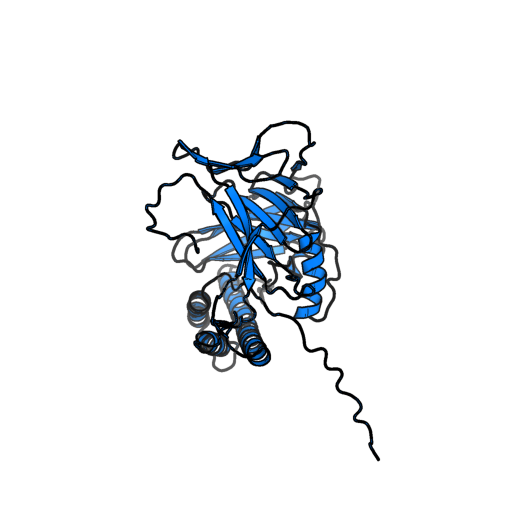 1
ATOM 2621 N N . LEU A 1 337 ? 2.716 12.356 -11.703 1.00 90.00 337 LEU A N 1
ATOM 2622 C CA . LEU A 1 337 ? 3.807 12.757 -12.587 1.00 90.00 337 LEU A CA 1
ATOM 2623 C C . LEU A 1 337 ? 3.276 12.931 -14.011 1.00 90.00 337 LEU A C 1
ATOM 2625 O O . LEU A 1 337 ? 3.499 13.960 -14.639 1.00 90.00 337 LEU A O 1
ATOM 2629 N N . ASN A 1 338 ? 2.539 11.938 -14.502 1.00 91.56 338 ASN A N 1
ATOM 2630 C CA . ASN A 1 338 ? 1.913 11.947 -15.822 1.00 91.56 338 ASN A CA 1
ATOM 2631 C C . ASN A 1 338 ? 0.632 11.071 -15.797 1.00 91.56 338 ASN A C 1
ATOM 2633 O O . ASN A 1 338 ? 0.247 10.588 -14.726 1.00 91.56 338 ASN A O 1
ATOM 2637 N N . PRO A 1 339 ? -0.065 10.836 -16.927 1.00 91.88 339 PRO A N 1
ATOM 2638 C CA . PRO A 1 339 ? -1.325 10.086 -16.939 1.00 91.88 339 PRO A CA 1
ATOM 2639 C C . PRO A 1 339 ? -1.243 8.618 -16.491 1.00 91.88 339 PRO A C 1
ATOM 2641 O O . PRO A 1 339 ? -2.280 8.034 -16.185 1.00 91.88 339 PRO A O 1
ATOM 2644 N N . TRP A 1 340 ? -0.052 8.012 -16.461 1.00 93.56 340 TRP A N 1
ATOM 2645 C CA . TRP A 1 340 ? 0.148 6.587 -16.162 1.00 93.56 340 TRP A CA 1
ATOM 2646 C C . TRP A 1 340 ? 1.148 6.334 -15.022 1.00 93.56 340 TRP A C 1
ATOM 2648 O O . TRP A 1 340 ? 1.395 5.180 -14.682 1.00 93.56 340 TRP A O 1
ATOM 2658 N N . VAL A 1 341 ? 1.711 7.380 -14.407 1.00 95.00 341 VAL A N 1
ATOM 2659 C CA . VAL A 1 341 ? 2.597 7.284 -13.239 1.00 95.00 341 VAL A CA 1
ATOM 2660 C C . VAL A 1 341 ? 2.160 8.275 -12.173 1.00 95.00 341 VAL A C 1
ATOM 2662 O O . VAL A 1 341 ? 2.213 9.494 -12.350 1.00 95.00 341 VAL A O 1
ATOM 2665 N N . SER A 1 342 ? 1.791 7.736 -11.018 1.00 94.44 342 SER A N 1
ATOM 2666 C CA . SER A 1 342 ? 1.522 8.513 -9.813 1.00 94.44 342 SER A CA 1
ATOM 2667 C C . SER A 1 342 ? 2.057 7.805 -8.582 1.00 94.44 342 SER A C 1
ATOM 2669 O O . SER A 1 342 ? 2.182 6.579 -8.577 1.00 94.44 342 SER A O 1
ATOM 2671 N N . GLN A 1 343 ? 2.310 8.559 -7.522 1.00 95.12 343 GLN A N 1
ATOM 2672 C CA . GLN A 1 343 ? 2.694 8.004 -6.236 1.00 95.12 343 GLN A CA 1
ATOM 2673 C C . GLN A 1 343 ? 2.041 8.730 -5.065 1.00 95.12 343 GLN A C 1
ATOM 2675 O O . GLN A 1 343 ? 1.695 9.910 -5.153 1.00 95.12 343 GLN A O 1
ATOM 2680 N N . ILE A 1 344 ? 1.918 8.006 -3.957 1.00 95.75 344 ILE A N 1
ATOM 2681 C CA . ILE A 1 344 ? 1.585 8.547 -2.645 1.00 95.75 344 ILE A CA 1
ATOM 2682 C C . ILE A 1 344 ? 2.735 8.203 -1.701 1.00 95.75 344 ILE A C 1
ATOM 2684 O O . ILE A 1 344 ? 3.033 7.027 -1.494 1.00 95.75 344 ILE A O 1
ATOM 2688 N N . VAL A 1 345 ? 3.372 9.218 -1.121 1.00 97.19 345 VAL A N 1
ATOM 2689 C CA . VAL A 1 345 ? 4.368 9.040 -0.058 1.00 97.19 345 VAL A CA 1
ATOM 2690 C C . VAL A 1 345 ? 3.695 9.298 1.283 1.00 97.19 345 VAL A C 1
ATOM 2692 O O . VAL A 1 345 ? 3.110 10.361 1.473 1.00 97.19 345 VAL A O 1
ATOM 2695 N N . ARG A 1 346 ? 3.755 8.339 2.209 1.00 97.38 346 ARG A N 1
ATOM 2696 C CA . ARG A 1 346 ? 3.122 8.428 3.533 1.00 97.38 346 ARG A CA 1
ATOM 2697 C C . ARG A 1 346 ? 4.169 8.478 4.627 1.00 97.38 346 ARG A C 1
ATOM 2699 O O . ARG A 1 346 ? 5.077 7.648 4.652 1.00 97.38 346 ARG A O 1
ATOM 2706 N N . ILE A 1 347 ? 4.009 9.426 5.541 1.00 97.31 347 ILE A N 1
ATOM 2707 C CA . ILE A 1 347 ? 4.858 9.582 6.717 1.00 97.31 347 ILE A CA 1
ATOM 2708 C C . ILE A 1 347 ? 3.950 9.496 7.941 1.00 97.31 347 ILE A C 1
ATOM 2710 O O . ILE A 1 347 ? 3.241 10.445 8.275 1.00 97.31 347 ILE A O 1
ATOM 2714 N N . TYR A 1 348 ? 3.951 8.341 8.601 1.00 96.00 348 TYR A N 1
ATOM 2715 C CA . TYR A 1 348 ? 3.215 8.158 9.849 1.00 96.00 348 TYR A CA 1
ATOM 2716 C C . TYR A 1 348 ? 3.995 8.775 11.005 1.00 96.00 348 TYR A C 1
ATOM 2718 O O . TYR A 1 348 ? 5.202 8.567 11.120 1.00 96.00 348 TYR A O 1
ATOM 2726 N N . GLN A 1 349 ? 3.301 9.472 11.904 1.00 93.06 349 GLN A N 1
ATOM 2727 C CA . GLN A 1 349 ? 3.930 10.178 13.024 1.00 93.06 349 GLN A CA 1
ATOM 2728 C C . GLN A 1 349 ? 4.798 9.256 13.902 1.00 93.06 349 GLN A C 1
ATOM 2730 O O . GLN A 1 349 ? 5.866 9.652 14.362 1.00 93.06 349 GLN A O 1
ATOM 2735 N N . ALA A 1 350 ? 4.356 8.013 14.108 1.00 89.25 350 ALA A N 1
ATOM 2736 C CA . ALA A 1 350 ? 5.016 7.037 14.975 1.00 89.25 350 ALA A CA 1
ATOM 2737 C C . ALA A 1 350 ? 6.035 6.127 14.255 1.00 89.25 350 ALA A C 1
ATOM 2739 O O . ALA A 1 350 ? 6.496 5.147 14.844 1.00 89.25 350 ALA A O 1
ATOM 2740 N N . LYS A 1 351 ? 6.362 6.386 12.980 1.00 92.81 351 LYS A N 1
ATOM 2741 C CA . LYS A 1 351 ? 7.256 5.531 12.182 1.00 92.81 351 LYS A CA 1
ATOM 2742 C C . LYS A 1 351 ? 8.513 6.287 11.751 1.00 92.81 351 LYS A C 1
ATOM 2744 O O . LYS A 1 351 ? 8.481 7.460 11.408 1.00 92.81 351 LYS A O 1
ATOM 2749 N N . GLU A 1 352 ? 9.628 5.564 11.720 1.00 93.31 352 GLU A N 1
ATOM 2750 C CA . GLU A 1 352 ? 10.950 6.074 11.316 1.00 93.31 352 GLU A CA 1
ATOM 2751 C C . GLU A 1 352 ? 11.261 5.777 9.835 1.00 93.31 352 GLU A C 1
ATOM 2753 O O . GLU A 1 352 ? 12.418 5.658 9.439 1.00 93.31 352 GLU A O 1
ATOM 2758 N N . HIS A 1 353 ? 10.228 5.594 9.012 1.00 95.06 353 HIS A N 1
ATOM 2759 C CA . HIS A 1 353 ? 10.340 5.357 7.574 1.00 95.06 353 HIS A CA 1
ATOM 2760 C C . HIS A 1 353 ? 9.167 6.007 6.838 1.00 95.06 353 HIS A C 1
ATOM 2762 O O . HIS A 1 353 ? 8.116 6.258 7.427 1.00 95.06 353 HIS A O 1
ATOM 2768 N N . ALA A 1 354 ? 9.354 6.254 5.542 1.00 96.62 354 ALA A N 1
ATOM 2769 C CA . ALA A 1 354 ? 8.290 6.669 4.640 1.00 96.62 354 ALA A CA 1
ATOM 2770 C C . ALA A 1 354 ? 7.819 5.473 3.803 1.00 96.62 354 ALA A C 1
ATOM 2772 O O . ALA A 1 354 ? 8.636 4.673 3.343 1.00 96.62 354 ALA A O 1
ATOM 2773 N N . GLU A 1 355 ? 6.513 5.362 3.580 1.00 97.25 355 GLU A N 1
ATOM 2774 C CA . GLU A 1 355 ? 5.939 4.382 2.657 1.00 97.25 355 GLU A CA 1
ATOM 2775 C C . GLU A 1 355 ? 5.709 5.034 1.295 1.00 97.25 355 GLU A C 1
ATOM 2777 O O . GLU A 1 355 ? 5.005 6.036 1.204 1.00 97.25 355 GLU A O 1
ATOM 2782 N N . VAL A 1 356 ? 6.276 4.463 0.230 1.00 96.56 356 VAL A N 1
ATOM 2783 C CA . VAL A 1 356 ? 6.101 4.957 -1.144 1.00 96.56 356 VAL A CA 1
ATOM 2784 C C . VAL A 1 356 ? 5.191 4.001 -1.912 1.00 96.56 356 VAL A C 1
ATOM 2786 O O . VAL A 1 356 ? 5.595 2.911 -2.319 1.00 96.56 356 VAL A O 1
ATOM 2789 N N . GLU A 1 357 ? 3.942 4.406 -2.114 1.00 96.94 357 GLU A N 1
ATOM 2790 C CA . GLU A 1 357 ? 2.966 3.670 -2.910 1.00 96.94 357 GLU A CA 1
ATOM 2791 C C . GLU A 1 357 ? 2.967 4.187 -4.346 1.00 96.94 357 GLU A C 1
ATOM 2793 O O . GLU A 1 357 ? 2.481 5.279 -4.623 1.00 96.94 357 GLU A O 1
ATOM 2798 N N . PHE A 1 358 ? 3.491 3.389 -5.273 1.00 96.00 358 PHE A N 1
ATOM 2799 C CA . PHE A 1 358 ? 3.438 3.681 -6.703 1.00 96.00 358 PHE A CA 1
ATOM 2800 C C . PHE A 1 358 ? 2.173 3.112 -7.353 1.00 96.00 358 PHE A C 1
ATOM 2802 O O . PHE A 1 358 ? 1.745 2.005 -7.029 1.00 96.00 358 PHE A O 1
ATOM 2809 N N . THR A 1 359 ? 1.621 3.835 -8.321 1.00 96.62 359 THR A N 1
ATOM 2810 C CA . THR A 1 359 ? 0.628 3.352 -9.287 1.00 96.62 359 THR A CA 1
ATOM 2811 C C . THR A 1 359 ? 1.211 3.572 -10.674 1.00 96.62 359 THR A C 1
ATOM 2813 O O . THR A 1 359 ? 1.443 4.715 -11.070 1.00 96.62 359 THR A O 1
ATOM 2816 N N . ILE A 1 360 ? 1.461 2.476 -11.390 1.00 96.88 360 ILE A N 1
ATOM 2817 C CA . ILE A 1 360 ? 2.058 2.490 -12.725 1.00 96.88 360 ILE A CA 1
ATOM 2818 C C . ILE A 1 360 ? 1.102 1.781 -13.677 1.00 96.88 360 ILE A C 1
ATOM 2820 O O . ILE A 1 360 ? 0.771 0.612 -13.488 1.00 96.88 360 ILE A O 1
ATOM 2824 N N . GLY A 1 361 ? 0.685 2.493 -14.713 1.00 95.44 361 GLY A N 1
ATOM 2825 C CA . GLY A 1 361 ? 0.024 1.943 -15.877 1.00 95.44 361 GLY A CA 1
ATOM 2826 C C . GLY A 1 361 ? -1.293 2.632 -16.258 1.00 95.44 361 GLY A C 1
ATOM 2827 O O . GLY A 1 361 ? -1.825 3.445 -15.502 1.00 95.44 361 GLY A O 1
ATOM 2828 N N . PRO A 1 362 ? -1.853 2.271 -17.428 1.00 96.06 362 PRO A N 1
ATOM 2829 C CA . PRO A 1 362 ? -1.272 1.357 -18.419 1.00 96.06 362 PRO A CA 1
ATOM 2830 C C . PRO A 1 362 ? 0.035 1.909 -19.001 1.00 96.06 362 PRO A C 1
ATOM 2832 O O . PRO A 1 362 ? 0.102 3.088 -19.332 1.00 96.06 362 PRO A O 1
ATOM 2835 N N . ILE A 1 363 ? 1.082 1.080 -19.073 1.00 96.94 363 ILE A N 1
ATOM 2836 C CA . ILE A 1 363 ? 2.370 1.501 -19.638 1.00 96.94 363 ILE A CA 1
ATOM 2837 C C . ILE A 1 363 ? 2.159 1.684 -21.149 1.00 96.94 363 ILE A C 1
ATOM 2839 O O . ILE A 1 363 ? 1.770 0.715 -21.806 1.00 96.94 363 ILE A O 1
ATOM 2843 N N . PRO A 1 364 ? 2.358 2.893 -21.705 1.00 95.69 364 PRO A N 1
ATOM 2844 C CA . PRO A 1 364 ? 2.103 3.138 -23.117 1.00 95.69 364 PRO A CA 1
ATOM 2845 C C . PRO A 1 364 ? 3.144 2.407 -23.961 1.00 95.69 364 PRO A C 1
ATOM 2847 O O . PRO A 1 364 ? 4.340 2.526 -23.697 1.00 95.69 364 PRO A O 1
ATOM 2850 N N . VAL A 1 365 ? 2.695 1.672 -24.973 1.00 94.75 365 VAL A N 1
ATOM 2851 C CA . VAL A 1 365 ? 3.557 0.936 -25.919 1.00 94.75 365 VAL A CA 1
ATOM 2852 C C . VAL A 1 365 ? 3.147 1.155 -27.378 1.00 94.75 365 VAL A C 1
ATOM 2854 O O . VAL A 1 365 ? 3.751 0.580 -28.278 1.00 94.75 365 VAL A O 1
ATOM 2857 N N . ASP A 1 366 ? 2.145 2.005 -27.625 1.00 95.12 366 ASP A N 1
ATOM 2858 C CA . ASP A 1 366 ? 1.642 2.322 -28.971 1.00 95.12 366 ASP A CA 1
ATOM 2859 C C . ASP A 1 366 ? 2.681 3.074 -29.824 1.00 95.12 366 ASP A C 1
ATOM 2861 O O . ASP A 1 366 ? 2.576 3.126 -31.045 1.00 95.12 366 ASP A O 1
ATOM 2865 N N . ASP A 1 367 ? 3.717 3.621 -29.181 1.00 93.31 367 ASP A N 1
ATOM 2866 C CA . ASP A 1 367 ? 4.902 4.202 -29.817 1.00 93.31 367 ASP A CA 1
ATOM 2867 C C . ASP A 1 367 ? 5.914 3.148 -30.305 1.00 93.31 367 ASP A C 1
ATOM 2869 O O . ASP A 1 367 ? 6.974 3.502 -30.817 1.00 93.31 367 ASP A O 1
ATOM 2873 N N . GLY A 1 368 ? 5.616 1.856 -30.132 1.00 92.19 368 GLY A N 1
ATOM 2874 C CA . GLY A 1 368 ? 6.501 0.750 -30.494 1.00 92.19 368 GLY A CA 1
ATOM 2875 C C . GLY A 1 368 ? 7.685 0.558 -29.541 1.00 92.19 368 GLY A C 1
ATOM 2876 O O . GLY A 1 368 ? 8.562 -0.257 -29.821 1.00 92.19 368 GLY A O 1
ATOM 2877 N N . ILE A 1 369 ? 7.731 1.279 -28.413 1.00 92.75 369 ILE A N 1
ATOM 2878 C CA . ILE A 1 369 ? 8.838 1.219 -27.453 1.00 92.75 369 ILE A CA 1
ATOM 2879 C C . ILE A 1 369 ? 8.386 0.463 -26.204 1.00 92.75 369 ILE A C 1
ATOM 2881 O O . ILE A 1 369 ? 7.570 0.965 -25.425 1.00 92.75 369 ILE A O 1
ATOM 2885 N N . GLY A 1 370 ? 8.977 -0.712 -25.962 1.00 94.06 370 GLY A N 1
ATOM 2886 C CA . GLY A 1 370 ? 8.858 -1.415 -24.681 1.00 94.06 370 GLY A CA 1
ATOM 2887 C C . GLY A 1 370 ? 9.514 -0.613 -23.554 1.00 94.06 370 GLY A C 1
ATOM 2888 O O . GLY A 1 370 ? 10.606 -0.075 -23.743 1.00 94.06 370 GLY A O 1
ATOM 2889 N N . LYS A 1 371 ? 8.852 -0.505 -22.395 1.00 96.31 371 LYS A N 1
ATOM 2890 C CA . LYS A 1 371 ? 9.302 0.341 -21.275 1.00 96.31 371 LYS A CA 1
ATOM 2891 C C . LYS A 1 371 ? 9.410 -0.465 -19.990 1.00 96.31 371 LYS A C 1
ATOM 2893 O O . LYS A 1 371 ? 8.413 -0.979 -19.489 1.00 96.31 371 LYS A O 1
ATOM 2898 N N . GLU A 1 372 ? 10.608 -0.494 -19.428 1.00 96.62 372 GLU A N 1
ATOM 2899 C CA . GLU A 1 372 ? 10.909 -1.136 -18.152 1.00 96.62 372 GLU A CA 1
ATOM 2900 C C . GLU A 1 372 ? 11.097 -0.052 -17.087 1.00 96.62 372 GLU A C 1
ATOM 2902 O O . GLU A 1 372 ? 12.122 0.630 -17.032 1.00 96.62 372 GLU A O 1
ATOM 2907 N N . VAL A 1 373 ? 10.044 0.188 -16.305 1.00 97.31 373 VAL A N 1
ATOM 2908 C CA . VAL A 1 373 ? 9.921 1.356 -15.421 1.00 97.31 373 VAL A CA 1
ATOM 2909 C C . VAL A 1 373 ? 10.720 1.160 -14.137 1.00 97.31 373 VAL A C 1
ATOM 2911 O O . VAL A 1 373 ? 10.621 0.126 -13.482 1.00 97.31 373 VAL A O 1
ATOM 2914 N N . ILE A 1 374 ? 11.450 2.195 -13.732 1.00 96.75 374 ILE A N 1
ATOM 2915 C CA . ILE A 1 374 ? 12.233 2.231 -12.500 1.00 96.75 374 ILE A CA 1
ATOM 2916 C C . ILE A 1 374 ? 11.865 3.441 -11.640 1.00 96.75 374 ILE A C 1
ATOM 2918 O O . ILE A 1 374 ? 11.528 4.515 -12.142 1.00 96.75 374 ILE A O 1
ATOM 2922 N N . THR A 1 375 ? 12.003 3.273 -10.326 1.00 96.12 375 THR A N 1
ATOM 2923 C CA . THR A 1 375 ? 12.154 4.376 -9.372 1.00 96.12 375 THR A CA 1
ATOM 2924 C C . THR A 1 375 ? 13.619 4.452 -8.958 1.00 96.12 375 THR A C 1
ATOM 2926 O O . THR A 1 375 ? 14.230 3.435 -8.629 1.00 96.12 375 THR A O 1
ATOM 2929 N N . GLN A 1 376 ? 14.202 5.644 -8.990 1.00 94.62 376 GLN A N 1
ATOM 2930 C CA . GLN A 1 376 ? 15.592 5.885 -8.628 1.00 94.62 376 GLN A CA 1
ATOM 2931 C C . GLN A 1 376 ? 15.656 6.837 -7.439 1.00 94.62 376 GLN A C 1
ATOM 2933 O O . GLN A 1 376 ? 15.125 7.945 -7.502 1.00 94.62 376 GLN A O 1
ATOM 2938 N N . PHE A 1 377 ? 16.346 6.397 -6.386 1.00 94.12 377 PHE A N 1
ATOM 2939 C CA . PHE A 1 377 ? 16.745 7.238 -5.265 1.00 94.12 377 PHE A CA 1
ATOM 2940 C C . PHE A 1 377 ? 18.213 7.629 -5.428 1.00 94.12 377 PHE A C 1
ATOM 2942 O O . PHE A 1 377 ? 19.094 6.766 -5.431 1.00 94.12 377 PHE A O 1
ATOM 2949 N N . SER A 1 378 ? 18.473 8.923 -5.569 1.00 93.25 378 SER A N 1
ATOM 2950 C CA . SER A 1 378 ? 19.814 9.490 -5.708 1.00 93.25 378 SER A CA 1
ATOM 2951 C C . SER A 1 378 ? 20.227 10.140 -4.395 1.00 93.25 378 SER A C 1
ATOM 2953 O O . SER A 1 378 ? 19.452 10.877 -3.797 1.00 93.25 378 SER A O 1
ATOM 2955 N N . THR A 1 379 ? 21.443 9.857 -3.930 1.00 94.31 379 THR A N 1
ATOM 2956 C CA . THR A 1 379 ? 21.994 10.409 -2.682 1.00 94.31 379 THR A CA 1
ATOM 2957 C C . THR A 1 379 ? 23.454 10.798 -2.886 1.00 94.31 379 THR A C 1
ATOM 2959 O O . THR A 1 379 ? 24.094 10.363 -3.844 1.00 94.31 379 THR A O 1
ATOM 2962 N N . THR A 1 380 ? 24.015 11.564 -1.953 1.00 92.44 380 THR A N 1
ATOM 2963 C CA . THR A 1 380 ? 25.445 11.917 -1.938 1.00 92.44 380 THR A CA 1
ATOM 2964 C C . THR A 1 380 ? 26.332 10.844 -1.288 1.00 92.44 380 THR A C 1
ATOM 2966 O O . THR A 1 380 ? 27.539 11.045 -1.126 1.00 92.44 380 THR A O 1
ATOM 2969 N N . MET A 1 381 ? 25.768 9.686 -0.915 1.00 91.19 381 MET A N 1
ATOM 2970 C CA . MET A 1 381 ? 26.510 8.613 -0.251 1.00 91.19 381 MET A CA 1
ATOM 2971 C C . MET A 1 381 ? 27.581 8.007 -1.165 1.00 91.19 381 MET A C 1
ATOM 2973 O O . MET A 1 381 ? 27.300 7.484 -2.245 1.00 91.19 381 MET A O 1
ATOM 2977 N N . LYS A 1 382 ? 28.827 7.983 -0.684 1.00 90.94 382 LYS A N 1
ATOM 2978 C CA . LYS A 1 382 ? 29.949 7.322 -1.362 1.00 90.94 382 LYS A CA 1
ATOM 2979 C C . LYS A 1 382 ? 29.917 5.815 -1.096 1.00 90.94 382 LYS A C 1
ATOM 2981 O O . LYS A 1 382 ? 30.574 5.322 -0.185 1.00 90.94 382 LYS A O 1
ATOM 2986 N N . ASN A 1 383 ? 29.169 5.070 -1.907 1.00 89.25 383 ASN A N 1
ATOM 2987 C CA . ASN A 1 383 ? 28.979 3.625 -1.719 1.00 89.25 383 ASN A CA 1
ATOM 2988 C C . ASN A 1 383 ? 30.110 2.733 -2.284 1.00 89.25 383 ASN A C 1
ATOM 2990 O O . ASN A 1 383 ? 30.009 1.509 -2.210 1.00 89.25 383 ASN A O 1
ATOM 2994 N N . GLN A 1 384 ? 31.161 3.322 -2.871 1.00 88.00 384 GLN A N 1
ATOM 2995 C CA . GLN A 1 384 ? 32.320 2.614 -3.445 1.00 88.00 384 GLN A CA 1
ATOM 2996 C C . GLN A 1 384 ? 31.942 1.480 -4.422 1.00 88.00 384 GLN A C 1
ATOM 2998 O O . GLN A 1 384 ? 32.629 0.467 -4.490 1.00 88.00 384 GLN A O 1
ATOM 3003 N N . GLN A 1 385 ? 30.830 1.620 -5.155 1.00 84.88 385 GLN A N 1
ATOM 3004 C CA . GLN A 1 385 ? 30.300 0.593 -6.065 1.00 84.88 385 GLN A CA 1
ATOM 3005 C C . GLN A 1 385 ? 29.962 -0.757 -5.404 1.00 84.88 385 GLN A C 1
ATOM 3007 O O . GLN A 1 385 ? 29.742 -1.737 -6.115 1.00 84.88 385 GLN A O 1
ATOM 3012 N N . LYS A 1 386 ? 29.859 -0.822 -4.068 1.00 87.31 386 LYS A N 1
ATOM 3013 C CA . LYS A 1 386 ? 29.423 -2.036 -3.351 1.00 87.31 386 LYS A CA 1
ATOM 3014 C C . LYS A 1 386 ? 27.985 -2.421 -3.703 1.00 87.31 386 LYS A C 1
ATOM 3016 O O . LYS A 1 386 ? 27.639 -3.594 -3.707 1.00 87.31 386 LYS A O 1
ATOM 3021 N N . LEU A 1 387 ? 27.177 -1.422 -4.053 1.00 82.00 387 LEU A N 1
ATOM 3022 C CA . LEU A 1 387 ? 25.894 -1.575 -4.728 1.00 82.00 387 LEU A CA 1
ATOM 3023 C C . LEU A 1 387 ? 26.003 -0.814 -6.051 1.00 82.00 387 LEU A C 1
ATOM 3025 O O . LEU A 1 387 ? 26.133 0.414 -6.066 1.00 82.00 387 LEU 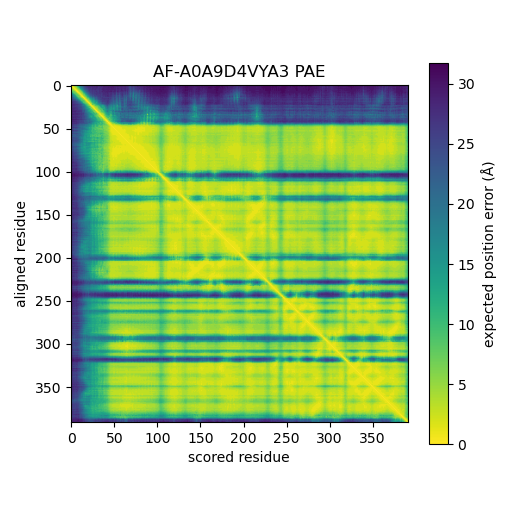A O 1
ATOM 3029 N N . ARG A 1 388 ? 26.064 -1.545 -7.167 1.00 58.19 388 ARG A N 1
ATOM 3030 C CA . ARG A 1 388 ? 26.237 -0.946 -8.495 1.00 58.19 388 ARG A CA 1
ATOM 3031 C C . ARG A 1 388 ? 24.934 -0.296 -8.960 1.00 58.19 388 ARG A C 1
ATOM 3033 O O . ARG A 1 388 ? 23.864 -0.882 -8.850 1.00 58.19 388 ARG A O 1
ATOM 3040 N N . ARG A 1 389 ? 25.052 0.903 -9.535 1.00 56.53 389 ARG A N 1
ATOM 3041 C CA . ARG A 1 389 ? 24.021 1.507 -10.388 1.00 56.53 389 ARG A CA 1
ATOM 3042 C C . ARG A 1 389 ? 23.873 0.594 -11.611 1.00 56.53 389 ARG A C 1
ATOM 3044 O O . ARG A 1 389 ? 24.895 0.277 -12.221 1.00 56.53 389 ARG A O 1
ATOM 3051 N N . GLY A 1 390 ? 22.658 0.138 -11.928 1.00 52.06 390 GLY A N 1
ATOM 3052 C CA . GLY A 1 390 ? 22.392 -0.523 -13.210 1.00 52.06 390 GLY A CA 1
ATOM 3053 C C . GLY A 1 390 ? 22.868 0.416 -14.316 1.00 52.06 390 GLY A C 1
ATOM 3054 O O . GLY A 1 390 ? 22.412 1.561 -14.360 1.00 52.06 390 GLY A O 1
ATOM 3055 N N . LYS A 1 391 ? 23.892 -0.002 -15.064 1.00 37.69 391 LYS A N 1
ATOM 3056 C CA . LYS A 1 391 ? 24.460 0.806 -16.147 1.00 37.69 391 LYS A CA 1
ATOM 3057 C C . LYS A 1 391 ? 23.467 0.922 -17.288 1.00 37.69 391 LYS A C 1
ATOM 3059 O O . LYS A 1 391 ? 22.781 -0.088 -17.549 1.00 37.69 391 LYS A O 1
#

InterPro domains:
  IPR011013 Galactose mutarotase-like domain superfamily [SSF74650] (106-385)
  IPR011682 Glycosyl hydrolase family 38, C-terminal [PF07748] (252-385)
  IPR013780 Glycosyl hydrolase, all-beta [G3DSA:2.60.40.1180] (123-249)
  IPR015341 Glycoside hydrolase family 38, central domain [PF09261] (36-97)
  IPR015341 Glycoside hydrolase family 38, central domain [SM00872] (7-79)
  IPR028995 Glycoside hydrolase families 57/38, central domain superfamily [SSF88688] (33-102)
  IPR037094 Glycoside hydrolase family 38, central domain superfamily [G3DSA:1.20.1270.50] (46-103)
  IPR048534 Lysosomal alpha-mannosidase-like, central domain [PF21260] (172-223)
  IPR050843 Glycosyl Hydrolase Family 38 [PTHR11607] (34-386)

Radius of gyration: 24.25 Å; Cα contacts (8 Å, |Δi|>4): 689; chains: 1; bounding box: 60×65×80 Å

Secondary structure (DSSP, 8-state):
---------------------S-HHHHHHHHHHHHHHH---TTS--SHHHHHHHHHHTSTTTTTS-S-HHHHHHHHHHHHHHHHHHHHHHHHHHHHHHHHHS-TT-SS--------TBGGGTB-HHHHS---TT-EEEEEEEE-SSS-EEEEEEEEES-S--EEEETTS-EE--EEEEPPHHHHHHHHHHHHHHHSS--SS---EEEEEEEEE-TTEEEEEEEE--SSSPPPPEEPEEE---S----EEEE-SSSEEEEEETTT--EEEEEETTTTEEEEEEEEEEEEEEP---SS--PPP-SS---EEEEEE-PPPTT--EEEEE-SSEEEEEEEEETTEEEEEEEETT-SSEEEEEEE-SPP-TTS--EEEEEEEEE----TTSS----